Protein AF-0000000084817207 (afdb_homodimer)

InterPro domains:
  IPR021476 GAS1/GAS2/TsrA [PF11327] (19-193)
  IPR021476 GAS1/GAS2/TsrA [PTHR34618] (7-232)

pLDDT: mean 91.53, std 16.12, range [30.83, 99.0]

Solvent-accessible surface area (backbone atoms only — not comparable to full-atom values): 23978 Å² total; per-residue (Å²): 137,82,80,75,77,76,77,77,74,74,74,76,70,72,70,69,75,71,70,24,32,14,26,32,72,31,30,37,18,76,76,36,40,38,40,38,18,46,58,53,50,92,82,49,54,68,85,42,60,47,62,76,62,34,35,28,33,18,21,27,39,45,76,97,31,33,78,50,66,12,22,21,79,65,70,39,68,46,45,70,53,50,29,48,41,26,45,36,34,43,65,43,35,22,51,14,12,38,51,58,52,34,55,41,41,32,32,32,37,16,23,16,32,38,29,13,4,49,46,51,36,25,40,17,42,52,59,73,41,80,57,74,42,81,41,54,51,88,38,48,35,67,48,56,88,9,30,22,66,90,46,38,50,31,77,35,58,32,30,40,39,38,50,67,81,59,65,39,66,7,72,50,42,57,38,62,26,17,24,30,40,36,37,28,28,71,25,81,88,31,25,29,20,32,38,30,64,29,23,55,64,49,93,78,74,38,45,63,54,40,18,46,30,33,18,52,38,51,40,52,50,45,52,53,40,49,52,51,52,50,51,51,52,50,51,51,50,52,54,52,52,55,59,71,74,106,134,84,80,76,76,78,79,78,76,76,74,77,70,73,70,68,75,72,69,26,31,13,25,31,72,32,30,37,18,78,76,36,42,38,40,37,18,48,56,54,48,92,81,50,53,70,84,42,60,48,60,76,64,32,34,28,32,18,20,28,40,44,75,98,29,33,78,51,67,11,23,20,80,65,70,39,67,45,44,69,52,50,29,48,41,25,43,37,34,42,66,42,37,21,50,14,12,38,51,58,52,35,54,42,42,30,32,33,37,16,21,17,32,38,27,12,4,50,47,51,37,26,40,19,41,51,58,75,41,81,58,73,42,80,39,55,48,88,38,49,36,67,47,58,88,8,31,22,67,91,45,38,50,33,78,38,59,31,32,40,40,38,50,69,80,59,65,40,66,6,71,51,42,57,38,65,26,18,24,31,39,37,37,28,27,70,24,81,86,30,25,27,19,31,38,29,62,29,24,57,63,49,91,79,74,37,46,63,54,41,18,45,30,32,18,51,39,52,39,50,51,46,52,53,40,51,52,51,52,52,50,51,52,50,51,52,50,52,53,52,52,56,58,70,74,106

Radius of gyration: 28.27 Å; Cα contacts (8 Å, |Δi|>4): 1287; chains: 2; bounding box: 95×112×72 Å

Foldseek 3Di:
DPPPPPPPPPPPPPPPCLLWFKFFQKKAAPVGWMWGFFQDDPVADLQAQHLPPNFQRWFFLDDPQNQFFGAGNNGGGTDQQVRVLVGCVVVLFAAHAYAAFGKMKIKMRGAAFQQADFKWKWKAAASPSNDTHTFDKPDGGHDDQSGDHPQHSHIDMTMTTHHNPGWHAYAHLQAGGKMKMWMFHDGPVGRIYGIGIYHHDDPPDGSVVRVVSNVVSVVVVVVVVVVVVVVVVVVVVVVVVVVVVD/DPPPPPPPPPPPPPPPVLLWAKFFQKKAAPVGWMWGFFQDDPVADLQAQHLPPNFQRWFFLDDPQNQFFGAGNNGGGTDQQVRVLVGCVVVLFAAHAYAAFGKMKIKMRGAAFLQADFKWKWKAAASPSNDTHTFDKPDGGHDDQSGDHPQHSHIDMTMTTHHNPGWHAYAHLQAGGKMKMWMFHDGPSGRIYGIGIYHHDDPPDGSVVRVVSNVVSVVVVVVVVVVVVVVVVVVVVVVVVVVVVD

Secondary structure (DSSP, 8-state):
---------------------EEEEEEEETTEEEE--TT--TTS-SS--SHHHHTTT-EE--GGGTTTT-EETTTEE--HHHHHHHHHHHH-SPPPEE-TT-EEEEEEEE-SGGG-SPPEEEEESSSS-S--EEE--SB----BTTB-GGGTTEEEEEEEEPPTT----EEETTEEEEEEEEEE---TT--EEEEEEEEE--TT--HHHHHHHHHHHHHHHHHHHHHHHHHHHHHHHHHHHHHHH-/---------------------EEEEEEEETTEEEE--TT--TTS-SS--SHHHHTTT-EE--GGGTTTT-EETTTEE--HHHHHHHHHHHH-SPPPEE-TT-EEEEEEEE-SGGG-SPPEEEEESSSS-S--EEE--SB----BTTB-GGGTTEEEEEEEEPPTT----EEETTEEEEEEEEEE---TT--EEEEEEEEE--TT--HHHHHHHHHHHHHHHHHHHHHHHHHHHHHHHHHHHHHHH-

Nearest PDB structures (foldseek):
  7ntl-assembly1_A  TM=4.303E-01  e=6.159E-04  Malbranchea cinnamomea
  2wli-assembly1_B  TM=4.414E-01  e=4.582E-02  Paramagnetospirillum magnetotacticum
  2wll-assembly1_A-2  TM=4.576E-01  e=4.865E-02  Burkholderia pseudomallei
  2wli-assembly1_B  TM=4.625E-01  e=3.309E-02  Paramagnetospirillum magnetotacticum
  2wll-assembly1_A-2  TM=4.567E-01  e=2.935E-02  Burkholderia pseudomallei

Structure (mmCIF, N/CA/C/O backbone):
data_AF-0000000084817207-model_v1
#
loop_
_entity.id
_entity.type
_entity.pdbx_description
1 polymer 'Uncharacterized protein'
#
loop_
_atom_site.group_PDB
_atom_site.id
_atom_site.type_symbol
_atom_site.label_atom_id
_atom_site.label_alt_id
_atom_site.label_comp_id
_atom_site.label_asym_id
_atom_site.label_entity_id
_atom_site.label_seq_id
_atom_site.pdbx_PDB_ins_code
_atom_site.Cartn_x
_atom_site.Cartn_y
_atom_site.Cartn_z
_atom_site.occupancy
_atom_site.B_iso_or_equiv
_atom_site.auth_seq_id
_atom_site.auth_comp_id
_atom_site.auth_asym_id
_atom_site.auth_atom_id
_atom_site.pdbx_PDB_model_num
ATOM 1 N N . MET A 1 1 ? -53.5 -45.656 -34.344 1 31.75 1 MET A N 1
ATOM 2 C CA . MET A 1 1 ? -52.281 -46 -33.594 1 31.75 1 MET A CA 1
ATOM 3 C C . MET A 1 1 ? -51.25 -44.906 -33.688 1 31.75 1 MET A C 1
ATOM 5 O O . MET A 1 1 ? -50.625 -44.75 -34.75 1 31.75 1 MET A O 1
ATOM 9 N N . SER A 1 2 ? -51.594 -43.688 -33.156 1 38.81 2 SER A N 1
ATOM 10 C CA . SER A 1 2 ? -50.875 -42.406 -33.25 1 38.81 2 SER A CA 1
ATOM 11 C C . SER A 1 2 ? -49.531 -42.5 -32.531 1 38.81 2 SER A C 1
ATOM 13 O O . SER A 1 2 ? -49.469 -42.969 -31.406 1 38.81 2 SER A O 1
ATOM 15 N N . LEU A 1 3 ? -48.438 -42.719 -33.344 1 31.81 3 LEU A N 1
ATOM 16 C CA . LEU A 1 3 ? -47.031 -42.75 -32.875 1 31.81 3 LEU A CA 1
ATOM 17 C C . LEU A 1 3 ? -46.656 -41.438 -32.188 1 31.81 3 LEU A C 1
ATOM 19 O O . LEU A 1 3 ? -46.625 -40.375 -32.844 1 31.81 3 LEU A O 1
ATOM 23 N N . ARG A 1 4 ? -47.125 -41.188 -30.984 1 44.53 4 ARG A N 1
ATOM 24 C CA . ARG A 1 4 ? -46.594 -40.125 -30.141 1 44.53 4 ARG A CA 1
ATOM 25 C C . ARG A 1 4 ? -45.094 -40.188 -30.031 1 44.53 4 ARG A C 1
ATOM 27 O O . ARG A 1 4 ? -44.531 -41.188 -29.547 1 44.53 4 ARG A O 1
ATOM 34 N N . THR A 1 5 ? -44.406 -39.562 -30.984 1 37.03 5 THR A N 1
ATOM 35 C CA . THR A 1 5 ? -42.969 -39.375 -30.891 1 37.03 5 THR A CA 1
ATOM 36 C C . THR A 1 5 ? -42.562 -38.781 -29.562 1 37.03 5 THR A C 1
ATOM 38 O O . THR A 1 5 ? -43.031 -37.688 -29.203 1 37.03 5 THR A O 1
ATOM 41 N N . VAL A 1 6 ? -42.125 -39.531 -28.609 1 42.16 6 VAL A N 1
ATOM 42 C CA . VAL A 1 6 ? -41.531 -39.094 -27.344 1 42.16 6 VAL A CA 1
ATOM 43 C C . VAL A 1 6 ? -40.25 -38.312 -27.625 1 42.16 6 VAL A C 1
ATOM 45 O O . VAL A 1 6 ? -39.312 -38.844 -28.219 1 42.16 6 VAL A O 1
ATOM 48 N N . ALA A 1 7 ? -40.312 -36.969 -27.812 1 43.12 7 ALA A N 1
ATOM 49 C CA . ALA A 1 7 ? -39.125 -36.094 -27.844 1 43.12 7 ALA A CA 1
ATOM 50 C C . ALA A 1 7 ? -38.25 -36.312 -26.609 1 43.12 7 ALA A C 1
ATOM 52 O O . ALA A 1 7 ? -38.719 -36.094 -25.484 1 43.12 7 ALA A O 1
ATOM 53 N N . ALA A 1 8 ? -37.312 -37.312 -26.703 1 41.06 8 ALA A N 1
ATOM 54 C CA . ALA A 1 8 ? -36.312 -37.469 -25.672 1 41.06 8 ALA A CA 1
ATOM 55 C C . ALA A 1 8 ? -35.594 -36.156 -25.391 1 41.06 8 ALA A C 1
ATOM 57 O O . ALA A 1 8 ? -34.969 -35.562 -26.281 1 41.06 8 ALA A O 1
ATOM 58 N N . ALA A 1 9 ? -36.062 -35.312 -24.406 1 42.09 9 ALA A N 1
ATOM 59 C CA . ALA A 1 9 ? -35.344 -34.156 -23.906 1 42.09 9 ALA A CA 1
ATOM 60 C C . ALA A 1 9 ? -33.938 -34.562 -23.406 1 42.09 9 ALA A C 1
ATOM 62 O O . ALA A 1 9 ? -33.812 -35.281 -22.422 1 42.09 9 ALA A O 1
ATOM 63 N N . THR A 1 10 ? -32.969 -34.656 -24.312 1 38.09 10 THR A N 1
ATOM 64 C CA . THR A 1 10 ? -31.594 -34.75 -23.844 1 38.09 10 THR A CA 1
ATOM 65 C C . THR A 1 10 ? -31.266 -33.625 -22.891 1 38.09 10 THR A C 1
ATOM 67 O O . THR A 1 10 ? -31.297 -32.438 -23.266 1 38.09 10 THR A O 1
ATOM 70 N N . ILE A 1 11 ? -31.547 -33.812 -21.609 1 38.56 11 ILE A N 1
ATOM 71 C CA . ILE A 1 11 ? -31.016 -32.906 -20.609 1 38.56 11 ILE A CA 1
ATOM 72 C C . ILE A 1 11 ? -29.5 -32.781 -20.766 1 38.56 11 ILE A C 1
ATOM 74 O O . ILE A 1 11 ? -28.781 -33.781 -20.578 1 38.56 11 ILE A O 1
ATOM 78 N N . ILE A 1 12 ? -28.984 -31.953 -21.656 1 37.03 12 ILE A N 1
ATOM 79 C CA . ILE A 1 12 ? -27.578 -31.594 -21.625 1 37.03 12 ILE A CA 1
ATOM 80 C C . ILE A 1 12 ? -27.188 -31.141 -20.219 1 37.03 12 ILE A C 1
ATOM 82 O O . ILE A 1 12 ? -27.688 -30.109 -19.734 1 37.03 12 ILE A O 1
ATOM 86 N N . ALA A 1 13 ? -26.922 -32.062 -19.328 1 31.23 13 ALA A N 1
ATOM 87 C CA . ALA A 1 13 ? -26.281 -31.656 -18.078 1 31.23 13 ALA A CA 1
ATOM 88 C C . ALA A 1 13 ? -25.094 -30.734 -18.328 1 31.23 13 ALA A C 1
ATOM 90 O O . ALA A 1 13 ? -24.125 -31.141 -18.984 1 31.23 13 ALA A O 1
ATOM 91 N N . ALA A 1 14 ? -25.234 -29.469 -18.391 1 32.22 14 ALA A N 1
ATOM 92 C CA . ALA A 1 14 ? -24.078 -28.578 -18.297 1 32.22 14 ALA A CA 1
ATOM 93 C C . ALA A 1 14 ? -23.109 -29.047 -17.219 1 32.22 14 ALA A C 1
ATOM 95 O O . ALA A 1 14 ? -23.469 -29.109 -16.031 1 32.22 14 ALA A O 1
ATOM 96 N N . ALA A 1 15 ? -22.391 -30.172 -17.578 1 32.22 15 ALA A N 1
ATOM 97 C CA . ALA A 1 15 ? -21.297 -30.453 -16.641 1 32.22 15 ALA A CA 1
ATOM 98 C C . ALA A 1 15 ? -20.734 -29.156 -16.047 1 32.22 15 ALA A C 1
ATOM 100 O O . ALA A 1 15 ? -20.328 -28.25 -16.781 1 32.22 15 ALA A O 1
ATOM 101 N N . ASN A 1 16 ? -21.406 -28.781 -14.961 1 34.84 16 ASN A N 1
ATOM 102 C CA . ASN A 1 16 ? -20.688 -27.75 -14.203 1 34.84 16 ASN A CA 1
ATOM 103 C C . ASN A 1 16 ? -19.203 -28.062 -14.109 1 34.84 16 ASN A C 1
ATOM 105 O O . ASN A 1 16 ? -18.812 -29.047 -13.461 1 34.84 16 ASN A O 1
ATOM 109 N N . LEU A 1 17 ? -18.516 -28.156 -15.281 1 37.66 17 LEU A N 1
ATOM 110 C CA . LEU A 1 17 ? -17.078 -28.25 -15.18 1 37.66 17 LEU A CA 1
ATOM 111 C C . LEU A 1 17 ? -16.578 -27.547 -13.914 1 37.66 17 LEU A C 1
ATOM 113 O O . LEU A 1 17 ? -16.609 -26.328 -13.812 1 37.66 17 LEU A O 1
ATOM 117 N N . VAL A 1 18 ? -17.016 -28.297 -12.781 1 41.38 18 VAL A N 1
ATOM 118 C CA . VAL A 1 18 ? -16.453 -27.906 -11.492 1 41.38 18 VAL A CA 1
ATOM 119 C C . VAL A 1 18 ? -14.938 -27.797 -11.602 1 41.38 18 VAL A C 1
ATOM 121 O O . VAL A 1 18 ? -14.25 -28.797 -11.797 1 41.38 18 VAL A O 1
ATOM 124 N N . ALA A 1 19 ? -14.312 -27.062 -12.539 1 48.16 19 ALA A N 1
ATOM 125 C CA . ALA A 1 19 ? -12.891 -26.75 -12.586 1 48.16 19 ALA A CA 1
ATOM 126 C C . ALA A 1 19 ? -12.359 -26.406 -11.195 1 48.16 19 ALA A C 1
ATOM 128 O O . ALA A 1 19 ? -12.961 -25.609 -10.477 1 48.16 19 ALA A O 1
ATOM 129 N N . GLY A 1 20 ? -11.922 -27.641 -10.367 1 54.16 20 GLY A N 1
ATOM 130 C CA . GLY A 1 20 ? -11.344 -27.734 -9.039 1 54.16 20 GLY A CA 1
ATOM 131 C C . GLY A 1 20 ? -10.047 -26.969 -8.891 1 54.16 20 GLY A C 1
ATOM 132 O O . GLY A 1 20 ? -9.102 -27.172 -9.656 1 54.16 20 GLY A O 1
ATOM 133 N N . HIS A 1 21 ? -9.992 -25.812 -8.117 1 81.88 21 HIS A N 1
ATOM 134 C CA . HIS A 1 21 ? -9.039 -24.703 -8.047 1 81.88 21 HIS A CA 1
ATOM 135 C C . HIS A 1 21 ? -8.289 -24.719 -6.719 1 81.88 21 HIS A C 1
ATOM 137 O O . HIS A 1 21 ? -8.75 -25.312 -5.742 1 81.88 21 HIS A O 1
ATOM 143 N N . GLY A 1 22 ? -6.891 -24.672 -6.852 1 90.56 22 GLY A N 1
ATOM 144 C CA . GLY A 1 22 ? -6.066 -24.344 -5.703 1 90.56 22 GLY A CA 1
ATOM 145 C C . GLY A 1 22 ? -5.457 -22.953 -5.789 1 90.56 22 GLY A C 1
ATOM 146 O O . GLY A 1 22 ? -5.188 -22.453 -6.883 1 90.56 22 GLY A O 1
ATOM 147 N N . ALA A 1 23 ? -5.402 -22.406 -4.602 1 96.62 23 ALA A N 1
ATOM 148 C CA . ALA A 1 23 ? -4.793 -21.094 -4.477 1 96.62 23 ALA A CA 1
ATOM 149 C C . ALA A 1 23 ? -3.621 -21.109 -3.5 1 96.62 23 ALA A C 1
ATOM 151 O O . ALA A 1 23 ? -3.699 -21.75 -2.443 1 96.62 23 ALA A O 1
ATOM 152 N N . ILE A 1 24 ? -2.521 -20.516 -3.857 1 98.56 24 ILE A N 1
ATOM 153 C CA . ILE A 1 24 ? -1.407 -20.359 -2.926 1 98.56 24 ILE A CA 1
ATOM 154 C C . ILE A 1 24 ? -1.664 -19.188 -1.995 1 98.56 24 ILE A C 1
ATOM 156 O O . ILE A 1 24 ? -1.373 -18.031 -2.344 1 98.56 24 ILE A O 1
ATOM 160 N N . ILE A 1 25 ? -2.068 -19.438 -0.764 1 98.56 25 ILE A N 1
ATOM 161 C CA . ILE A 1 25 ? -2.662 -18.422 0.088 1 98.56 25 ILE A CA 1
ATOM 162 C C . ILE A 1 25 ? -1.626 -17.922 1.094 1 98.56 25 ILE A C 1
ATOM 164 O O . ILE A 1 25 ? -1.885 -16.984 1.848 1 98.56 25 ILE A O 1
ATOM 168 N N . GLY A 1 26 ? -0.44 -18.531 1.099 1 98.69 26 GLY A N 1
ATOM 169 C CA . GLY A 1 26 ? 0.626 -18.109 1.993 1 98.69 26 GLY A CA 1
ATOM 170 C C . GLY A 1 26 ? 2.004 -18.531 1.514 1 98.69 26 GLY A C 1
ATOM 171 O O . GLY A 1 26 ? 2.162 -19.578 0.895 1 98.69 26 GLY A O 1
ATOM 172 N N . ALA A 1 27 ? 2.967 -17.781 1.78 1 98.94 27 ALA A N 1
ATOM 173 C CA . ALA A 1 27 ? 4.375 -18.062 1.518 1 98.94 27 ALA A CA 1
ATOM 174 C C . ALA A 1 27 ? 5.27 -17.375 2.551 1 98.94 27 ALA A C 1
ATOM 176 O O . ALA A 1 27 ? 5.027 -16.234 2.938 1 98.94 27 ALA A O 1
ATOM 177 N N . VAL A 1 28 ? 6.246 -18.062 3.023 1 98.88 28 VAL A N 1
ATOM 178 C CA . VAL A 1 28 ? 7.215 -17.531 3.971 1 98.88 28 VAL A CA 1
ATOM 179 C C . VAL A 1 28 ? 8.633 -17.891 3.527 1 98.88 28 VAL A C 1
ATOM 181 O O . VAL A 1 28 ? 8.891 -19.031 3.156 1 98.88 28 VAL A O 1
ATOM 184 N N . GLY A 1 29 ? 9.492 -16.922 3.512 1 98.44 29 GLY A N 1
ATOM 185 C CA . GLY A 1 29 ? 10.891 -17.172 3.225 1 98.44 29 GLY A CA 1
ATOM 186 C C . GLY A 1 29 ? 11.688 -17.594 4.453 1 98.44 29 GLY A C 1
ATOM 187 O O . GLY A 1 29 ? 11.367 -17.172 5.57 1 98.44 29 GLY A O 1
ATOM 188 N N . PRO A 1 30 ? 12.664 -18.375 4.195 1 98.12 30 PRO A N 1
ATOM 189 C CA . PRO A 1 30 ? 13.477 -18.828 5.332 1 98.12 30 PRO A CA 1
ATOM 190 C C . PRO A 1 30 ? 14.188 -17.672 6.039 1 98.12 30 PRO A C 1
ATOM 192 O O . PRO A 1 30 ? 14.531 -17.781 7.219 1 98.12 30 PRO A O 1
ATOM 195 N N . ALA A 1 31 ? 14.438 -16.594 5.438 1 97.69 31 ALA A N 1
ATOM 196 C CA . ALA A 1 31 ? 15.102 -15.43 6.027 1 97.69 31 ALA A CA 1
ATOM 197 C C . ALA A 1 31 ? 14.086 -14.359 6.422 1 97.69 31 ALA A C 1
ATOM 199 O O . ALA A 1 31 ? 14.438 -13.195 6.605 1 97.69 31 ALA A O 1
ATOM 200 N N . GLY A 1 32 ? 12.781 -14.773 6.496 1 97.94 32 GLY A N 1
ATOM 201 C CA . GLY A 1 32 ? 11.719 -13.867 6.902 1 97.94 32 GLY A CA 1
ATOM 202 C C . GLY A 1 32 ? 10.828 -13.438 5.754 1 97.94 32 GLY A C 1
ATOM 203 O O . GLY A 1 32 ? 11 -13.898 4.625 1 97.94 32 GLY A O 1
ATOM 204 N N . GLY A 1 33 ? 9.844 -12.57 6.098 1 98.62 33 GLY A N 1
ATOM 205 C CA . GLY A 1 33 ? 8.914 -12.062 5.098 1 98.62 33 GLY A CA 1
ATOM 206 C C . GLY A 1 33 ? 7.781 -13.023 4.793 1 98.62 33 GLY A C 1
ATOM 207 O O . GLY A 1 33 ? 7.863 -14.211 5.109 1 98.62 33 GLY A O 1
ATOM 208 N N . SER A 1 34 ? 6.773 -12.516 4.203 1 98.75 34 SER A N 1
ATOM 209 C CA . SER A 1 34 ? 5.59 -13.297 3.881 1 98.75 34 SER A CA 1
ATOM 210 C C . SER A 1 34 ? 4.898 -12.773 2.627 1 98.75 34 SER A C 1
ATOM 212 O O . SER A 1 34 ? 5.152 -11.648 2.199 1 98.75 34 SER A O 1
ATOM 214 N N . GLY A 1 35 ? 4.086 -13.609 2.07 1 98.62 35 GLY A N 1
ATOM 215 C CA . GLY A 1 35 ? 3.312 -13.266 0.888 1 98.62 35 GLY A CA 1
ATOM 216 C C . GLY A 1 35 ? 2.303 -14.328 0.504 1 98.62 35 GLY A C 1
ATOM 217 O O . GLY A 1 35 ? 1.928 -15.164 1.33 1 98.62 35 GLY A O 1
ATOM 218 N N . MET A 1 36 ? 1.793 -14.211 -0.628 1 98.81 36 MET A N 1
ATOM 219 C CA . MET A 1 36 ? 0.865 -15.125 -1.293 1 98.81 36 MET A CA 1
ATOM 220 C C . MET A 1 36 ? 0.93 -14.961 -2.807 1 98.81 36 MET A C 1
ATOM 222 O O . MET A 1 36 ? 1.729 -14.172 -3.316 1 98.81 36 MET A O 1
ATOM 226 N N . ALA A 1 37 ? 0.182 -15.719 -3.457 1 98.88 37 ALA A N 1
ATOM 227 C CA . ALA A 1 37 ? 0.243 -15.648 -4.914 1 98.88 37 ALA A CA 1
ATOM 228 C C . ALA A 1 37 ? -0.476 -14.406 -5.434 1 98.88 37 ALA A C 1
ATOM 230 O O . ALA A 1 37 ? -1.438 -13.938 -4.82 1 98.88 37 ALA A O 1
ATOM 231 N N . LEU A 1 38 ? 0.006 -13.906 -6.562 1 98.56 38 LEU A N 1
ATOM 232 C CA . LEU A 1 38 ? -0.705 -12.859 -7.289 1 98.56 38 LEU A CA 1
ATOM 233 C C . LEU A 1 38 ? -2.18 -13.211 -7.445 1 98.56 38 LEU A C 1
ATOM 235 O O . LEU A 1 38 ? -2.516 -14.344 -7.805 1 98.56 38 LEU A O 1
ATOM 239 N N . GLY A 1 39 ? -3.064 -12.25 -7.145 1 97.19 39 GLY A N 1
ATOM 240 C CA . GLY A 1 39 ? -4.484 -12.422 -7.402 1 97.19 39 GLY A CA 1
ATOM 241 C C . GLY A 1 39 ? -5.238 -13.016 -6.227 1 97.19 39 GLY A C 1
ATOM 242 O O . GLY A 1 39 ? -6.469 -13.023 -6.211 1 97.19 39 GLY A O 1
ATOM 243 N N . VAL A 1 40 ? -4.535 -13.562 -5.223 1 97.81 40 VAL A N 1
ATOM 244 C CA . VAL A 1 40 ? -5.195 -14.125 -4.047 1 97.81 40 VAL A CA 1
ATOM 245 C C . VAL A 1 40 ? -5.891 -13.016 -3.264 1 97.81 40 VAL A C 1
ATOM 247 O O . VAL A 1 40 ? -5.352 -11.922 -3.115 1 97.81 40 VAL A O 1
ATOM 250 N N . ASP A 1 41 ? -7.074 -13.297 -2.789 1 95.69 41 ASP A N 1
ATOM 251 C CA . ASP A 1 41 ? -7.891 -12.414 -1.959 1 95.69 41 ASP A CA 1
ATOM 252 C C . ASP A 1 41 ? -8.219 -13.07 -0.621 1 95.69 41 ASP A C 1
ATOM 254 O O . ASP A 1 41 ? -9.039 -13.992 -0.56 1 95.69 41 ASP A O 1
ATOM 258 N N . PRO A 1 42 ? -7.648 -12.594 0.459 1 95.06 42 PRO A N 1
ATOM 259 C CA . PRO A 1 42 ? -7.875 -13.219 1.764 1 95.06 42 PRO A CA 1
ATOM 260 C C . PRO A 1 42 ? -9.344 -13.172 2.195 1 95.06 42 PRO A C 1
ATOM 262 O O . PRO A 1 42 ? -9.734 -13.859 3.141 1 95.06 42 PRO A O 1
ATOM 265 N N . SER A 1 43 ? -10.141 -12.391 1.511 1 92.88 43 SER A N 1
ATOM 266 C CA . SER A 1 43 ? -11.555 -12.32 1.861 1 92.88 43 SER A CA 1
ATOM 267 C C . SER A 1 43 ? -12.352 -13.438 1.197 1 92.88 43 SER A C 1
ATOM 269 O O . SER A 1 43 ? -13.523 -13.641 1.505 1 92.88 43 SER A O 1
ATOM 271 N N . THR A 1 44 ? -11.742 -14.164 0.278 1 95.38 44 THR A N 1
ATOM 272 C CA . THR A 1 44 ? -12.398 -15.32 -0.327 1 95.38 44 THR A CA 1
ATOM 273 C C . THR A 1 44 ? -12.617 -16.422 0.704 1 95.38 44 THR A C 1
ATOM 275 O O . THR A 1 44 ? -11.664 -16.891 1.325 1 95.38 44 THR A O 1
ATOM 278 N N . PRO A 1 45 ? -13.859 -16.859 0.89 1 96.25 45 PRO A N 1
ATOM 279 C CA . PRO A 1 45 ? -14.078 -17.938 1.856 1 96.25 45 PRO A CA 1
ATOM 280 C C . PRO A 1 45 ? -13.406 -19.25 1.438 1 96.25 45 PRO A C 1
ATOM 282 O O . PRO A 1 45 ? -13.305 -19.531 0.244 1 96.25 45 PRO A O 1
ATOM 285 N N . ARG A 1 46 ? -13.008 -20.047 2.404 1 97 46 ARG A N 1
ATOM 286 C CA . ARG A 1 46 ? 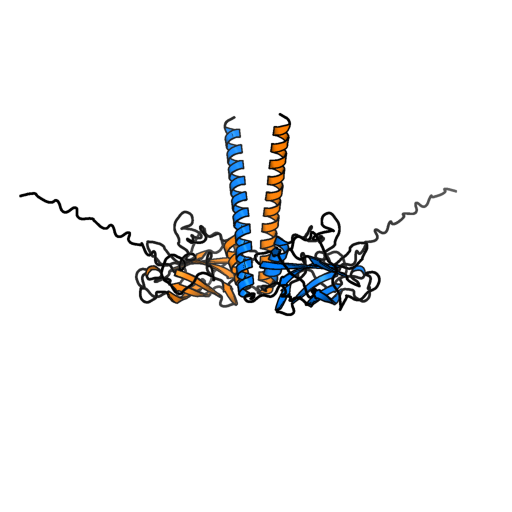-12.234 -21.266 2.156 1 97 46 ARG A CA 1
ATOM 287 C C . ARG A 1 46 ? -12.984 -22.5 2.643 1 97 46 ARG A C 1
ATOM 289 O O . ARG A 1 46 ? -12.367 -23.531 2.936 1 97 46 ARG A O 1
ATOM 296 N N . ASP A 1 47 ? -14.25 -22.438 2.742 1 96.31 47 ASP A N 1
ATOM 297 C CA . ASP A 1 47 ? -15.047 -23.5 3.352 1 96.31 47 ASP A CA 1
ATOM 298 C C . ASP A 1 47 ? -16.062 -24.062 2.361 1 96.31 47 ASP A C 1
ATOM 300 O O . ASP A 1 47 ? -17.109 -24.578 2.766 1 96.31 47 ASP A O 1
ATOM 304 N N . GLY A 1 48 ? -15.781 -23.875 1.113 1 96.31 48 GLY A N 1
ATOM 305 C CA . GLY A 1 48 ? -16.656 -24.406 0.073 1 96.31 48 GLY A CA 1
ATOM 306 C C . GLY A 1 48 ? -15.898 -24.844 -1.166 1 96.31 48 GLY A C 1
ATOM 307 O O . GLY A 1 48 ? -14.68 -24.672 -1.257 1 96.31 48 GLY A O 1
ATOM 308 N N . THR A 1 49 ? -16.609 -25.484 -2.092 1 95.56 49 THR A N 1
ATOM 309 C CA . THR A 1 49 ? -15.93 -26.109 -3.227 1 95.56 49 THR A CA 1
ATOM 310 C C . THR A 1 49 ? -16.453 -25.547 -4.543 1 95.56 49 THR A C 1
ATOM 312 O O . THR A 1 49 ? -15.891 -25.828 -5.609 1 95.56 49 THR A O 1
ATOM 315 N N . ARG A 1 50 ? -17.484 -24.719 -4.457 1 93.88 50 ARG A N 1
ATOM 316 C CA . ARG A 1 50 ? -18.078 -24.172 -5.684 1 93.88 50 ARG A CA 1
ATOM 317 C C . ARG A 1 50 ? -17.219 -23.047 -6.254 1 93.88 50 ARG A C 1
ATOM 319 O O . ARG A 1 50 ? -16.438 -22.438 -5.531 1 93.88 50 ARG A O 1
ATOM 326 N N . ALA A 1 51 ? -17.391 -22.797 -7.5 1 91.5 51 ALA A N 1
ATOM 327 C CA . ALA A 1 51 ? -16.594 -21.781 -8.211 1 91.5 51 ALA A CA 1
ATOM 328 C C . ALA A 1 51 ? -16.75 -20.406 -7.574 1 91.5 51 ALA A C 1
ATOM 330 O O . ALA A 1 51 ? -15.789 -19.656 -7.441 1 91.5 51 ALA A O 1
ATOM 331 N N . ARG A 1 52 ? -17.938 -20.109 -7.262 1 93.06 52 ARG A N 1
ATOM 332 C CA . ARG A 1 52 ? -18.234 -18.844 -6.574 1 93.06 52 ARG A CA 1
ATOM 333 C C . ARG A 1 52 ? -18.859 -19.109 -5.211 1 93.06 52 ARG A C 1
ATOM 335 O O . ARG A 1 52 ? -19.797 -19.906 -5.094 1 93.06 52 ARG A O 1
ATOM 342 N N . PRO A 1 53 ? -18.297 -18.594 -4.32 1 95.19 53 PRO A N 1
ATOM 343 C CA . PRO A 1 53 ? -17.219 -17.609 -4.277 1 95.19 53 PRO A CA 1
ATOM 344 C C . PRO A 1 53 ? -15.859 -18.234 -3.971 1 95.19 53 PRO A C 1
ATOM 346 O O . PRO A 1 53 ? -14.867 -17.516 -3.832 1 95.19 53 PRO A O 1
ATOM 349 N N . PHE A 1 54 ? -15.734 -19.484 -3.895 1 96.25 54 PHE A N 1
ATOM 350 C CA . PHE A 1 54 ? -14.672 -20.141 -3.131 1 96.25 54 PHE A CA 1
ATOM 351 C C . PHE A 1 54 ? -13.398 -20.25 -3.959 1 96.25 54 PHE A C 1
ATOM 353 O O . PHE A 1 54 ? -12.336 -20.578 -3.432 1 96.25 54 PHE A O 1
ATOM 360 N N . GLN A 1 55 ? -13.492 -19.922 -5.293 1 93.75 55 GLN A N 1
ATOM 361 C CA . GLN A 1 55 ? -12.305 -20.125 -6.121 1 93.75 55 GLN A CA 1
ATOM 362 C C . GLN A 1 55 ? -12.023 -18.906 -6.988 1 93.75 55 GLN A C 1
ATOM 364 O O . GLN A 1 55 ? -11.266 -18.984 -7.957 1 93.75 55 GLN A O 1
ATOM 369 N N . THR A 1 56 ? -12.609 -17.734 -6.66 1 95.56 56 THR A N 1
ATOM 370 C CA . THR A 1 56 ? -12.547 -16.547 -7.508 1 95.56 56 THR A CA 1
ATOM 371 C C . THR A 1 56 ? -11.125 -15.984 -7.535 1 95.56 56 THR A C 1
ATOM 373 O O . THR A 1 56 ? -10.797 -15.172 -8.398 1 95.56 56 THR A O 1
ATOM 376 N N . ASP A 1 57 ? -10.242 -16.453 -6.559 1 96.69 57 ASP A N 1
ATOM 377 C CA . ASP A 1 57 ? -8.891 -15.914 -6.473 1 96.69 57 ASP A CA 1
ATOM 378 C C . ASP A 1 57 ? -7.848 -16.969 -6.816 1 96.69 57 ASP A C 1
ATOM 380 O O . ASP A 1 57 ? -6.652 -16.766 -6.59 1 96.69 57 ASP A O 1
ATOM 384 N N . SER A 1 58 ? -8.32 -18.141 -7.332 1 95.56 58 SER A N 1
ATOM 385 C CA . SER A 1 58 ? -7.402 -19.172 -7.812 1 95.56 58 SER A CA 1
ATOM 386 C C . SER A 1 58 ? -6.855 -18.828 -9.195 1 95.56 58 SER A C 1
ATOM 388 O O . SER A 1 58 ? -7.625 -18.547 -10.117 1 95.56 58 SER A O 1
ATOM 390 N N . THR A 1 59 ? -5.559 -18.859 -9.266 1 97.31 59 THR A N 1
ATOM 391 C CA . THR A 1 59 ? -4.961 -18.547 -10.555 1 97.31 59 THR A CA 1
ATOM 392 C C . THR A 1 59 ? -5.062 -19.734 -11.508 1 97.31 59 THR A C 1
ATOM 394 O O . THR A 1 59 ? -4.836 -20.875 -11.109 1 97.31 59 THR A O 1
ATOM 397 N N . ARG A 1 60 ? -5.492 -19.422 -12.633 1 96 60 ARG A N 1
ATOM 398 C CA . ARG A 1 60 ? -5.461 -20.312 -13.781 1 96 60 ARG A CA 1
ATOM 399 C C . ARG A 1 60 ? -4.477 -19.812 -14.836 1 96 60 ARG A C 1
ATOM 401 O O . ARG A 1 60 ? -4.496 -18.641 -15.203 1 96 60 ARG A O 1
ATOM 408 N N . PHE A 1 61 ? -3.582 -20.734 -15.234 1 96.44 61 PHE A N 1
ATOM 409 C CA . PHE A 1 61 ? -2.625 -20.359 -16.281 1 96.44 61 PHE A CA 1
ATOM 410 C C . PHE A 1 61 ? -3.158 -20.719 -17.656 1 96.44 61 PHE A C 1
ATOM 412 O O . PHE A 1 61 ? -2.66 -21.656 -18.297 1 96.44 61 PHE A O 1
ATOM 419 N N . LYS A 1 62 ? -4.137 -19.906 -18.109 1 92.69 62 LYS A N 1
ATOM 420 C CA . LYS A 1 62 ? -4.824 -20.016 -19.391 1 92.69 62 LYS A CA 1
ATOM 421 C C . LYS A 1 62 ? -5.074 -18.641 -20 1 92.69 62 LYS A C 1
ATOM 423 O O . LYS A 1 62 ? -4.93 -17.609 -19.328 1 92.69 62 LYS A O 1
ATOM 428 N N . GLY A 1 63 ? -5.406 -18.672 -21.281 1 90.06 63 GLY A N 1
ATOM 429 C CA . GLY A 1 63 ? -5.699 -17.406 -21.938 1 90.06 63 GLY A CA 1
ATOM 430 C C . GLY A 1 63 ? -4.457 -16.641 -22.344 1 90.06 63 GLY A C 1
ATOM 431 O O . GLY A 1 63 ? -3.393 -17.234 -22.547 1 90.06 63 GLY A O 1
ATOM 432 N N . PRO A 1 64 ? -4.605 -15.312 -22.484 1 91.44 64 PRO A N 1
ATOM 433 C CA . PRO A 1 64 ? -3.514 -14.508 -23.031 1 91.44 64 PRO A CA 1
ATOM 434 C C . PRO A 1 64 ? -2.285 -14.477 -22.125 1 91.44 64 PRO A C 1
ATOM 436 O O . PRO A 1 64 ? -1.165 -14.281 -22.609 1 91.44 64 PRO A O 1
ATOM 439 N N . ASN A 1 65 ? -2.455 -14.742 -20.828 1 93.69 65 ASN A N 1
ATOM 440 C CA . ASN A 1 65 ? -1.336 -14.656 -19.891 1 93.69 65 ASN A CA 1
ATOM 441 C C . ASN A 1 65 ? -0.949 -16.031 -19.359 1 93.69 65 ASN A C 1
ATOM 443 O O . ASN A 1 65 ? -0.396 -16.141 -18.266 1 93.69 65 ASN A O 1
ATOM 447 N N . ALA A 1 66 ? -1.252 -17.031 -20.109 1 95.12 66 ALA A N 1
ATOM 448 C CA . ALA A 1 66 ? -0.963 -18.406 -19.703 1 95.12 66 ALA A CA 1
ATOM 449 C C . ALA A 1 66 ? 0.527 -18.594 -19.438 1 95.12 66 ALA A C 1
ATOM 451 O O . ALA A 1 66 ? 0.914 -19.281 -18.484 1 95.12 66 ALA A O 1
ATOM 452 N N . ASP A 1 67 ? 1.343 -17.953 -20.25 1 96.19 67 ASP A N 1
ATOM 453 C CA . ASP A 1 67 ? 2.781 -18.188 -20.188 1 96.19 67 ASP A CA 1
ATOM 454 C C . ASP A 1 67 ? 3.445 -17.219 -19.203 1 96.19 67 ASP A C 1
ATOM 456 O O . ASP A 1 67 ? 4.637 -17.328 -18.922 1 96.19 67 ASP A O 1
ATOM 460 N N . THR A 1 68 ? 2.684 -16.25 -18.719 1 97.38 68 THR A N 1
ATOM 461 C CA . THR A 1 68 ? 3.24 -15.242 -17.828 1 97.38 68 THR A CA 1
ATOM 462 C C . THR A 1 68 ? 2.562 -15.305 -16.453 1 97.38 68 THR A C 1
ATOM 464 O O . THR A 1 68 ? 2.838 -16.203 -15.664 1 97.38 68 THR A O 1
ATOM 467 N N . PHE A 1 69 ? 1.556 -14.523 -16.234 1 98.06 69 PHE A N 1
ATOM 468 C CA . PHE A 1 69 ? 1.131 -14.344 -14.859 1 98.06 69 PHE A CA 1
ATOM 469 C C . PHE A 1 69 ? -0.238 -14.969 -14.625 1 98.06 69 PHE A C 1
ATOM 471 O O . PHE A 1 69 ? -0.724 -15.016 -13.492 1 98.06 69 PHE A O 1
ATOM 478 N N . GLY A 1 70 ? -0.905 -15.5 -15.641 1 97.44 70 GLY A N 1
ATOM 479 C CA . GLY A 1 70 ? -2.195 -16.156 -15.5 1 97.44 70 GLY A CA 1
ATOM 480 C C . GLY A 1 70 ? -3.32 -15.195 -15.172 1 97.44 70 GLY A C 1
ATOM 481 O O . GLY A 1 70 ? -3.207 -13.992 -15.422 1 97.44 70 GLY A O 1
ATOM 482 N N . GLN A 1 71 ? -4.418 -15.758 -14.711 1 96.88 71 GLN A N 1
ATOM 483 C CA . GLN A 1 71 ? -5.621 -14.977 -14.445 1 96.88 71 GLN A CA 1
ATOM 484 C C . GLN A 1 71 ? -6.461 -15.625 -13.344 1 96.88 71 GLN A C 1
ATOM 486 O O . GLN A 1 71 ? -6.305 -16.812 -13.055 1 96.88 71 GLN A O 1
ATOM 491 N N . THR A 1 72 ? -7.223 -14.875 -12.68 1 95.88 72 THR A N 1
ATOM 492 C CA . THR A 1 72 ? -8.25 -15.359 -11.766 1 95.88 72 THR A CA 1
ATOM 493 C C . THR A 1 72 ? -9.641 -14.977 -12.258 1 95.88 72 THR A C 1
ATOM 495 O O . THR A 1 72 ? -9.797 -14.008 -13.008 1 95.88 72 THR A O 1
ATOM 498 N N . THR A 1 73 ? -10.633 -15.719 -11.891 1 94.06 73 THR A N 1
ATOM 499 C CA . THR A 1 73 ? -11.977 -15.406 -12.344 1 94.06 73 THR A CA 1
ATOM 500 C C . THR A 1 73 ? -12.5 -14.148 -11.664 1 94.06 73 THR A C 1
ATOM 502 O O . THR A 1 73 ? -13.305 -13.406 -12.242 1 94.06 73 THR A O 1
ATOM 505 N N . GLY A 1 74 ? -12.086 -13.898 -10.508 1 93.12 74 GLY A N 1
ATOM 506 C CA . GLY A 1 74 ? -12.539 -12.719 -9.789 1 93.12 74 GLY A CA 1
ATOM 507 C C . GLY A 1 74 ? -11.805 -11.453 -10.188 1 93.12 74 GLY A C 1
ATOM 508 O O . GLY A 1 74 ? -12.406 -10.383 -10.281 1 93.12 74 GLY A O 1
ATOM 509 N N . GLY A 1 75 ? -10.523 -11.562 -10.492 1 92.31 75 GLY A N 1
ATOM 510 C CA . GLY A 1 75 ? -9.688 -10.383 -10.68 1 92.31 75 GLY A CA 1
ATOM 511 C C . GLY A 1 75 ? -9.305 -10.148 -12.125 1 92.31 75 GLY A C 1
ATOM 512 O O . GLY A 1 75 ? -8.781 -9.086 -12.469 1 92.31 75 GLY A O 1
ATOM 513 N N . GLY A 1 76 ? -9.609 -11.148 -13.008 1 93.69 76 GLY A N 1
ATOM 514 C CA . GLY A 1 76 ? -9.125 -11.039 -14.375 1 93.69 76 GLY A CA 1
ATOM 515 C C . GLY A 1 76 ? -7.648 -11.383 -14.508 1 93.69 76 GLY A C 1
ATOM 516 O O . GLY A 1 76 ? -7.125 -12.203 -13.758 1 93.69 76 GLY A O 1
ATOM 517 N N . GLU A 1 77 ? -7 -10.797 -15.477 1 94.94 77 GLU A N 1
ATOM 518 C CA . GLU A 1 77 ? -5.578 -11.055 -15.711 1 94.94 77 GLU A CA 1
ATOM 519 C C . GLU A 1 77 ? -4.73 -10.539 -14.547 1 94.94 77 GLU A C 1
ATOM 521 O O . GLU A 1 77 ? -4.926 -9.406 -14.086 1 94.94 77 GLU A O 1
ATOM 526 N N . ASN A 1 78 ? -3.84 -11.375 -14.055 1 96.94 78 ASN A N 1
ATOM 527 C CA . ASN A 1 78 ? -2.932 -10.93 -13.008 1 96.94 78 ASN A CA 1
ATOM 528 C C . ASN A 1 78 ? -1.926 -9.906 -13.531 1 96.94 78 ASN A C 1
ATOM 530 O O . ASN A 1 78 ? -1.461 -10.008 -14.664 1 96.94 78 ASN A O 1
ATOM 534 N N . ASP A 1 79 ? -1.698 -8.953 -12.758 1 96.25 79 ASP A N 1
ATOM 535 C CA . ASP A 1 79 ? -0.688 -7.934 -13.023 1 96.25 79 ASP A CA 1
ATOM 536 C C . ASP A 1 79 ? 0.413 -7.969 -11.961 1 96.25 79 ASP A C 1
ATOM 538 O O . ASP A 1 79 ? 0.132 -7.883 -10.766 1 96.25 79 ASP A O 1
ATOM 542 N N . LEU A 1 80 ? 1.62 -8.039 -12.383 1 98.12 80 LEU A N 1
ATOM 543 C CA . LEU A 1 80 ? 2.717 -8.242 -11.445 1 98.12 80 LEU A CA 1
ATOM 544 C C . LEU A 1 80 ? 2.861 -7.051 -10.508 1 98.12 80 LEU A C 1
ATOM 546 O O . LEU A 1 80 ? 2.908 -7.219 -9.289 1 98.12 80 LEU A O 1
ATOM 550 N N . GLU A 1 81 ? 2.971 -5.832 -11.078 1 97.81 81 GLU A N 1
ATOM 551 C CA . GLU A 1 81 ? 3.205 -4.637 -10.273 1 97.81 81 GLU A CA 1
ATOM 552 C C . GLU A 1 81 ? 2.049 -4.383 -9.312 1 97.81 81 GLU A C 1
ATOM 554 O O . GLU A 1 81 ? 2.252 -4.301 -8.094 1 97.81 81 GLU A O 1
ATOM 559 N N . ALA A 1 82 ? 0.841 -4.383 -9.844 1 97.44 82 ALA A N 1
ATOM 560 C CA . ALA A 1 82 ? -0.339 -4.121 -9.023 1 97.44 82 ALA A CA 1
ATOM 561 C C . ALA A 1 82 ? -0.544 -5.227 -7.992 1 97.44 82 ALA A C 1
ATOM 563 O O . ALA A 1 82 ? -0.875 -4.953 -6.84 1 97.44 82 ALA A O 1
ATOM 564 N N . GLY A 1 83 ? -0.362 -6.406 -8.445 1 98.44 83 GLY A N 1
ATOM 565 C CA . GLY A 1 83 ? -0.554 -7.539 -7.559 1 98.44 83 GLY A CA 1
ATOM 566 C C . GLY A 1 83 ? 0.452 -7.582 -6.422 1 98.44 83 GLY A C 1
ATOM 567 O O . GLY A 1 83 ? 0.104 -7.926 -5.289 1 98.44 83 GLY A O 1
ATOM 568 N N . THR A 1 84 ? 1.707 -7.289 -6.719 1 98.88 84 THR A N 1
ATOM 569 C CA . THR A 1 84 ? 2.732 -7.305 -5.68 1 98.88 84 THR A CA 1
ATOM 570 C C . THR A 1 84 ? 2.51 -6.172 -4.68 1 98.88 84 THR A C 1
ATOM 572 O O . THR A 1 84 ? 2.676 -6.363 -3.475 1 98.88 84 THR A O 1
ATOM 575 N N . LYS A 1 85 ? 2.113 -4.988 -5.199 1 98.69 85 LYS A N 1
ATOM 576 C CA . LYS A 1 85 ? 1.736 -3.91 -4.285 1 98.69 85 LYS A CA 1
ATOM 577 C C . LYS A 1 85 ? 0.607 -4.348 -3.357 1 98.69 85 LYS A C 1
ATOM 579 O O . LYS A 1 85 ? 0.648 -4.082 -2.154 1 98.69 85 LYS A O 1
ATOM 584 N N . SER A 1 86 ? -0.363 -5.012 -3.941 1 98.44 86 SER A N 1
ATOM 585 C CA . SER A 1 86 ? -1.501 -5.48 -3.158 1 98.44 86 SER A CA 1
ATOM 586 C C . SER A 1 86 ? -1.065 -6.48 -2.092 1 98.44 86 SER A C 1
ATOM 588 O O . SER A 1 86 ? -1.48 -6.383 -0.936 1 98.44 86 SER A O 1
ATOM 590 N N . ILE A 1 87 ? -0.238 -7.426 -2.469 1 98.75 87 ILE A N 1
ATOM 591 C CA . ILE A 1 87 ? 0.256 -8.438 -1.541 1 98.75 87 ILE A CA 1
ATOM 592 C C . ILE A 1 87 ? 0.966 -7.758 -0.371 1 98.75 87 ILE A C 1
ATOM 594 O O . ILE A 1 87 ? 0.682 -8.055 0.792 1 98.75 87 ILE A O 1
ATOM 598 N N . MET A 1 88 ? 1.885 -6.832 -0.682 1 98.81 88 MET A N 1
ATOM 599 C CA . MET A 1 88 ? 2.662 -6.184 0.37 1 98.81 88 MET A CA 1
ATOM 600 C C . MET A 1 88 ? 1.772 -5.305 1.242 1 98.81 88 MET A C 1
ATOM 602 O O . MET A 1 88 ? 1.991 -5.199 2.451 1 98.81 88 MET A O 1
ATOM 606 N N . ALA A 1 89 ? 0.803 -4.641 0.612 1 98.25 89 ALA A N 1
ATOM 607 C CA . ALA A 1 89 ? -0.142 -3.855 1.4 1 98.25 89 ALA A CA 1
ATOM 608 C C . ALA A 1 89 ? -0.931 -4.742 2.357 1 98.25 89 ALA A C 1
ATOM 610 O O . ALA A 1 89 ? -1.12 -4.395 3.525 1 98.25 89 ALA A O 1
ATOM 611 N N . MET A 1 90 ? -1.384 -5.883 1.942 1 97.88 90 MET A N 1
ATOM 612 C CA . MET A 1 90 ? -2.209 -6.77 2.758 1 97.88 90 MET A CA 1
ATOM 613 C C . MET A 1 90 ? -1.398 -7.371 3.9 1 97.88 90 MET A C 1
ATOM 615 O O . MET A 1 90 ? -1.902 -7.516 5.016 1 97.88 90 MET A O 1
ATOM 619 N N . THR A 1 91 ? -0.174 -7.738 3.598 1 97.44 91 THR A N 1
ATOM 620 C CA . THR A 1 91 ? 0.617 -8.422 4.613 1 97.44 91 THR A CA 1
ATOM 621 C C . THR A 1 91 ? 1.255 -7.418 5.57 1 97.44 91 THR A C 1
ATOM 623 O O . THR A 1 91 ? 1.519 -7.738 6.73 1 97.44 91 THR A O 1
ATOM 626 N N . GLY A 1 92 ? 1.515 -6.207 5.098 1 96.19 92 GLY A N 1
ATOM 627 C CA . GLY A 1 92 ? 2.285 -5.246 5.875 1 96.19 92 GLY A CA 1
ATOM 628 C C . GLY A 1 92 ? 3.713 -5.695 6.129 1 96.19 92 GLY A C 1
ATOM 629 O O . GLY A 1 92 ? 4.34 -5.262 7.094 1 96.19 92 GLY A O 1
ATOM 630 N N . ASP A 1 93 ? 4.227 -6.613 5.359 1 97.5 93 ASP A N 1
ATOM 631 C CA . ASP A 1 93 ? 5.512 -7.281 5.551 1 97.5 93 ASP A CA 1
ATOM 632 C C . ASP A 1 93 ? 6.402 -7.121 4.324 1 97.5 93 ASP A C 1
ATOM 634 O O . ASP A 1 93 ? 5.98 -6.559 3.311 1 97.5 93 ASP A O 1
ATOM 638 N N . MET A 1 94 ? 7.633 -7.445 4.473 1 98.62 94 MET A N 1
ATOM 639 C CA . MET A 1 94 ? 8.477 -7.602 3.293 1 98.62 94 MET A CA 1
ATOM 640 C C . MET A 1 94 ? 8.125 -8.875 2.535 1 98.62 94 MET A C 1
ATOM 642 O O . MET A 1 94 ? 7.453 -9.758 3.072 1 98.62 94 MET A O 1
ATOM 646 N N . LEU A 1 95 ? 8.492 -8.938 1.224 1 98.94 95 LEU A N 1
ATOM 647 C CA . LEU A 1 95 ? 8.305 -10.1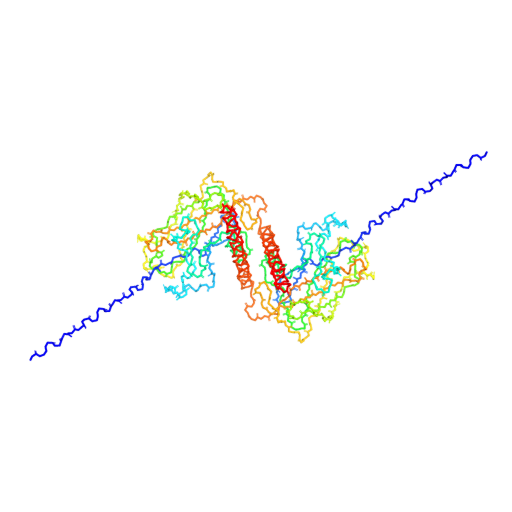64 0.46 1 98.94 95 LEU A CA 1
ATOM 648 C C . LEU A 1 95 ? 9.055 -11.328 1.109 1 98.94 95 LEU A C 1
ATOM 650 O O . LEU A 1 95 ? 10.016 -11.117 1.846 1 98.94 95 LEU A O 1
ATOM 654 N N . PRO A 1 96 ? 8.594 -12.57 0.883 1 98.94 96 PRO A N 1
ATOM 655 C CA . PRO A 1 96 ? 9.391 -13.688 1.395 1 98.94 96 PRO A CA 1
ATOM 656 C C . PRO A 1 96 ? 10.867 -13.586 1.018 1 98.94 96 PRO A C 1
ATOM 658 O O . PRO A 1 96 ? 11.203 -13.469 -0.165 1 98.94 96 PRO A O 1
ATOM 661 N N . GLN A 1 97 ? 11.695 -13.578 2.023 1 98.94 97 GLN A N 1
ATOM 662 C CA . GLN A 1 97 ? 13.141 -13.469 1.822 1 98.94 97 GLN A CA 1
ATOM 663 C C . GLN A 1 97 ? 13.773 -14.836 1.597 1 98.94 97 GLN A C 1
ATOM 665 O O . GLN A 1 97 ? 13.68 -15.719 2.453 1 98.94 97 GLN A O 1
ATOM 670 N N . VAL A 1 98 ? 14.445 -15.016 0.425 1 98.94 98 VAL A N 1
ATOM 671 C CA . VAL A 1 98 ? 15.078 -16.297 0.099 1 98.94 98 VAL A CA 1
ATOM 672 C C . VAL A 1 98 ? 16.578 -16.109 -0.057 1 98.94 98 VAL A C 1
ATOM 674 O O . VAL A 1 98 ? 17.062 -14.977 -0.166 1 98.94 98 VAL A O 1
ATOM 677 N N . THR A 1 99 ? 17.297 -17.141 0.068 1 98.62 99 THR A N 1
ATOM 678 C CA . THR A 1 99 ? 18.734 -17.219 -0.224 1 98.62 99 THR A CA 1
ATOM 679 C C . THR A 1 99 ? 19.031 -18.344 -1.197 1 98.62 99 THR A C 1
ATOM 681 O O . THR A 1 99 ? 18.234 -19.281 -1.332 1 98.62 99 THR A O 1
ATOM 684 N N . PRO A 1 100 ? 20.156 -18.203 -1.944 1 98.19 100 PRO A N 1
ATOM 685 C CA . PRO A 1 100 ? 20.516 -19.344 -2.801 1 98.19 100 PRO A CA 1
ATOM 686 C C . PRO A 1 100 ? 20.531 -20.672 -2.045 1 98.19 100 PRO A C 1
ATOM 688 O O . PRO A 1 100 ? 21.156 -20.766 -0.985 1 98.19 100 PRO A O 1
ATOM 691 N N . GLY A 1 101 ? 19.812 -21.609 -2.609 1 98.5 101 GLY A N 1
ATOM 692 C CA . GLY A 1 101 ? 19.828 -22.938 -2.016 1 98.5 101 GLY A CA 1
ATOM 693 C C . GLY A 1 101 ? 18.75 -23.125 -0.949 1 98.5 101 GLY A C 1
ATOM 694 O O . GLY A 1 101 ? 18.547 -24.234 -0.455 1 98.5 101 GLY A O 1
ATOM 695 N N . SER A 1 102 ? 18.078 -22.109 -0.556 1 98.69 102 SER A N 1
ATOM 696 C CA . SER A 1 102 ? 17.078 -22.188 0.5 1 98.69 102 SER A CA 1
ATOM 697 C C . SER A 1 102 ? 15.766 -22.766 -0.028 1 98.69 102 SER A C 1
ATOM 699 O O . SER A 1 102 ? 15.68 -23.156 -1.192 1 98.69 102 SER A O 1
ATOM 701 N N . THR A 1 103 ? 14.797 -22.859 0.872 1 98.81 103 THR A N 1
ATOM 702 C CA . THR A 1 103 ? 13.492 -23.406 0.515 1 98.81 103 THR A CA 1
ATOM 703 C C . THR A 1 103 ? 12.383 -22.406 0.836 1 98.81 103 THR A C 1
ATOM 705 O O . THR A 1 103 ? 12.32 -21.875 1.947 1 98.81 103 THR A O 1
ATOM 708 N N . LEU A 1 104 ? 11.625 -22.109 -0.16 1 98.94 104 LEU A N 1
ATOM 709 C CA . LEU A 1 104 ? 10.406 -21.328 0.049 1 98.94 104 LEU A CA 1
ATOM 710 C C . LEU A 1 104 ? 9.273 -22.219 0.547 1 98.94 104 LEU A C 1
ATOM 712 O O . LEU A 1 104 ? 8.977 -23.25 -0.058 1 98.94 104 LEU A O 1
ATOM 716 N N . GLU A 1 105 ? 8.594 -21.812 1.631 1 98.94 105 GLU A N 1
ATOM 717 C CA . GLU A 1 105 ? 7.457 -22.562 2.174 1 98.94 105 GLU A CA 1
ATOM 718 C C . GLU A 1 105 ? 6.133 -21.891 1.818 1 98.94 105 GLU A C 1
ATOM 720 O O . GLU A 1 105 ? 5.934 -20.719 2.111 1 98.94 105 GLU A O 1
ATOM 725 N N . MET A 1 106 ? 5.277 -22.672 1.239 1 98.88 106 MET A N 1
ATOM 726 C CA . MET A 1 106 ? 3.992 -22.125 0.807 1 98.88 106 MET A CA 1
ATOM 727 C C . MET A 1 106 ? 2.838 -22.969 1.334 1 98.88 106 MET A C 1
ATOM 729 O O . MET A 1 106 ? 3.053 -24.078 1.841 1 98.88 106 MET A O 1
ATOM 733 N N . THR A 1 107 ? 1.692 -22.422 1.384 1 98.88 107 THR A N 1
ATOM 734 C CA . THR A 1 107 ? 0.44 -23.094 1.685 1 98.88 107 THR A CA 1
ATOM 735 C C . THR A 1 107 ? -0.514 -23.031 0.496 1 98.88 107 THR A C 1
ATOM 737 O O . THR A 1 107 ? -0.803 -21.953 -0.012 1 98.88 107 THR A O 1
ATOM 740 N N . VAL A 1 108 ? -0.95 -24.156 0.028 1 98.62 108 VAL A N 1
ATOM 741 C CA . VAL A 1 108 ? -1.959 -24.234 -1.022 1 98.62 108 VAL A CA 1
ATOM 742 C C . VAL A 1 108 ? -3.305 -24.625 -0.416 1 98.62 108 VAL A C 1
ATOM 744 O O . VAL A 1 108 ? -3.414 -25.656 0.258 1 98.62 108 VAL A O 1
ATOM 747 N N . HIS A 1 109 ? -4.301 -23.812 -0.59 1 98.44 109 HIS A N 1
ATOM 748 C CA . HIS A 1 109 ? -5.664 -24.219 -0.284 1 98.44 109 HIS A CA 1
ATOM 749 C C . HIS A 1 109 ? -6.297 -24.938 -1.47 1 98.44 109 HIS A C 1
ATOM 751 O O . HIS A 1 109 ? -6.547 -24.328 -2.512 1 98.44 109 HIS A O 1
ATOM 757 N N . GLN A 1 110 ? -6.422 -26.172 -1.345 1 97.5 110 GLN A N 1
ATOM 758 C CA . GLN A 1 110 ? -7.172 -26.906 -2.355 1 97.5 110 GLN A CA 1
ATOM 759 C C . GLN A 1 110 ? -8.672 -26.672 -2.209 1 97.5 110 GLN A C 1
ATOM 761 O O . GLN A 1 110 ? -9.25 -26.969 -1.161 1 97.5 110 GLN A O 1
ATOM 766 N N . VAL A 1 111 ? -9.281 -26.141 -3.189 1 96.94 111 VAL A N 1
ATOM 767 C CA . VAL A 1 111 ? -10.703 -25.828 -3.111 1 96.94 111 VAL A CA 1
ATOM 768 C C . VAL A 1 111 ? -11.523 -27.094 -3.371 1 96.94 111 VAL A C 1
ATOM 770 O O . VAL A 1 111 ? -12.336 -27.5 -2.533 1 96.94 111 VAL A O 1
ATOM 773 N N . ASN A 1 112 ? -11.297 -27.688 -4.477 1 94.25 112 ASN A N 1
ATOM 774 C CA . ASN A 1 112 ? -12 -28.922 -4.84 1 94.25 112 ASN A CA 1
ATOM 775 C C . ASN A 1 112 ? -11.039 -29.969 -5.414 1 94.25 112 ASN A C 1
ATOM 777 O O . ASN A 1 112 ? -9.82 -29.812 -5.312 1 94.25 112 ASN A O 1
ATOM 781 N N . ALA A 1 113 ? -11.562 -31 -6.035 1 93.56 113 ALA A N 1
ATOM 782 C CA . ALA A 1 113 ? -10.781 -32.188 -6.41 1 93.56 113 ALA A CA 1
ATOM 783 C C . ALA A 1 113 ? -9.719 -31.828 -7.449 1 93.56 113 ALA A C 1
ATOM 785 O O . ALA A 1 113 ? -8.633 -32.406 -7.465 1 93.56 113 ALA A O 1
ATOM 786 N N . ASP A 1 114 ? -9.922 -30.828 -8.242 1 92.06 114 ASP A N 1
ATOM 787 C CA . ASP A 1 114 ? -9.047 -30.5 -9.359 1 92.06 114 ASP A CA 1
ATOM 788 C C . ASP A 1 114 ? -7.855 -29.656 -8.891 1 92.06 114 ASP A C 1
ATOM 790 O O . ASP A 1 114 ? -6.949 -29.359 -9.672 1 92.06 114 ASP A O 1
ATOM 794 N N . GLY A 1 115 ? -7.871 -29.312 -7.617 1 94.56 115 GLY A N 1
ATOM 795 C CA . GLY A 1 115 ? -6.73 -28.609 -7.051 1 94.56 115 GLY A CA 1
ATOM 796 C C . GLY A 1 115 ? -5.652 -29.531 -6.539 1 94.56 115 GLY A C 1
ATOM 797 O O . GLY A 1 115 ? -4.648 -29.094 -5.977 1 94.56 115 GLY A O 1
ATOM 798 N N . GLY A 1 116 ? -5.852 -30.766 -6.73 1 96.12 116 GLY A N 1
ATOM 799 C CA . GLY A 1 116 ? -4.902 -31.75 -6.254 1 96.12 116 GLY A CA 1
ATOM 800 C C . GLY A 1 116 ? -3.576 -31.719 -6.992 1 96.12 116 GLY A C 1
ATOM 801 O O . GLY A 1 116 ? -3.467 -31.078 -8.047 1 96.12 116 GLY A O 1
ATOM 802 N N . GLY A 1 117 ? -2.586 -32.406 -6.434 1 97 117 GLY A N 1
ATOM 803 C CA . GLY A 1 117 ? -1.24 -32.406 -6.984 1 97 117 GLY A CA 1
ATOM 804 C C . GLY A 1 117 ? -0.962 -33.625 -7.879 1 97 117 GLY A C 1
ATOM 805 O O . GLY A 1 117 ? -1.892 -34.25 -8.383 1 97 117 GLY A O 1
ATOM 806 N N . PRO A 1 118 ? 0.312 -33.75 -8.109 1 98 118 PRO A N 1
ATOM 807 C CA . PRO A 1 118 ? 1.422 -32.969 -7.586 1 98 118 PRO A CA 1
ATOM 808 C C . PRO A 1 118 ? 1.541 -31.594 -8.266 1 98 118 PRO A C 1
ATOM 810 O O . PRO A 1 118 ? 0.932 -31.359 -9.312 1 98 118 PRO A O 1
ATOM 813 N N . TYR A 1 119 ? 2.207 -30.672 -7.625 1 98.56 119 TYR A N 1
ATOM 814 C CA . TYR A 1 119 ? 2.551 -29.375 -8.203 1 98.56 119 TYR A CA 1
ATOM 815 C C . TYR A 1 119 ? 3.992 -29.359 -8.695 1 98.56 119 TYR A C 1
ATOM 817 O O . TYR A 1 119 ? 4.883 -29.922 -8.055 1 98.56 119 TYR A O 1
ATOM 825 N N . ASP A 1 120 ? 4.191 -28.781 -9.867 1 98.5 120 ASP A N 1
ATOM 826 C CA . ASP A 1 120 ? 5.516 -28.344 -10.312 1 98.5 120 ASP A CA 1
ATOM 827 C C . ASP A 1 120 ? 5.746 -26.859 -10.008 1 98.5 120 ASP A C 1
ATOM 829 O O . ASP A 1 120 ? 4.793 -26.078 -9.938 1 98.5 120 ASP A O 1
ATOM 833 N N . CYS A 1 121 ? 7.039 -26.547 -9.797 1 98.81 121 CYS A N 1
ATOM 834 C CA . CYS A 1 121 ? 7.375 -25.141 -9.57 1 98.81 121 CYS A CA 1
ATOM 835 C C . CYS A 1 121 ? 8.508 -24.688 -10.484 1 98.81 121 CYS A C 1
ATOM 837 O O . CYS A 1 121 ? 9.312 -25.516 -10.93 1 98.81 121 CYS A O 1
ATOM 839 N N . MET A 1 122 ? 8.5 -23.469 -10.797 1 98.88 122 MET A N 1
ATOM 840 C CA . MET A 1 122 ? 9.508 -22.797 -11.625 1 98.88 122 MET A CA 1
ATOM 841 C C . MET A 1 122 ? 9.867 -21.438 -11.039 1 98.88 122 MET A C 1
ATOM 843 O O . MET A 1 122 ? 9.133 -20.891 -10.227 1 98.88 122 MET A O 1
ATOM 847 N N . ILE A 1 123 ? 11.023 -20.953 -11.484 1 98.94 123 ILE A N 1
ATOM 848 C CA . ILE A 1 123 ? 11.445 -19.641 -10.984 1 98.94 123 ILE A CA 1
ATOM 849 C C . ILE A 1 123 ? 11.828 -18.75 -12.156 1 98.94 123 ILE A C 1
ATOM 851 O O . ILE A 1 123 ? 12.383 -19.203 -13.148 1 98.94 123 ILE A O 1
ATOM 855 N N . ASN A 1 124 ? 11.422 -17.516 -12.117 1 98.94 124 ASN A N 1
ATOM 856 C CA . ASN A 1 124 ? 11.82 -16.422 -13.008 1 98.94 124 ASN A CA 1
ATOM 857 C C . ASN A 1 124 ? 12.75 -15.438 -12.305 1 98.94 124 ASN A C 1
ATOM 859 O O . ASN A 1 124 ? 12.414 -14.906 -11.242 1 98.94 124 ASN A O 1
ATOM 863 N N . SER A 1 125 ? 13.891 -15.055 -12.867 1 98.88 125 SER A N 1
ATOM 864 C CA . SER A 1 125 ? 14.969 -14.383 -12.156 1 98.88 125 SER A CA 1
ATOM 865 C C . SER A 1 125 ? 14.836 -12.867 -12.242 1 98.88 125 SER A C 1
ATOM 867 O O . SER A 1 125 ? 15.445 -12.133 -11.461 1 98.88 125 SER A O 1
ATOM 869 N N . ASP A 1 126 ? 14.086 -12.352 -13.219 1 98.75 126 ASP A N 1
ATOM 870 C CA . ASP A 1 126 ? 14.18 -10.922 -13.484 1 98.75 126 ASP A CA 1
ATOM 871 C C . ASP A 1 126 ? 12.82 -10.25 -13.336 1 98.75 126 ASP A C 1
ATOM 873 O O . ASP A 1 126 ? 12.641 -9.094 -13.727 1 98.75 126 ASP A O 1
ATOM 877 N N . ALA A 1 127 ? 11.836 -10.961 -12.914 1 98.62 127 ALA A N 1
ATOM 878 C CA . ALA A 1 127 ? 10.484 -10.484 -12.617 1 98.62 127 ALA A CA 1
ATOM 879 C C . ALA A 1 127 ? 9.781 -10 -13.891 1 98.62 127 ALA A C 1
ATOM 881 O O . ALA A 1 127 ? 9.008 -9.039 -13.852 1 98.62 127 ALA A O 1
ATOM 882 N N . THR A 1 128 ? 10.078 -10.609 -15 1 98 128 THR A N 1
ATOM 883 C CA . THR A 1 128 ? 9.352 -10.281 -16.234 1 98 128 THR A CA 1
ATOM 884 C C . THR A 1 128 ? 8.297 -11.336 -16.531 1 98 128 THR A C 1
ATOM 886 O O . THR A 1 128 ? 7.348 -11.078 -17.281 1 98 128 THR A O 1
ATOM 889 N N . GLY A 1 129 ? 8.547 -12.531 -16.016 1 98.25 129 GLY A N 1
ATOM 890 C CA . GLY A 1 129 ? 7.656 -13.648 -16.312 1 98.25 129 GLY A CA 1
ATOM 891 C C . GLY A 1 129 ? 7.836 -14.203 -17.703 1 98.25 129 GLY A C 1
ATOM 892 O O . GLY A 1 129 ? 6.996 -14.969 -18.188 1 98.25 129 GLY A O 1
ATOM 893 N N . ALA A 1 130 ? 8.93 -13.859 -18.344 1 96.88 130 ALA A N 1
ATOM 894 C CA . ALA A 1 130 ? 9.133 -14.242 -19.734 1 96.88 130 ALA A CA 1
ATOM 895 C C . ALA A 1 130 ? 9.758 -15.633 -19.844 1 96.88 130 ALA A C 1
ATOM 897 O O . ALA A 1 130 ? 9.602 -16.312 -20.859 1 96.88 130 ALA A O 1
ATOM 898 N N . SER A 1 131 ? 10.539 -16 -18.891 1 97.88 131 SER A N 1
ATOM 899 C CA . SER A 1 131 ? 11.203 -17.312 -18.891 1 97.88 131 SER A CA 1
ATOM 900 C C . SER A 1 131 ? 11.109 -17.969 -17.516 1 97.88 131 SER A C 1
ATOM 902 O O . SER A 1 131 ? 11.234 -17.297 -16.484 1 97.88 131 SER A O 1
ATOM 904 N N . TRP A 1 132 ? 10.938 -19.234 -17.531 1 98.5 132 TRP A N 1
ATOM 905 C CA . TRP A 1 132 ? 10.758 -20 -16.312 1 98.5 132 TRP A CA 1
ATOM 906 C C . TRP A 1 132 ? 11.711 -21.203 -16.281 1 98.5 132 TRP A C 1
ATOM 908 O O . TRP A 1 132 ? 11.867 -21.891 -17.281 1 98.5 132 TRP A O 1
ATOM 918 N N . THR A 1 133 ? 12.375 -21.422 -15.195 1 98.56 133 THR A N 1
ATOM 919 C CA . THR A 1 133 ? 13.258 -22.562 -14.977 1 98.56 133 THR A CA 1
ATOM 920 C C . THR A 1 133 ? 12.688 -23.484 -13.898 1 98.56 133 THR A C 1
ATOM 922 O O . THR A 1 133 ? 12.406 -23.047 -12.789 1 98.56 133 THR A O 1
ATOM 925 N N . ASN A 1 134 ? 12.602 -24.75 -14.234 1 98.69 134 ASN A N 1
ATOM 926 C CA . ASN A 1 134 ? 12.094 -25.703 -13.258 1 98.69 134 ASN A CA 1
ATOM 927 C C . ASN A 1 134 ? 12.961 -25.75 -12.008 1 98.69 134 ASN A C 1
ATOM 929 O O . ASN A 1 134 ? 14.188 -25.672 -12.094 1 98.69 134 ASN A O 1
ATOM 933 N N . VAL A 1 135 ? 12.289 -25.891 -10.844 1 98.88 135 VAL A N 1
ATOM 934 C CA . VAL A 1 135 ? 13.016 -26.078 -9.594 1 98.88 135 VAL A CA 1
ATOM 935 C C . VAL A 1 135 ? 12.5 -27.328 -8.875 1 98.88 135 VAL A C 1
ATOM 937 O O . VAL A 1 135 ? 11.406 -27.812 -9.172 1 98.88 135 VAL A O 1
ATOM 940 N N . ASP A 1 136 ? 13.305 -27.797 -7.945 1 98.69 136 ASP A N 1
ATOM 941 C CA . ASP A 1 136 ? 12.906 -28.953 -7.16 1 98.69 136 ASP A CA 1
ATOM 942 C C . ASP A 1 136 ? 11.758 -28.609 -6.211 1 98.69 136 ASP A C 1
ATOM 944 O O . ASP A 1 136 ? 11.734 -27.531 -5.625 1 98.69 136 ASP A O 1
ATOM 948 N N . VAL A 1 137 ? 10.852 -29.547 -6.027 1 98.88 137 VAL A N 1
ATOM 949 C CA . VAL A 1 137 ? 9.695 -29.422 -5.148 1 98.88 137 VAL A CA 1
ATOM 950 C C . VAL A 1 137 ? 9.727 -30.516 -4.086 1 98.88 137 VAL A C 1
ATOM 952 O O . VAL A 1 137 ? 9.031 -31.516 -4.203 1 98.88 137 VAL A O 1
ATOM 955 N N . PRO A 1 138 ? 10.414 -30.281 -3.049 1 98.75 138 PRO A N 1
ATOM 956 C CA . PRO A 1 138 ? 10.602 -31.344 -2.049 1 98.75 138 PRO A CA 1
ATOM 957 C C . PRO A 1 138 ? 9.305 -31.719 -1.35 1 98.75 138 PRO A C 1
ATOM 959 O O . PRO A 1 138 ? 9.188 -32.844 -0.821 1 98.75 138 PRO A O 1
ATOM 962 N N . VAL A 1 139 ? 8.391 -30.844 -1.193 1 98.75 139 VAL A N 1
ATOM 963 C CA . VAL A 1 139 ? 7.055 -31.125 -0.667 1 98.75 139 VAL A CA 1
ATOM 964 C C . VAL A 1 139 ? 6 -30.641 -1.661 1 98.75 139 VAL A C 1
ATOM 966 O O . VAL A 1 139 ? 5.938 -29.453 -1.984 1 98.75 139 VAL A O 1
ATOM 969 N N . THR A 1 140 ? 5.234 -31.531 -2.152 1 98.56 140 THR A N 1
ATOM 970 C CA . THR A 1 140 ? 4.18 -31.188 -3.098 1 98.56 140 THR A CA 1
ATOM 971 C C . THR A 1 140 ? 2.805 -31.453 -2.5 1 98.56 140 THR A C 1
ATOM 973 O O . THR A 1 140 ? 2.689 -32.156 -1.493 1 98.56 140 THR A O 1
ATOM 976 N N . VAL A 1 141 ? 1.805 -30.844 -3.039 1 98.25 141 VAL A N 1
ATOM 977 C CA . VAL A 1 141 ? 0.415 -31.078 -2.666 1 98.25 141 VAL A CA 1
ATOM 978 C C . VAL A 1 141 ? 0.014 -32.5 -3.045 1 98.25 141 VAL A C 1
ATOM 980 O O . VAL A 1 141 ? 0.341 -32.969 -4.133 1 98.25 141 VAL A O 1
ATOM 983 N N . PRO A 1 142 ? -0.715 -33.219 -2.137 1 98.25 142 PRO A N 1
ATOM 984 C CA . PRO A 1 142 ? -1.124 -34.562 -2.471 1 98.25 142 PRO A CA 1
ATOM 985 C C . PRO A 1 142 ? -2.1 -34.625 -3.645 1 98.25 142 PRO A C 1
ATOM 987 O O . PRO A 1 142 ? -2.84 -33.688 -3.879 1 98.25 142 PRO A O 1
ATOM 990 N N . GLY A 1 143 ? -2.102 -35.781 -4.328 1 97.81 143 GLY A N 1
ATOM 991 C CA . GLY A 1 143 ? -2.996 -36.062 -5.445 1 97.81 143 GLY A CA 1
ATOM 992 C C . GLY A 1 143 ? -2.34 -36.844 -6.559 1 97.81 143 GLY A C 1
ATOM 993 O O . GLY A 1 143 ? -1.148 -37.156 -6.484 1 97.81 143 GLY A O 1
ATOM 994 N N . GLN A 1 144 ? -3.186 -37.312 -7.469 1 97 144 GLN A N 1
ATOM 995 C CA . GLN A 1 144 ? -2.76 -37.969 -8.688 1 97 144 GLN A CA 1
ATOM 996 C C . GLN A 1 144 ? -3.377 -37.344 -9.922 1 97 144 GLN A C 1
ATOM 998 O O . GLN A 1 144 ? -4.586 -37.094 -9.969 1 97 144 GLN A O 1
ATOM 1003 N N . ASN A 1 145 ? -2.49 -37 -10.875 1 95.44 145 ASN A N 1
ATOM 1004 C CA . ASN A 1 145 ? -2.955 -36.344 -12.102 1 95.44 145 ASN A CA 1
ATOM 1005 C C . ASN A 1 145 ? -3.785 -35.125 -11.812 1 95.44 145 ASN A C 1
ATOM 1007 O O . ASN A 1 145 ? -4.859 -34.938 -12.383 1 95.44 145 ASN A O 1
ATOM 1011 N N . SER A 1 146 ? -3.307 -34.344 -10.781 1 95.94 146 SER A N 1
ATOM 1012 C CA . SER A 1 146 ? -3.914 -33.062 -10.414 1 95.94 146 SER A CA 1
ATOM 1013 C C . SER A 1 146 ? -5.309 -33.281 -9.828 1 95.94 146 SER A C 1
ATOM 1015 O O . SER A 1 146 ? -6.18 -32.406 -9.977 1 95.94 146 SER A O 1
ATOM 1017 N N . ARG A 1 147 ? -5.516 -34.438 -9.289 1 95.44 147 ARG A N 1
ATOM 1018 C CA . ARG A 1 147 ? -6.809 -34.719 -8.688 1 95.44 147 ARG A CA 1
ATOM 1019 C C . ARG A 1 147 ? -6.641 -35.281 -7.27 1 95.44 147 ARG A C 1
ATOM 1021 O O . ARG A 1 147 ? -5.742 -36.062 -7.008 1 95.44 147 ARG A O 1
ATOM 1028 N N . ASN A 1 148 ? -7.426 -34.781 -6.359 1 96.44 148 ASN A N 1
ATOM 1029 C CA . ASN A 1 148 ? -7.484 -35.25 -4.973 1 96.44 148 ASN A CA 1
ATOM 1030 C C . ASN A 1 148 ? -8.82 -34.875 -4.324 1 96.44 148 ASN A C 1
ATOM 1032 O O . ASN A 1 148 ? -8.953 -33.812 -3.727 1 96.44 148 ASN A O 1
ATOM 1036 N N . ARG A 1 149 ? -9.781 -35.719 -4.414 1 95.38 149 ARG A N 1
ATOM 1037 C CA . ARG A 1 149 ? -11.125 -35.469 -3.893 1 95.38 149 ARG A CA 1
ATOM 1038 C C . ARG A 1 149 ? -11.102 -35.312 -2.375 1 95.38 149 ARG A C 1
ATOM 1040 O O . ARG A 1 149 ? -11.797 -34.469 -1.816 1 95.38 149 ARG A O 1
ATOM 1047 N N . ALA A 1 150 ? -10.32 -36.125 -1.73 1 96.25 150 ALA A N 1
ATOM 1048 C CA . ALA A 1 150 ? -10.273 -36.188 -0.271 1 96.25 150 ALA A CA 1
ATOM 1049 C C . ALA A 1 150 ? -9.664 -34.906 0.293 1 96.25 150 ALA A C 1
ATOM 1051 O O . ALA A 1 150 ? -9.805 -34.594 1.481 1 96.25 150 ALA A O 1
ATOM 1052 N N . GLY A 1 151 ? -8.922 -34.156 -0.505 1 96.81 151 GLY A N 1
ATOM 1053 C CA . GLY A 1 151 ? -8.242 -32.938 -0.048 1 96.81 151 GLY A CA 1
ATOM 1054 C C . GLY A 1 151 ? -9.055 -31.688 -0.245 1 96.81 151 GLY A C 1
ATOM 1055 O O . GLY A 1 151 ? -8.562 -30.578 -0.019 1 96.81 151 GLY A O 1
ATOM 1056 N N . ALA A 1 152 ? -10.336 -31.797 -0.646 1 95.81 152 ALA A N 1
ATOM 1057 C CA . ALA A 1 152 ? -11.172 -30.609 -0.845 1 95.81 152 ALA A CA 1
ATOM 1058 C C . ALA A 1 152 ? -11.25 -29.781 0.431 1 95.81 152 ALA A C 1
ATOM 1060 O O . ALA A 1 152 ? -11.352 -30.328 1.531 1 95.81 152 ALA A O 1
ATOM 1061 N N . MET A 1 153 ? -11.227 -28.469 0.231 1 97.06 153 MET A N 1
ATOM 1062 C CA . MET A 1 153 ? -11.328 -27.484 1.312 1 97.06 153 MET A CA 1
ATOM 1063 C C . MET A 1 153 ? -10.25 -27.719 2.359 1 97.06 153 MET A C 1
ATOM 1065 O O . MET A 1 153 ? -10.531 -27.734 3.559 1 97.06 153 MET A O 1
ATOM 1069 N N . THR A 1 154 ? -9.008 -28.062 1.894 1 97.81 154 THR A N 1
ATOM 1070 C CA . THR A 1 154 ? -7.902 -28.344 2.803 1 97.81 154 THR A CA 1
ATOM 1071 C C . THR A 1 154 ? -6.668 -27.531 2.43 1 97.81 154 THR A C 1
ATOM 1073 O O . THR A 1 154 ? -6.387 -27.328 1.246 1 97.81 154 THR A O 1
ATOM 1076 N N . ASP A 1 155 ? -5.973 -27.078 3.424 1 98.44 155 ASP A N 1
ATOM 1077 C CA . ASP A 1 155 ? -4.68 -26.422 3.232 1 98.44 155 ASP A CA 1
ATOM 1078 C C . ASP A 1 155 ? -3.541 -27.438 3.262 1 98.44 155 ASP A C 1
ATOM 1080 O O . ASP A 1 155 ? -3.459 -28.266 4.176 1 98.44 155 ASP A O 1
ATOM 1084 N N . PHE A 1 156 ? -2.709 -27.438 2.283 1 98.69 156 PHE A N 1
ATOM 1085 C CA . PHE A 1 156 ? -1.557 -28.328 2.201 1 98.69 156 PHE A CA 1
ATOM 1086 C C . PHE A 1 156 ? -0.261 -27.516 2.119 1 98.69 156 PHE A C 1
ATOM 1088 O O . PHE A 1 156 ? -0.224 -26.453 1.513 1 98.69 156 PHE A O 1
ATOM 1095 N N . PRO A 1 157 ? 0.829 -28.078 2.658 1 98.75 157 PRO A N 1
ATOM 1096 C CA . PRO A 1 157 ? 2.129 -27.438 2.459 1 98.75 157 PRO A CA 1
ATOM 1097 C C . PRO A 1 157 ? 2.68 -27.641 1.05 1 98.75 157 PRO A C 1
ATOM 1099 O O . PRO A 1 157 ? 2.408 -28.672 0.422 1 98.75 157 PRO A O 1
ATOM 1102 N N . LEU A 1 158 ? 3.348 -26.75 0.51 1 98.88 158 LEU A N 1
ATOM 1103 C CA . LEU A 1 158 ? 4.109 -26.75 -0.733 1 98.88 158 LEU A CA 1
ATOM 1104 C C . LEU A 1 158 ? 5.469 -26.094 -0.542 1 98.88 158 LEU A C 1
ATOM 1106 O O . LEU A 1 158 ? 5.559 -25 0.021 1 98.88 158 LEU A O 1
ATOM 1110 N N . LYS A 1 159 ? 6.539 -26.766 -0.92 1 98.94 159 LYS A N 1
ATOM 1111 C CA . LYS A 1 159 ? 7.883 -26.203 -0.793 1 98.94 159 LYS A CA 1
ATOM 1112 C C . LYS A 1 159 ? 8.594 -26.172 -2.143 1 98.94 159 LYS A C 1
ATOM 1114 O O . LYS A 1 159 ? 8.531 -27.141 -2.91 1 98.94 159 LYS A O 1
ATOM 1119 N N . ALA A 1 160 ? 9.18 -25.125 -2.477 1 98.94 160 ALA A N 1
ATOM 1120 C CA . ALA A 1 160 ? 10.008 -24.969 -3.672 1 98.94 160 ALA A CA 1
ATOM 1121 C C . ALA A 1 160 ? 11.461 -24.688 -3.301 1 98.94 160 ALA A C 1
ATOM 1123 O O . ALA A 1 160 ? 11.742 -23.828 -2.467 1 98.94 160 ALA A O 1
ATOM 1124 N N . GLN A 1 161 ? 12.336 -25.391 -3.926 1 98.88 161 GLN A N 1
ATOM 1125 C CA . GLN A 1 161 ? 13.758 -25.203 -3.676 1 98.88 161 GLN A CA 1
ATOM 1126 C C . GLN A 1 161 ? 14.336 -24.109 -4.555 1 98.88 161 GLN A C 1
ATOM 1128 O O . GLN A 1 161 ? 14.281 -24.188 -5.785 1 98.88 161 GLN A O 1
ATOM 1133 N N . ILE A 1 162 ? 14.906 -23.125 -3.879 1 98.94 162 ILE A N 1
ATOM 1134 C CA . ILE A 1 162 ? 15.625 -22.078 -4.605 1 98.94 162 ILE A CA 1
ATOM 1135 C C . ILE A 1 162 ? 16.984 -22.609 -5.059 1 98.94 162 ILE A C 1
ATOM 1137 O O . ILE A 1 162 ? 17.75 -23.141 -4.25 1 98.94 162 ILE A O 1
ATOM 1141 N N . PRO A 1 163 ? 17.281 -22.469 -6.344 1 98.75 163 PRO A N 1
ATOM 1142 C CA . PRO A 1 163 ? 18.562 -23 -6.809 1 98.75 163 PRO A CA 1
ATOM 1143 C C . PRO A 1 163 ? 19.75 -22.391 -6.078 1 98.75 163 PRO A C 1
ATOM 1145 O O . PRO A 1 163 ? 19.719 -21.219 -5.691 1 98.75 163 PRO A O 1
ATOM 1148 N N . ALA A 1 164 ? 20.844 -23.156 -5.934 1 98.5 164 ALA A N 1
ATOM 1149 C CA . ALA A 1 164 ? 22.016 -22.75 -5.172 1 98.5 164 ALA A CA 1
ATOM 1150 C C . ALA A 1 164 ? 22.719 -21.562 -5.82 1 98.5 164 ALA A C 1
ATOM 1152 O O . ALA A 1 164 ? 23.453 -20.828 -5.16 1 98.5 164 ALA A O 1
ATOM 1153 N N . ASP A 1 165 ? 22.531 -21.375 -7.102 1 98.25 165 ASP A N 1
ATOM 1154 C CA . ASP A 1 165 ? 23.188 -20.281 -7.816 1 98.25 165 ASP A CA 1
ATOM 1155 C C . ASP A 1 165 ? 22.188 -19.203 -8.211 1 98.25 165 ASP A C 1
ATOM 1157 O O . ASP A 1 165 ? 22.469 -18.375 -9.086 1 98.25 165 ASP A O 1
ATOM 1161 N N . GLN A 1 166 ? 21.047 -19.219 -7.668 1 98.62 166 GLN A N 1
ATOM 1162 C CA . GLN A 1 166 ? 19.969 -18.312 -8.062 1 98.62 166 GLN A CA 1
ATOM 1163 C C . GLN A 1 166 ? 20.344 -16.859 -7.816 1 98.62 166 GLN A C 1
ATOM 1165 O O . GLN A 1 166 ? 20.844 -16.516 -6.742 1 98.62 166 GLN A O 1
ATOM 1170 N N . THR A 1 167 ? 20.156 -15.984 -8.82 1 98.44 167 THR A N 1
ATOM 1171 C CA . THR A 1 167 ? 20.172 -14.531 -8.703 1 98.44 167 THR A CA 1
ATOM 1172 C C . THR A 1 167 ? 18.812 -13.938 -9.07 1 98.44 167 THR A C 1
ATOM 1174 O O . THR A 1 167 ? 18.125 -14.453 -9.938 1 98.44 167 THR A O 1
ATOM 1177 N N . CYS A 1 168 ? 18.438 -12.969 -8.391 1 98.75 168 CYS A N 1
ATOM 1178 C CA . CYS A 1 168 ? 17.203 -12.234 -8.672 1 98.75 168 CYS A CA 1
ATOM 1179 C C . CYS A 1 168 ? 17.516 -10.797 -9.086 1 98.75 168 CYS A C 1
ATOM 1181 O O . CYS A 1 168 ? 18.25 -10.094 -8.398 1 98.75 168 CYS A O 1
ATOM 1183 N N . THR A 1 169 ? 16.906 -10.297 -10.172 1 98.81 169 THR A N 1
ATOM 1184 C CA . THR A 1 169 ? 17.312 -8.992 -10.672 1 98.81 169 THR A CA 1
ATOM 1185 C C . THR A 1 169 ? 16.094 -8.094 -10.891 1 98.81 169 THR A C 1
ATOM 1187 O O . THR A 1 169 ? 16.234 -6.945 -11.32 1 98.81 169 THR A O 1
ATOM 1190 N N . GLY A 1 170 ? 14.953 -8.57 -10.617 1 98.81 170 GLY A N 1
ATOM 1191 C CA . GLY A 1 170 ? 13.758 -7.785 -10.852 1 98.81 170 GLY A CA 1
ATOM 1192 C C . GLY A 1 170 ? 13.555 -6.68 -9.828 1 98.81 170 GLY A C 1
ATOM 1193 O O . GLY A 1 170 ? 14.039 -6.781 -8.703 1 98.81 170 GLY A O 1
ATOM 1194 N N . THR A 1 171 ? 12.914 -5.602 -10.219 1 98.81 171 THR A N 1
ATOM 1195 C CA . THR A 1 171 ? 12.383 -4.57 -9.328 1 98.81 171 THR A CA 1
ATOM 1196 C C . THR A 1 171 ? 10.867 -4.48 -9.445 1 98.81 171 THR A C 1
ATOM 1198 O O . THR A 1 171 ? 10.336 -4.211 -10.531 1 98.81 171 THR A O 1
ATOM 1201 N N . VAL A 1 172 ? 10.188 -4.801 -8.414 1 98.81 172 VAL A N 1
ATOM 1202 C CA . VAL A 1 172 ? 8.727 -4.848 -8.391 1 98.81 172 VAL A CA 1
ATOM 1203 C C . VAL A 1 172 ? 8.203 -4.184 -7.125 1 98.81 172 VAL A C 1
ATOM 1205 O O . VAL A 1 172 ? 8.695 -4.449 -6.027 1 98.81 172 VAL A O 1
ATOM 1208 N N . ALA A 1 173 ? 7.195 -3.295 -7.227 1 98.69 173 ALA A N 1
ATOM 1209 C CA . ALA A 1 173 ? 6.57 -2.613 -6.094 1 98.69 173 ALA A CA 1
ATOM 1210 C C . ALA A 1 173 ? 7.617 -1.917 -5.23 1 98.69 173 ALA A C 1
ATOM 1212 O O . ALA A 1 173 ? 7.516 -1.922 -4 1 98.69 173 ALA A O 1
ATOM 1213 N N . GLY A 1 174 ? 8.664 -1.473 -5.871 1 98.38 174 GLY A N 1
ATOM 1214 C CA . GLY A 1 174 ? 9.727 -0.729 -5.215 1 98.38 174 GLY A CA 1
ATOM 1215 C C . GLY A 1 174 ? 10.773 -1.623 -4.574 1 98.38 174 GLY A C 1
ATOM 1216 O O . GLY A 1 174 ? 11.734 -1.134 -3.98 1 98.38 174 GLY A O 1
ATOM 1217 N N . GLN A 1 175 ? 10.578 -2.922 -4.656 1 98.81 175 GLN A N 1
ATOM 1218 C CA . GLN A 1 175 ? 11.539 -3.855 -4.082 1 98.81 175 GLN A CA 1
ATOM 1219 C C . GLN A 1 175 ? 12.555 -4.309 -5.129 1 98.81 175 GLN A C 1
ATOM 1221 O O . GLN A 1 175 ? 12.18 -4.691 -6.238 1 98.81 175 GLN A O 1
ATOM 1226 N N . SER A 1 176 ? 13.781 -4.34 -4.824 1 98.69 176 SER A N 1
ATOM 1227 C CA . SER A 1 176 ? 14.828 -4.816 -5.723 1 98.69 176 SER A CA 1
ATOM 1228 C C . SER A 1 176 ? 15.141 -6.289 -5.477 1 98.69 176 SER A C 1
ATOM 1230 O O . SER A 1 176 ? 14.742 -6.848 -4.453 1 98.69 176 SER A O 1
ATOM 1232 N N . ASN A 1 177 ? 15.828 -6.938 -6.445 1 98.88 177 ASN A N 1
ATOM 1233 C CA . ASN A 1 177 ? 16.25 -8.328 -6.34 1 98.88 177 ASN A CA 1
ATOM 1234 C C . ASN A 1 177 ? 15.07 -9.273 -6.137 1 98.88 177 ASN A C 1
ATOM 1236 O O . ASN A 1 177 ? 15.094 -10.109 -5.234 1 98.88 177 ASN A O 1
ATOM 1240 N N . VAL A 1 178 ? 14.109 -9.078 -6.961 1 98.94 178 VAL A N 1
ATOM 1241 C CA . VAL A 1 178 ? 12.891 -9.867 -6.871 1 98.94 178 VAL A CA 1
ATOM 1242 C C . VAL A 1 178 ? 12.914 -10.984 -7.914 1 98.94 178 VAL A C 1
ATOM 1244 O O . VAL A 1 178 ? 13.305 -10.766 -9.062 1 98.94 178 VAL A O 1
ATOM 1247 N N . CYS A 1 179 ? 12.609 -12.156 -7.582 1 98.94 179 CYS A N 1
ATOM 1248 C CA . CYS A 1 179 ? 12.289 -13.305 -8.43 1 98.94 179 CYS A CA 1
ATOM 1249 C C . CYS A 1 179 ? 10.82 -13.672 -8.312 1 98.94 179 CYS A C 1
ATOM 1251 O O . CYS A 1 179 ? 10.109 -13.164 -7.438 1 98.94 179 CYS A O 1
ATOM 1253 N N . LEU A 1 180 ? 10.375 -14.492 -9.188 1 98.94 180 LEU A N 1
ATOM 1254 C CA . LEU A 1 180 ? 9.023 -15.031 -9.148 1 98.94 180 LEU A CA 1
ATOM 1255 C C . LEU A 1 180 ? 9.055 -16.562 -9.07 1 98.94 180 LEU A C 1
ATOM 1257 O O . LEU A 1 180 ? 9.773 -17.203 -9.828 1 98.94 180 LEU A O 1
ATOM 1261 N N . VAL A 1 181 ? 8.328 -17.078 -8.117 1 98.94 181 VAL A N 1
ATOM 1262 C CA . VAL A 1 181 ? 8.148 -18.531 -8.039 1 98.94 181 VAL A CA 1
ATOM 1263 C C . VAL A 1 181 ? 6.75 -18.906 -8.516 1 98.94 181 VAL A C 1
ATOM 1265 O O . VAL A 1 181 ? 5.754 -18.484 -7.914 1 98.94 181 VAL A O 1
ATOM 1268 N N . ARG A 1 182 ? 6.703 -19.609 -9.547 1 98.88 182 ARG A N 1
ATOM 1269 C CA . ARG A 1 182 ? 5.465 -20.125 -10.133 1 98.88 182 ARG A CA 1
ATOM 1270 C C . ARG A 1 182 ? 5.262 -21.594 -9.789 1 98.88 182 ARG A C 1
ATOM 1272 O O . ARG A 1 182 ? 6.141 -22.422 -10.039 1 98.88 182 ARG A O 1
ATOM 1279 N N . CYS A 1 183 ? 4.18 -21.953 -9.195 1 98.75 183 CYS A N 1
ATOM 1280 C CA . CYS A 1 183 ? 3.836 -23.359 -8.945 1 98.75 183 CYS A CA 1
ATOM 1281 C C . CYS A 1 183 ? 2.455 -23.688 -9.492 1 98.75 183 CYS A C 1
ATOM 1283 O O . CYS A 1 183 ? 1.534 -22.875 -9.398 1 98.75 183 CYS A O 1
ATOM 1285 N N . GLN A 1 184 ? 2.359 -24.828 -10.055 1 98.19 184 GLN A N 1
ATOM 1286 C CA . GLN A 1 184 ? 1.1 -25.203 -10.695 1 98.19 184 GLN A CA 1
ATOM 1287 C C . GLN A 1 184 ? 0.946 -26.719 -10.781 1 98.19 184 GLN A C 1
ATOM 1289 O O . GLN A 1 184 ? 1.939 -27.438 -10.789 1 98.19 184 GLN A O 1
ATOM 1294 N N . ASN A 1 185 ? -0.314 -27.141 -10.766 1 97.44 185 ASN A N 1
ATOM 1295 C CA . ASN A 1 185 ? -0.543 -28.531 -11.109 1 97.44 185 ASN A CA 1
ATOM 1296 C C . ASN A 1 185 ? -0.674 -28.734 -12.617 1 97.44 185 ASN A C 1
ATOM 1298 O O . ASN A 1 185 ? -0.23 -27.891 -13.398 1 97.44 185 ASN A O 1
ATOM 1302 N N . ALA A 1 186 ? -1.188 -29.859 -13.055 1 95.56 186 ALA A N 1
ATOM 1303 C CA . ALA A 1 186 ? -1.208 -30.188 -14.477 1 95.56 186 ALA A CA 1
ATOM 1304 C C . ALA A 1 186 ? -2.639 -30.359 -14.977 1 95.56 186 ALA A C 1
ATOM 1306 O O . ALA A 1 186 ? -2.869 -31.047 -15.984 1 95.56 186 ALA A O 1
ATOM 1307 N N . ALA A 1 187 ? -3.529 -29.797 -14.25 1 93.62 187 ALA A N 1
ATOM 1308 C CA . ALA A 1 187 ? -4.934 -29.984 -14.609 1 93.62 187 ALA A CA 1
ATOM 1309 C C . ALA A 1 187 ? -5.219 -29.438 -16 1 93.62 187 ALA A C 1
ATOM 1311 O O . ALA A 1 187 ? -4.734 -28.359 -16.359 1 93.62 187 ALA A O 1
ATOM 1312 N N . ARG A 1 188 ? -6.039 -30.062 -16.766 1 87.06 188 ARG A N 1
ATOM 1313 C CA . ARG A 1 188 ? -6.387 -29.656 -18.125 1 87.06 188 ARG A CA 1
ATOM 1314 C C . ARG A 1 188 ? -7.172 -28.344 -18.125 1 87.06 188 ARG A C 1
ATOM 1316 O O . ARG A 1 188 ? -6.984 -27.516 -19.016 1 87.06 188 ARG A O 1
ATOM 1323 N N . ALA A 1 189 ? -8.047 -28.297 -17.188 1 85.5 189 ALA A N 1
ATOM 1324 C CA . ALA A 1 189 ? -8.859 -27.094 -17.094 1 85.5 189 ALA A CA 1
ATOM 1325 C C . ALA A 1 189 ? -8.023 -25.906 -16.609 1 85.5 189 ALA A C 1
ATOM 1327 O O . ALA A 1 189 ? -8.461 -24.766 -16.672 1 85.5 189 ALA A O 1
ATOM 1328 N N . GLY A 1 190 ? -6.855 -26.297 -16.047 1 87.38 190 GLY A N 1
ATOM 1329 C CA . GLY A 1 190 ? -5.93 -25.266 -15.625 1 87.38 190 GLY A CA 1
ATOM 1330 C C . GLY A 1 190 ? -4.844 -24.984 -16.641 1 87.38 190 GLY A C 1
ATOM 1331 O O . GLY A 1 190 ? -5.133 -24.703 -17.797 1 87.38 190 GLY A O 1
ATOM 1332 N N . PRO A 1 191 ? -3.6 -25.359 -16.078 1 94.75 191 PRO A N 1
ATOM 1333 C CA . PRO A 1 191 ? -3.068 -25.625 -14.734 1 94.75 191 PRO A CA 1
ATOM 1334 C C . PRO A 1 191 ? -3.539 -24.609 -13.695 1 94.75 191 PRO A C 1
ATOM 1336 O O . PRO A 1 191 ? -3.848 -23.469 -14.047 1 94.75 191 PRO A O 1
ATOM 1339 N N . PHE A 1 192 ? -3.709 -25.047 -12.508 1 96.25 192 PHE A N 1
ATOM 1340 C CA . PHE A 1 192 ? -4.059 -24.172 -11.391 1 96.25 192 PHE A CA 1
ATOM 1341 C C . PHE A 1 192 ? -2.871 -24 -10.453 1 96.25 192 PHE A C 1
ATOM 1343 O O . PHE A 1 192 ? -2.08 -24.922 -10.266 1 96.25 192 PHE A O 1
ATOM 1350 N N . GLY A 1 193 ? -2.727 -22.875 -9.844 1 97.38 193 GLY A N 1
ATOM 1351 C CA . GLY A 1 193 ? -1.637 -22.578 -8.93 1 97.38 193 GLY A CA 1
ATOM 1352 C C . GLY A 1 193 ? -1.498 -21.094 -8.633 1 97.38 193 GLY A C 1
ATOM 1353 O O . GLY A 1 193 ? -2.457 -20.438 -8.203 1 97.38 193 GLY A O 1
ATOM 1354 N N . GLY A 1 194 ? -0.27 -20.609 -8.797 1 98.31 194 GLY A N 1
ATOM 1355 C CA . GLY A 1 194 ? -0.041 -19.203 -8.531 1 98.31 194 GLY A CA 1
ATOM 1356 C C . GLY A 1 194 ? 1.422 -18.812 -8.617 1 98.31 194 GLY A C 1
ATOM 1357 O O . GLY A 1 194 ? 2.293 -19.672 -8.773 1 98.31 194 GLY A O 1
ATOM 1358 N N . ILE A 1 195 ? 1.637 -17.562 -8.633 1 98.88 195 ILE A N 1
ATOM 1359 C CA . ILE A 1 195 ? 2.975 -16.969 -8.672 1 98.88 195 ILE A CA 1
ATOM 1360 C C . ILE A 1 195 ? 3.213 -16.156 -7.406 1 98.88 195 ILE A C 1
ATOM 1362 O O . ILE A 1 195 ? 2.41 -15.273 -7.07 1 98.88 195 ILE A O 1
ATOM 1366 N N . VAL A 1 196 ? 4.262 -16.422 -6.75 1 98.94 196 VAL A N 1
ATOM 1367 C CA . VAL A 1 196 ? 4.641 -15.719 -5.531 1 98.94 196 VAL A CA 1
ATOM 1368 C C . VAL A 1 196 ? 5.898 -14.891 -5.785 1 98.94 196 VAL A C 1
ATOM 1370 O O . VAL A 1 196 ? 6.969 -15.438 -6.059 1 98.94 196 VAL A O 1
ATOM 1373 N N . PRO A 1 197 ? 5.812 -13.555 -5.734 1 99 197 PRO A N 1
ATOM 1374 C CA . PRO A 1 197 ? 7.047 -12.766 -5.734 1 99 197 PRO A CA 1
ATOM 1375 C C . PRO A 1 197 ? 7.891 -12.984 -4.48 1 99 197 PRO A C 1
ATOM 1377 O O . PRO A 1 197 ? 7.359 -13.008 -3.369 1 99 197 PRO A O 1
ATOM 1380 N N . VAL A 1 198 ? 9.156 -13.227 -4.648 1 99 198 VAL A N 1
ATOM 1381 C CA . VAL A 1 198 ? 10.109 -13.383 -3.555 1 99 198 VAL A CA 1
ATOM 1382 C C . VAL A 1 198 ? 11.297 -12.438 -3.764 1 99 198 VAL A C 1
ATOM 1384 O O . VAL A 1 198 ? 11.484 -11.906 -4.859 1 99 198 VAL A O 1
ATOM 1387 N N . GLN A 1 199 ? 12.023 -12.203 -2.695 1 98.94 199 GLN A N 1
ATOM 1388 C CA . GLN A 1 199 ? 13.148 -11.273 -2.744 1 98.94 199 GLN A CA 1
ATOM 1389 C C . GLN A 1 199 ? 14.414 -11.914 -2.174 1 98.94 199 GLN A C 1
ATOM 1391 O O . GLN A 1 199 ? 14.359 -12.594 -1.147 1 98.94 199 GLN A O 1
ATOM 1396 N N . MET A 1 200 ? 15.516 -11.727 -2.932 1 98.88 200 MET A N 1
ATOM 1397 C CA . MET A 1 200 ? 16.797 -12.195 -2.387 1 98.88 200 MET A CA 1
ATOM 1398 C C . MET A 1 200 ? 17.156 -11.43 -1.114 1 98.88 200 MET A C 1
ATOM 1400 O O . MET A 1 200 ? 17.188 -10.203 -1.11 1 98.88 200 MET A O 1
ATOM 1404 N N . ALA A 1 201 ? 17.406 -12.203 -0.073 1 98.56 201 ALA A N 1
ATOM 1405 C CA . ALA A 1 201 ? 17.75 -11.594 1.205 1 98.56 201 ALA A CA 1
ATOM 1406 C C . ALA A 1 201 ? 19.062 -10.812 1.1 1 98.56 201 ALA A C 1
ATOM 1408 O O . ALA A 1 201 ? 20.031 -11.289 0.502 1 98.56 201 ALA A O 1
ATOM 1409 N N . GLN A 1 202 ? 19.078 -9.625 1.539 1 97.12 202 GLN A N 1
ATOM 1410 C CA . GLN A 1 202 ? 20.25 -8.758 1.64 1 97.12 202 GLN A CA 1
ATOM 1411 C C . GLN A 1 202 ? 20.234 -7.965 2.945 1 97.12 202 GLN A C 1
ATOM 1413 O O . GLN A 1 202 ? 19.172 -7.77 3.549 1 97.12 202 GLN A O 1
ATOM 1418 N N . ALA A 1 203 ? 21.453 -7.629 3.256 1 93.88 203 ALA A N 1
ATOM 1419 C CA . ALA A 1 203 ? 21.547 -6.723 4.398 1 93.88 203 ALA A CA 1
ATOM 1420 C C . ALA A 1 203 ? 20.688 -5.473 4.176 1 93.88 203 ALA A C 1
ATOM 1422 O O . ALA A 1 203 ? 20.719 -4.887 3.092 1 93.88 203 ALA A O 1
ATOM 1423 N N . GLY A 1 204 ? 19.922 -5.145 5.117 1 93.56 204 GLY A N 1
ATOM 1424 C CA . GLY A 1 204 ? 19.125 -3.932 5.016 1 93.56 204 GLY A CA 1
ATOM 1425 C C . GLY A 1 204 ? 17.672 -4.199 4.672 1 93.56 204 GLY A C 1
ATOM 1426 O O . GLY A 1 204 ? 16.828 -3.316 4.805 1 93.56 204 GLY A O 1
ATOM 1427 N N . ASN A 1 205 ? 17.453 -5.438 4.113 1 96.44 205 ASN A N 1
ATOM 1428 C CA . ASN A 1 205 ? 16.047 -5.781 3.902 1 96.44 205 ASN A CA 1
ATOM 1429 C C . ASN A 1 205 ? 15.305 -5.926 5.227 1 96.44 205 ASN A C 1
ATOM 1431 O O . ASN A 1 205 ? 15.578 -6.848 5.996 1 96.44 205 ASN A O 1
ATOM 1435 N N . THR A 1 206 ? 14.547 -4.996 5.598 1 96.25 206 THR A N 1
ATOM 1436 C CA . THR A 1 206 ? 13.68 -5.047 6.77 1 96.25 206 THR A CA 1
ATOM 1437 C C . THR A 1 206 ? 12.234 -4.75 6.379 1 96.25 206 THR A C 1
ATOM 1439 O O . THR A 1 206 ? 11.977 -4.168 5.324 1 96.25 206 THR A O 1
ATOM 1442 N N . ALA A 1 207 ? 11.32 -5.18 7.223 1 96 207 ALA A N 1
ATOM 1443 C CA . ALA A 1 207 ? 9.914 -4.879 6.965 1 96 207 ALA A CA 1
ATOM 1444 C C . ALA A 1 207 ? 9.688 -3.373 6.84 1 96 207 ALA A C 1
ATOM 1446 O O . ALA A 1 207 ? 8.938 -2.924 5.973 1 96 207 ALA A O 1
ATOM 1447 N N . ALA A 1 208 ? 10.336 -2.572 7.684 1 94.81 208 ALA A N 1
ATOM 1448 C CA . ALA A 1 208 ? 10.188 -1.119 7.645 1 94.81 208 ALA A CA 1
ATOM 1449 C C . ALA A 1 208 ? 10.703 -0.55 6.328 1 94.81 208 ALA A C 1
ATOM 1451 O O . ALA A 1 208 ? 10.047 0.292 5.711 1 94.81 208 ALA A O 1
ATOM 1452 N N . ALA A 1 209 ? 11.891 -0.999 5.895 1 96.5 209 ALA A N 1
ATOM 1453 C CA . ALA A 1 209 ? 12.445 -0.541 4.625 1 96.5 209 ALA A CA 1
ATOM 1454 C C . ALA A 1 209 ? 11.555 -0.946 3.453 1 96.5 209 ALA A C 1
ATOM 1456 O O . ALA A 1 209 ? 11.336 -0.158 2.529 1 96.5 209 ALA A O 1
ATOM 1457 N N . ALA A 1 210 ? 11.062 -2.15 3.492 1 98.38 210 ALA A N 1
ATOM 1458 C CA . ALA A 1 210 ? 10.18 -2.645 2.436 1 98.38 210 ALA A CA 1
ATOM 1459 C C . ALA A 1 210 ? 8.914 -1.807 2.346 1 98.38 210 ALA A C 1
ATOM 1461 O O . ALA A 1 210 ? 8.453 -1.483 1.247 1 98.38 210 ALA A O 1
ATOM 1462 N N . ARG A 1 211 ? 8.375 -1.448 3.484 1 97.5 211 ARG A N 1
ATOM 1463 C CA . ARG A 1 211 ? 7.16 -0.645 3.516 1 97.5 211 ARG A CA 1
ATOM 1464 C C . ARG A 1 211 ? 7.414 0.753 2.961 1 97.5 211 ARG A C 1
ATOM 1466 O O . ARG A 1 211 ? 6.566 1.312 2.262 1 97.5 211 ARG A O 1
ATOM 1473 N N . ARG A 1 212 ? 8.516 1.317 3.258 1 96.25 212 ARG A N 1
ATOM 1474 C CA . ARG A 1 212 ? 8.859 2.627 2.711 1 96.25 212 ARG A CA 1
ATOM 1475 C C . ARG A 1 212 ? 9.016 2.564 1.196 1 96.25 212 ARG A C 1
ATOM 1477 O O . ARG A 1 212 ? 8.562 3.461 0.482 1 96.25 212 ARG A O 1
ATOM 1484 N N . ASN A 1 213 ? 9.711 1.523 0.735 1 97.88 213 ASN A N 1
ATOM 1485 C CA . ASN A 1 213 ? 9.852 1.328 -0.704 1 97.88 213 ASN A CA 1
ATOM 1486 C C . ASN A 1 213 ? 8.492 1.16 -1.382 1 97.88 213 ASN A C 1
ATOM 1488 O O . ASN A 1 213 ? 8.266 1.701 -2.465 1 97.88 213 ASN A O 1
ATOM 1492 N N . LEU A 1 214 ? 7.613 0.415 -0.747 1 98.56 214 LEU A N 1
ATOM 1493 C CA . LEU A 1 214 ? 6.262 0.239 -1.263 1 98.56 214 LEU A CA 1
ATOM 1494 C C . LEU A 1 214 ? 5.539 1.579 -1.357 1 98.56 214 LEU A C 1
ATOM 1496 O O . LEU A 1 214 ? 4.906 1.876 -2.373 1 98.56 214 LEU A O 1
ATOM 1500 N N . ALA A 1 215 ? 5.602 2.371 -0.302 1 97.81 215 ALA A N 1
ATOM 1501 C CA . ALA A 1 215 ? 4.949 3.678 -0.279 1 97.81 215 ALA A CA 1
ATOM 1502 C C . ALA A 1 215 ? 5.438 4.555 -1.427 1 97.81 215 ALA A C 1
ATOM 1504 O O . ALA A 1 215 ? 4.645 5.246 -2.07 1 97.81 215 ALA A O 1
ATOM 1505 N N . ARG A 1 216 ? 6.715 4.516 -1.659 1 95.88 216 ARG A N 1
ATOM 1506 C CA . ARG A 1 216 ? 7.281 5.289 -2.76 1 95.88 216 ARG A CA 1
ATOM 1507 C C . ARG A 1 216 ? 6.734 4.809 -4.102 1 95.88 216 ARG A C 1
ATOM 1509 O O . ARG A 1 216 ? 6.422 5.621 -4.977 1 95.88 216 ARG A O 1
ATOM 1516 N N . ALA A 1 217 ? 6.684 3.531 -4.25 1 97.56 217 ALA A N 1
ATOM 1517 C CA . ALA A 1 217 ? 6.156 2.961 -5.488 1 97.56 217 ALA A CA 1
ATOM 1518 C C . ALA A 1 217 ? 4.699 3.361 -5.703 1 97.56 217 ALA A C 1
ATOM 1520 O O . ALA A 1 217 ? 4.297 3.684 -6.82 1 97.56 217 ALA A O 1
ATOM 1521 N N . ILE A 1 218 ? 3.896 3.32 -4.66 1 97.19 218 ILE A N 1
ATOM 1522 C CA . ILE A 1 218 ? 2.496 3.725 -4.719 1 97.19 218 ILE A CA 1
ATOM 1523 C C . ILE A 1 218 ? 2.4 5.195 -5.113 1 97.19 218 ILE A C 1
ATOM 1525 O O . ILE A 1 218 ? 1.627 5.559 -6.004 1 97.19 218 ILE A O 1
ATOM 1529 N N . SER A 1 219 ? 3.186 6.012 -4.492 1 94.81 219 SER A N 1
ATOM 1530 C CA . SER A 1 219 ? 3.166 7.449 -4.75 1 94.81 219 SER A CA 1
ATOM 1531 C C . SER A 1 219 ? 3.535 7.758 -6.195 1 94.81 219 SER A C 1
ATOM 1533 O O . SER A 1 219 ? 2.971 8.664 -6.809 1 94.81 219 SER A O 1
ATOM 1535 N N . GLU A 1 220 ? 4.504 7.047 -6.688 1 94.19 220 GLU A N 1
ATOM 1536 C CA . GLU A 1 220 ? 4.93 7.258 -8.07 1 94.19 220 GLU A CA 1
ATOM 1537 C C . GLU A 1 220 ? 3.797 6.957 -9.047 1 94.19 220 GLU A C 1
ATOM 1539 O O . GLU A 1 220 ? 3.564 7.715 -9.984 1 94.19 220 GLU A O 1
ATOM 1544 N N . THR A 1 221 ? 3.139 5.891 -8.812 1 94.88 221 THR A N 1
ATOM 1545 C CA . THR A 1 221 ? 2.014 5.543 -9.672 1 94.88 221 THR A CA 1
ATOM 1546 C C . THR A 1 221 ? 0.914 6.598 -9.578 1 94.88 221 THR A C 1
ATOM 1548 O O . THR A 1 221 ? 0.36 7.016 -10.602 1 94.88 221 THR A O 1
ATOM 1551 N N . GLU A 1 222 ? 0.58 6.977 -8.375 1 94.88 222 GLU A N 1
ATOM 1552 C CA . GLU A 1 222 ? -0.447 7.992 -8.164 1 94.88 222 GLU A CA 1
ATOM 1553 C C . GLU A 1 222 ? -0.099 9.289 -8.891 1 94.88 222 GLU A C 1
ATOM 1555 O O . GLU A 1 222 ? -0.971 9.93 -9.477 1 94.88 222 GLU A O 1
ATOM 1560 N N . ARG A 1 223 ? 1.12 9.672 -8.82 1 93 223 ARG A N 1
ATOM 1561 C CA . ARG A 1 223 ? 1.576 10.891 -9.477 1 93 223 ARG A CA 1
ATOM 1562 C C . ARG A 1 223 ? 1.408 10.797 -10.992 1 93 223 ARG A C 1
ATOM 1564 O O . ARG A 1 223 ? 0.919 11.734 -11.625 1 93 223 ARG A O 1
ATOM 1571 N N . GLN A 1 224 ? 1.807 9.695 -11.547 1 94.06 224 GLN A N 1
ATOM 1572 C CA . GLN A 1 224 ? 1.68 9.492 -12.992 1 94.06 224 GLN A CA 1
ATOM 1573 C C . GLN A 1 224 ? 0.214 9.469 -13.414 1 94.06 224 GLN A C 1
ATOM 1575 O O . GLN A 1 224 ? -0.149 10.07 -14.43 1 94.06 224 GLN A O 1
ATOM 1580 N N . PHE A 1 225 ? -0.545 8.781 -12.633 1 94.69 225 PHE A N 1
ATOM 1581 C CA . PHE A 1 225 ? -1.974 8.703 -12.922 1 94.69 225 PHE A CA 1
ATOM 1582 C C . PHE A 1 225 ? -2.604 10.094 -12.906 1 94.69 225 PHE A C 1
ATOM 1584 O O . PHE A 1 225 ? -3.359 10.445 -13.812 1 94.69 225 PHE A O 1
ATOM 1591 N N . LYS A 1 226 ? -2.316 10.852 -11.93 1 93 226 LYS A N 1
ATOM 1592 C CA . LYS A 1 226 ? -2.869 12.195 -11.812 1 93 226 LYS A CA 1
ATOM 1593 C C . LYS A 1 226 ? -2.439 13.07 -12.984 1 93 226 LYS A C 1
ATOM 1595 O O . LYS A 1 226 ? -3.23 13.875 -13.492 1 93 226 LYS A O 1
ATOM 1600 N N . ARG A 1 227 ? -1.237 12.977 -13.383 1 92.56 227 ARG A N 1
ATOM 1601 C CA . ARG A 1 227 ? -0.751 13.734 -14.531 1 92.56 227 ARG A CA 1
ATOM 1602 C C . ARG A 1 227 ? -1.534 13.383 -15.789 1 92.56 227 ARG A C 1
ATOM 1604 O O . ARG A 1 227 ? -1.88 14.266 -16.578 1 92.56 227 ARG A O 1
ATOM 1611 N N . MET A 1 228 ? -1.769 12.141 -15.922 1 93.69 228 MET A N 1
ATOM 1612 C CA . MET A 1 228 ? -2.512 11.695 -17.094 1 93.69 228 MET A CA 1
ATOM 1613 C C . MET A 1 228 ? -3.949 12.203 -17.062 1 93.69 228 MET A C 1
ATOM 1615 O O . MET A 1 228 ? -4.488 12.625 -18.078 1 93.69 228 MET A O 1
ATOM 1619 N N . VAL A 1 229 ? -4.512 12.148 -15.875 1 93.56 229 VAL A N 1
ATOM 1620 C CA . VAL A 1 229 ? -5.883 12.617 -15.727 1 93.56 229 VAL A CA 1
ATOM 1621 C C . VAL A 1 229 ? -5.953 14.109 -16.047 1 93.56 229 VAL A C 1
ATOM 1623 O O . VAL A 1 229 ? -6.863 14.562 -16.75 1 93.56 229 VAL A O 1
ATOM 1626 N N . LYS A 1 230 ? -5.02 14.82 -15.555 1 92 230 LYS A N 1
ATOM 1627 C CA . LYS A 1 230 ? -4.988 16.266 -15.797 1 92 230 LYS A CA 1
ATOM 1628 C C . LYS A 1 230 ? -4.832 16.562 -17.281 1 92 230 LYS A C 1
ATOM 1630 O O . LYS A 1 230 ? -5.504 17.453 -17.812 1 92 230 LYS A O 1
ATOM 1635 N N . ARG A 1 231 ? -3.969 15.891 -17.906 1 91.12 231 ARG A N 1
ATOM 1636 C CA . ARG A 1 231 ? -3.754 16.078 -19.344 1 91.12 231 ARG A CA 1
ATOM 1637 C C . ARG A 1 231 ? -5.012 15.75 -20.141 1 91.12 231 ARG A C 1
ATOM 1639 O O . ARG A 1 231 ? -5.367 16.469 -21.078 1 91.12 231 ARG A O 1
ATOM 1646 N N . ALA A 1 232 ? -5.625 14.695 -19.75 1 89.75 232 ALA A N 1
ATOM 1647 C CA . ALA A 1 232 ? -6.848 14.289 -20.422 1 89.75 232 ALA A CA 1
ATOM 1648 C C . ALA A 1 232 ? -7.949 15.328 -20.25 1 89.75 232 ALA A C 1
ATOM 1650 O O . ALA A 1 232 ? -8.695 15.617 -21.188 1 89.75 232 ALA A O 1
ATOM 1651 N N . ALA A 1 233 ? -8.047 15.883 -19.094 1 88.94 233 ALA A N 1
ATOM 1652 C CA . ALA A 1 233 ? -9.047 16.906 -18.828 1 88.94 233 ALA A CA 1
ATOM 1653 C C . ALA A 1 233 ? -8.766 18.172 -19.625 1 88.94 233 ALA A C 1
ATOM 1655 O O . ALA A 1 233 ? -9.688 18.812 -20.141 1 88.94 233 ALA A O 1
ATOM 1656 N N . GLU A 1 234 ? -7.559 18.484 -19.734 1 89.19 234 GLU A N 1
ATOM 1657 C CA . GLU A 1 234 ? -7.164 19.672 -20.5 1 89.19 234 GLU A CA 1
ATOM 1658 C C . GLU A 1 234 ? -7.457 19.469 -21.984 1 89.19 234 GLU A C 1
ATOM 1660 O O . GLU A 1 234 ? -7.902 20.406 -22.656 1 89.19 234 GLU A O 1
ATOM 1665 N N . ASP A 1 235 ? -7.195 18.344 -22.453 1 86.88 235 ASP A N 1
ATOM 1666 C CA . ASP A 1 235 ? -7.465 18.031 -23.859 1 86.88 235 ASP A CA 1
ATOM 1667 C C . ASP A 1 235 ? -8.961 18.094 -24.156 1 86.88 235 ASP A C 1
ATOM 1669 O O . ASP A 1 235 ? -9.367 18.547 -25.219 1 86.88 235 ASP A O 1
ATOM 1673 N N . THR A 1 236 ? -9.734 17.641 -23.266 1 87.81 236 THR A N 1
ATOM 1674 C CA . THR A 1 236 ? -11.18 17.656 -23.453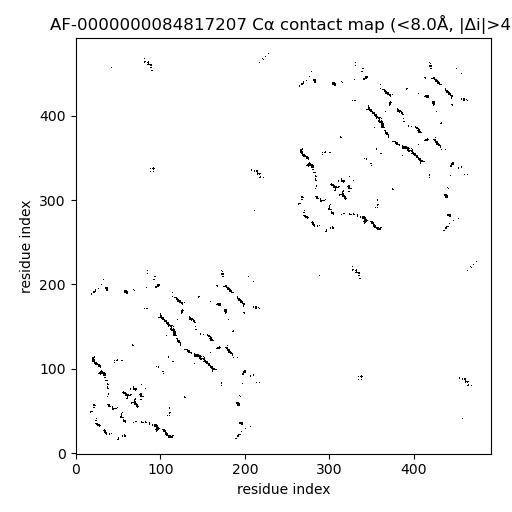 1 87.81 236 THR A CA 1
ATOM 1675 C C . THR A 1 236 ? -11.703 19.094 -23.438 1 87.81 236 THR A C 1
ATOM 1677 O O . THR A 1 236 ? -12.578 19.453 -24.234 1 87.81 236 THR A O 1
ATOM 1680 N N . GLU A 1 237 ? -11.141 19.844 -22.562 1 89.75 237 GLU A N 1
ATOM 1681 C CA . GLU A 1 237 ? -11.547 21.234 -22.5 1 89.75 237 GLU A CA 1
ATOM 1682 C C . GLU A 1 237 ? -11.172 21.984 -23.781 1 89.75 237 GLU A C 1
ATOM 1684 O O . GLU A 1 237 ? -11.945 22.797 -24.281 1 89.75 237 GLU A O 1
ATOM 1689 N N . MET A 1 238 ? -10.039 21.688 -24.219 1 88.31 238 MET A N 1
ATOM 1690 C CA . MET A 1 238 ? -9.594 22.312 -25.469 1 88.31 238 MET A CA 1
ATOM 1691 C C . MET A 1 238 ? -10.469 21.875 -26.641 1 88.31 238 MET A C 1
ATOM 1693 O O . MET A 1 238 ? -10.812 22.688 -27.5 1 88.31 238 MET A O 1
ATOM 1697 N N . ALA A 1 239 ? -10.875 20.719 -26.781 1 86.88 239 ALA A N 1
ATOM 1698 C CA . ALA A 1 239 ? -11.734 20.203 -27.844 1 86.88 239 ALA A CA 1
ATOM 1699 C C . ALA A 1 239 ? -13.117 20.844 -27.781 1 86.88 239 ALA A C 1
ATOM 1701 O O . ALA A 1 239 ? -13.695 21.188 -28.812 1 86.88 239 ALA A O 1
ATOM 1702 N N . ASP A 1 240 ? -13.555 21.031 -26.578 1 89.06 240 ASP A N 1
ATOM 1703 C CA . ASP A 1 240 ? -14.867 21.641 -26.375 1 89.06 240 ASP A CA 1
ATOM 1704 C C . ASP A 1 240 ? -14.844 23.125 -26.781 1 89.06 240 ASP A C 1
ATOM 1706 O O . ASP A 1 240 ? -15.805 23.625 -27.375 1 89.06 240 ASP A O 1
ATOM 1710 N N . GLU A 1 241 ? -13.805 23.781 -26.484 1 90.44 241 GLU A N 1
ATOM 1711 C CA . GLU A 1 241 ? -13.672 25.188 -26.859 1 90.44 241 GLU A CA 1
ATOM 1712 C C . GLU A 1 241 ? -13.602 25.344 -28.375 1 90.44 241 GLU A C 1
ATOM 1714 O O . GLU A 1 241 ? -14.172 26.281 -28.938 1 90.44 241 GLU A O 1
ATOM 1719 N N . GLU A 1 242 ? -12.898 24.594 -29.016 1 88.5 242 GLU A N 1
ATOM 1720 C CA . GLU A 1 242 ? -12.781 24.625 -30.469 1 88.5 242 GLU A CA 1
ATOM 1721 C C . GLU A 1 242 ? -14.125 24.328 -31.141 1 88.5 242 GLU A C 1
ATOM 1723 O O . GLU A 1 242 ? -14.453 24.922 -32.156 1 88.5 242 GLU A O 1
ATOM 1728 N N . GLU A 1 243 ? -14.867 23.484 -30.625 1 88.44 243 GLU A N 1
ATOM 1729 C CA . GLU A 1 243 ? -16.188 23.172 -31.156 1 88.44 243 GLU A CA 1
ATOM 1730 C C . GLU A 1 243 ? -17.156 24.344 -30.984 1 88.44 243 GLU A C 1
ATOM 1732 O O . GLU A 1 243 ? -17.984 24.594 -31.859 1 88.44 243 GLU A O 1
ATOM 1737 N N . ASP A 1 244 ? -17.031 25.062 -29.984 1 88.38 244 ASP A N 1
ATOM 1738 C CA . ASP A 1 244 ? -17.875 26.219 -29.734 1 88.38 244 ASP A CA 1
ATOM 1739 C C . ASP A 1 244 ? -17.516 27.391 -30.641 1 88.38 244 ASP A C 1
ATOM 1741 O O . ASP A 1 244 ? -18.328 28.266 -30.906 1 88.38 244 ASP A O 1
ATOM 1745 N N . GLU A 1 245 ? -16.391 27.438 -31.094 1 85.25 245 GLU A N 1
ATOM 1746 C CA . GLU A 1 245 ? -15.914 28.5 -31.969 1 85.25 245 GLU A CA 1
ATOM 1747 C C . GLU A 1 245 ? -16.25 28.219 -33.438 1 85.25 245 GLU A C 1
ATOM 1749 O O . GLU A 1 245 ? -16.203 29.109 -34.281 1 85.25 245 GLU A O 1
ATOM 1754 N N . GLU A 1 246 ? -16.641 27.031 -33.781 1 74.06 246 GLU A N 1
ATOM 1755 C CA . GLU A 1 246 ? -17.078 26.703 -35.125 1 74.06 246 GLU A CA 1
ATOM 1756 C C . GLU A 1 246 ? -18.594 26.781 -35.25 1 74.06 246 GLU A C 1
ATOM 1758 O O . GLU A 1 246 ? -19.125 27.203 -36.281 1 74.06 246 GLU A O 1
ATOM 1763 N N . MET B 1 1 ? 43.375 66.312 -3.957 1 31.2 1 MET B N 1
ATOM 1764 C CA . MET B 1 1 ? 42.531 65.75 -2.918 1 31.2 1 MET B CA 1
ATOM 1765 C C . MET B 1 1 ? 41.5 64.812 -3.516 1 31.2 1 MET B C 1
ATOM 1767 O O . MET B 1 1 ? 40.531 65.25 -4.129 1 31.2 1 MET B O 1
ATOM 1771 N N . SER B 1 2 ? 42 63.688 -4.164 1 39.31 2 SER B N 1
ATOM 1772 C CA . SER B 1 2 ? 41.25 62.688 -4.914 1 39.31 2 SER B CA 1
ATOM 1773 C C . SER B 1 2 ? 40.281 61.906 -4.008 1 39.31 2 SER B C 1
ATOM 1775 O O . SER B 1 2 ? 40.688 61.406 -2.965 1 39.31 2 SER B O 1
ATOM 1777 N N . LEU B 1 3 ? 38.969 62.312 -3.984 1 34.31 3 LEU B N 1
ATOM 1778 C CA . LEU B 1 3 ? 37.844 61.688 -3.275 1 34.31 3 LEU B CA 1
ATOM 1779 C C . LEU B 1 3 ? 37.688 60.25 -3.719 1 34.31 3 LEU B C 1
ATOM 1781 O O . LEU B 1 3 ? 37.344 59.969 -4.875 1 34.31 3 LEU B O 1
ATOM 1785 N N . ARG B 1 4 ? 38.5 59.312 -3.277 1 43.47 4 ARG B N 1
ATOM 1786 C CA . ARG B 1 4 ? 38.281 57.875 -3.418 1 43.47 4 ARG B CA 1
ATOM 1787 C C . ARG B 1 4 ? 36.906 57.469 -2.869 1 43.47 4 ARG B C 1
ATOM 1789 O O . ARG B 1 4 ? 36.625 57.688 -1.689 1 43.47 4 ARG B O 1
ATOM 1796 N N . THR B 1 5 ? 35.875 57.5 -3.734 1 36.78 5 THR B N 1
ATOM 1797 C CA . THR B 1 5 ? 34.562 57 -3.408 1 36.78 5 THR B CA 1
ATOM 1798 C C . THR B 1 5 ? 34.625 55.562 -2.914 1 36.78 5 THR B C 1
ATOM 1800 O O . THR B 1 5 ? 35.125 54.688 -3.621 1 36.78 5 THR B O 1
ATOM 1803 N N . VAL B 1 6 ? 34.625 55.312 -1.664 1 42.44 6 VAL B N 1
ATOM 1804 C CA . VAL B 1 6 ? 34.5 54 -1.037 1 42.44 6 VAL B CA 1
ATOM 1805 C C . VAL B 1 6 ? 33.156 53.406 -1.411 1 42.44 6 VAL B C 1
ATOM 1807 O O . VAL B 1 6 ? 32.094 53.938 -1.086 1 42.44 6 VAL B O 1
ATOM 1810 N N . ALA B 1 7 ? 33 52.656 -2.516 1 43.12 7 ALA B N 1
ATOM 1811 C CA . ALA B 1 7 ? 31.844 51.812 -2.848 1 43.12 7 ALA B CA 1
ATOM 1812 C C . ALA B 1 7 ? 31.5 50.875 -1.703 1 43.12 7 ALA B C 1
ATOM 1814 O O . ALA B 1 7 ? 32.312 50 -1.343 1 43.12 7 ALA B O 1
ATOM 1815 N N . ALA B 1 8 ? 30.672 51.375 -0.725 1 40.59 8 ALA B N 1
ATOM 1816 C CA . ALA B 1 8 ? 30.109 50.5 0.311 1 40.59 8 ALA B CA 1
ATOM 1817 C C . ALA B 1 8 ? 29.438 49.281 -0.303 1 40.59 8 ALA B C 1
ATOM 1819 O O . ALA B 1 8 ? 28.469 49.406 -1.064 1 40.59 8 ALA B O 1
ATOM 1820 N N . ALA B 1 9 ? 30.125 48.125 -0.515 1 42.19 9 ALA B N 1
ATOM 1821 C CA . ALA B 1 9 ? 29.531 46.844 -0.877 1 42.19 9 ALA B CA 1
ATOM 1822 C C . ALA B 1 9 ? 28.453 46.438 0.131 1 42.19 9 ALA B C 1
ATOM 1824 O O . ALA B 1 9 ? 28.766 46.156 1.293 1 42.19 9 ALA B O 1
ATOM 1825 N N . THR B 1 10 ? 27.234 46.938 -0.031 1 37.69 10 THR B N 1
ATOM 1826 C CA . THR B 1 10 ? 26.141 46.375 0.73 1 37.69 10 THR B CA 1
ATOM 1827 C C . THR B 1 10 ? 26.062 44.844 0.519 1 37.69 10 THR B C 1
ATOM 1829 O O . THR B 1 10 ? 25.828 44.375 -0.601 1 37.69 10 THR B O 1
ATOM 1832 N N . ILE B 1 11 ? 26.812 44.125 1.301 1 38.62 11 ILE B N 1
ATOM 1833 C CA . ILE B 1 11 ? 26.594 42.688 1.338 1 38.62 11 ILE B CA 1
ATOM 1834 C C . ILE B 1 11 ? 25.125 42.375 1.652 1 38.62 11 ILE B C 1
ATOM 1836 O O . ILE B 1 11 ? 24.641 42.719 2.738 1 38.62 11 ILE B O 1
ATOM 1840 N N . ILE B 1 12 ? 24.25 42.375 0.674 1 37.12 12 ILE B N 1
ATOM 1841 C CA . ILE B 1 12 ? 22.906 41.812 0.865 1 37.12 12 ILE B CA 1
ATOM 1842 C C . ILE B 1 12 ? 23.016 40.406 1.423 1 37.12 12 ILE B C 1
ATOM 1844 O O . ILE B 1 12 ? 23.516 39.5 0.746 1 37.12 12 ILE B O 1
ATOM 1848 N N . ALA B 1 13 ? 23.219 40.25 2.688 1 30.83 13 ALA B N 1
ATOM 1849 C CA . ALA B 1 13 ? 23.047 38.906 3.287 1 30.83 13 ALA B CA 1
ATOM 1850 C C . ALA B 1 13 ? 21.719 38.281 2.842 1 30.83 13 ALA B C 1
ATOM 1852 O O . ALA B 1 13 ? 20.641 38.844 3.096 1 30.83 13 ALA B O 1
ATOM 1853 N N . ALA B 1 14 ? 21.656 37.531 1.817 1 32.72 14 ALA B N 1
ATOM 1854 C CA . ALA B 1 14 ? 20.516 36.656 1.57 1 32.72 14 ALA B CA 1
ATOM 1855 C C . ALA B 1 14 ? 20.062 35.969 2.854 1 32.72 14 ALA B C 1
ATOM 1857 O O . ALA B 1 14 ? 20.828 35.219 3.459 1 32.72 14 ALA B O 1
ATOM 1858 N N . ALA B 1 15 ? 19.406 36.812 3.73 1 32.12 15 ALA B N 1
ATOM 1859 C CA . ALA B 1 15 ? 18.75 36.094 4.82 1 32.12 15 ALA B CA 1
ATOM 1860 C C . ALA B 1 15 ? 18.297 34.719 4.367 1 32.12 15 ALA B C 1
ATOM 1862 O O . ALA B 1 15 ? 17.531 34.594 3.4 1 32.12 15 ALA B O 1
ATOM 1863 N N . ASN B 1 16 ? 19.25 33.781 4.484 1 34.91 16 ASN B N 1
ATOM 1864 C CA . ASN B 1 16 ? 18.734 32.438 4.375 1 34.91 16 ASN B CA 1
ATOM 1865 C C . ASN B 1 16 ? 17.422 32.281 5.148 1 34.91 16 ASN B C 1
ATOM 1867 O O . ASN B 1 16 ? 17.406 32.344 6.375 1 34.91 16 ASN B O 1
ATOM 1871 N N . LEU B 1 17 ? 16.391 33.062 4.773 1 37.62 17 LEU B N 1
ATOM 1872 C CA . LEU B 1 17 ? 15.094 32.75 5.363 1 37.62 17 LEU B CA 1
ATOM 1873 C C . LEU B 1 17 ? 15.008 31.266 5.742 1 37.62 17 LEU B C 1
ATOM 1875 O O . LEU B 1 17 ? 14.914 30.406 4.867 1 37.62 17 LEU B O 1
ATOM 1879 N N . VAL B 1 18 ? 15.914 31.016 6.809 1 41.06 18 VAL B N 1
ATOM 1880 C CA . VAL B 1 18 ? 15.805 29.703 7.461 1 41.06 18 VAL B CA 1
ATOM 1881 C C . VAL B 1 18 ? 14.344 29.422 7.809 1 41.06 18 VAL B C 1
ATOM 1883 O O . VAL B 1 18 ? 13.766 30.094 8.664 1 41.06 18 VAL B O 1
ATOM 1886 N N . ALA B 1 19 ? 13.359 29.484 6.887 1 47.84 19 ALA B N 1
ATOM 1887 C CA . ALA B 1 19 ? 11.992 29.016 7.098 1 47.84 19 ALA B CA 1
ATOM 1888 C C . ALA B 1 19 ? 11.992 27.672 7.844 1 47.84 19 ALA B C 1
ATOM 1890 O O . ALA B 1 19 ? 12.703 26.75 7.469 1 47.84 19 ALA B O 1
ATOM 1891 N N . GLY B 1 20 ? 12.047 27.844 9.398 1 54.5 20 GLY B N 1
ATOM 1892 C CA . GLY B 1 20 ? 12.039 26.859 10.477 1 54.5 20 GLY B CA 1
ATOM 1893 C C . GLY B 1 20 ? 10.805 25.984 10.477 1 54.5 20 GLY B C 1
ATOM 1894 O O . GLY B 1 20 ? 9.68 26.484 10.43 1 54.5 20 GLY B O 1
ATOM 1895 N N . HIS B 1 21 ? 10.906 24.609 10.18 1 81.38 21 HIS B N 1
ATOM 1896 C CA . HIS B 1 21 ? 9.859 23.672 9.789 1 81.38 21 HIS B CA 1
ATOM 1897 C C . HIS B 1 21 ? 9.664 22.594 10.844 1 81.38 21 HIS B C 1
ATOM 1899 O O . HIS B 1 21 ? 10.562 22.328 11.648 1 81.38 21 HIS B O 1
ATOM 1905 N N . GLY B 1 22 ? 8.344 22.453 11.312 1 90.31 22 GLY B N 1
ATOM 1906 C CA . GLY B 1 22 ? 7.957 21.25 12.039 1 90.31 22 GLY B CA 1
ATOM 1907 C C . GLY B 1 22 ? 7.141 20.297 11.203 1 90.31 22 GLY B C 1
ATOM 1908 O O . GLY B 1 22 ? 6.398 20.703 10.312 1 90.31 22 GLY B O 1
ATOM 1909 N N . ALA B 1 23 ? 7.441 19.047 11.508 1 96.56 23 ALA B N 1
ATOM 1910 C CA . ALA B 1 23 ? 6.707 17.969 10.844 1 96.56 23 ALA B CA 1
ATOM 1911 C C . ALA B 1 23 ? 6.008 17.078 11.859 1 96.56 23 ALA B C 1
ATOM 1913 O O . ALA B 1 23 ? 6.582 16.734 12.898 1 96.56 23 ALA B O 1
ATOM 1914 N N . ILE B 1 24 ? 4.773 16.75 11.633 1 98.56 24 ILE B N 1
ATOM 1915 C CA . ILE B 1 24 ? 4.086 15.781 12.477 1 98.56 24 ILE B CA 1
ATOM 1916 C C . ILE B 1 24 ? 4.465 14.367 12.055 1 98.56 24 ILE B C 1
ATOM 1918 O O . ILE B 1 24 ? 3.873 13.812 11.125 1 98.56 24 ILE B O 1
ATOM 1922 N N . ILE B 1 25 ? 5.336 13.719 12.805 1 98.56 25 ILE B N 1
ATOM 1923 C CA . ILE B 1 25 ? 6.02 12.523 12.328 1 98.56 25 ILE B CA 1
ATOM 1924 C C . ILE B 1 25 ? 5.367 11.281 12.93 1 98.56 25 ILE B C 1
ATOM 1926 O O . ILE B 1 25 ? 5.73 10.156 12.586 1 98.56 25 ILE B O 1
ATOM 1930 N N . GLY B 1 26 ? 4.398 11.461 13.812 1 98.69 26 GLY B N 1
ATOM 1931 C CA . GLY B 1 26 ? 3.689 10.344 14.414 1 98.69 26 GLY B CA 1
ATOM 1932 C C . GLY B 1 26 ? 2.326 10.727 14.961 1 98.69 26 GLY B C 1
ATOM 1933 O O . GLY B 1 26 ? 2.133 11.852 15.43 1 98.69 26 GLY B O 1
ATOM 1934 N N . ALA B 1 27 ? 1.426 9.875 14.922 1 98.94 27 ALA B N 1
ATOM 1935 C CA . ALA B 1 27 ? 0.092 10.008 15.5 1 98.94 27 ALA B CA 1
ATOM 1936 C C . ALA B 1 27 ? -0.452 8.648 15.938 1 98.94 27 ALA B C 1
ATOM 1938 O O . ALA B 1 27 ? -0.277 7.648 15.234 1 98.94 27 ALA B O 1
ATOM 1939 N N . VAL B 1 28 ? -1.047 8.594 17.078 1 98.88 28 VAL B N 1
ATOM 1940 C CA . VAL B 1 28 ? -1.669 7.383 17.594 1 98.88 28 VAL B CA 1
ATOM 1941 C C . VAL B 1 28 ? -3.062 7.703 18.125 1 98.88 28 VAL B C 1
ATOM 1943 O O . VAL B 1 28 ? -3.248 8.688 18.844 1 98.88 28 VAL B O 1
ATOM 1946 N N . GLY B 1 29 ? -4.023 6.906 17.734 1 98.44 29 GLY B N 1
ATOM 1947 C CA . GLY B 1 29 ? -5.363 7.043 18.281 1 98.44 29 GLY B CA 1
ATOM 1948 C C . GLY B 1 29 ? -5.559 6.289 19.578 1 98.44 29 GLY B C 1
ATOM 1949 O O . GLY B 1 29 ? -4.918 5.258 19.812 1 98.44 29 GLY B O 1
ATOM 1950 N N . PRO B 1 30 ? -6.414 6.828 20.359 1 98.12 30 PRO B N 1
ATOM 1951 C CA . PRO B 1 30 ? -6.652 6.168 21.656 1 98.12 30 PRO B CA 1
ATOM 1952 C C . PRO B 1 30 ? -7.23 4.762 21.484 1 98.12 30 PRO B C 1
ATOM 1954 O O . PRO B 1 30 ? -7.086 3.926 22.391 1 98.12 30 PRO B O 1
ATOM 1957 N N . ALA B 1 31 ? -7.867 4.438 20.453 1 97.62 31 ALA B N 1
ATOM 1958 C CA . ALA B 1 31 ? -8.453 3.123 20.203 1 97.62 31 ALA B CA 1
ATOM 1959 C C . ALA B 1 31 ? -7.562 2.301 19.266 1 97.62 31 ALA B C 1
ATOM 1961 O O . ALA B 1 31 ? -8.023 1.33 18.656 1 97.62 31 ALA B O 1
ATOM 1962 N N . GLY B 1 32 ? -6.285 2.742 19.125 1 97.94 32 GLY B N 1
ATOM 1963 C CA . GLY B 1 32 ? -5.324 2.029 18.297 1 97.94 32 GLY B CA 1
ATOM 1964 C C . GLY B 1 32 ? -5.02 2.738 16.984 1 97.94 32 GLY B C 1
ATOM 1965 O O . GLY B 1 32 ? -5.52 3.838 16.734 1 97.94 32 GLY B O 1
ATOM 1966 N N . GLY B 1 33 ? -4.141 2.088 16.172 1 98.62 33 GLY B N 1
ATOM 1967 C CA . GLY B 1 33 ? -3.76 2.643 14.891 1 98.62 33 GLY B CA 1
ATOM 1968 C C . GLY B 1 33 ? -2.674 3.697 14.992 1 98.62 33 GLY B C 1
ATOM 1969 O O . GLY B 1 33 ? -2.43 4.242 16.062 1 98.62 33 GLY B O 1
ATOM 1970 N N . SER B 1 34 ? -2.066 3.969 13.898 1 98.75 34 SER B N 1
ATOM 1971 C CA . SER B 1 34 ? -0.967 4.93 13.844 1 98.75 34 SER B CA 1
ATOM 1972 C C . SER B 1 34 ? -0.893 5.609 12.484 1 98.75 34 SER B C 1
ATOM 1974 O O . SER B 1 34 ? -1.479 5.129 11.516 1 98.75 34 SER B O 1
ATOM 1976 N N . GLY B 1 35 ? -0.221 6.703 12.477 1 98.62 35 GLY B N 1
ATOM 1977 C CA . GLY B 1 35 ? -0.013 7.469 11.25 1 98.62 35 GLY B CA 1
ATOM 1978 C C . GLY B 1 35 ? 0.939 8.633 11.438 1 98.62 35 GLY B C 1
ATOM 1979 O O . GLY B 1 35 ? 1.73 8.656 12.383 1 98.62 35 GLY B O 1
ATOM 1980 N N . MET B 1 36 ? 0.964 9.477 10.508 1 98.81 36 MET B N 1
ATOM 1981 C CA . MET B 1 36 ? 1.713 10.727 10.453 1 98.81 36 MET B CA 1
ATOM 1982 C C . MET B 1 36 ? 1.058 11.711 9.484 1 98.81 36 MET B C 1
ATOM 1984 O O . MET B 1 36 ? 0.005 11.414 8.914 1 98.81 36 MET B O 1
ATOM 1988 N N . ALA B 1 37 ? 1.632 12.812 9.391 1 98.88 37 ALA B N 1
ATOM 1989 C CA . ALA B 1 37 ? 1.021 13.82 8.516 1 98.88 37 ALA B CA 1
ATOM 1990 C C . ALA B 1 37 ? 1.271 13.492 7.047 1 98.88 37 ALA B C 1
ATOM 1992 O O . ALA B 1 37 ? 2.295 12.898 6.699 1 98.88 37 ALA B O 1
ATOM 1993 N N . LEU B 1 38 ? 0.323 13.898 6.211 1 98.56 38 LEU B N 1
ATOM 1994 C CA . LEU B 1 38 ? 0.517 13.859 4.766 1 98.56 38 LEU B CA 1
ATOM 1995 C C . LEU B 1 38 ? 1.863 14.461 4.383 1 98.56 38 LEU B C 1
ATOM 1997 O O . LEU B 1 38 ? 2.229 15.531 4.871 1 98.56 38 LEU B O 1
ATOM 2001 N N . GLY B 1 39 ? 2.625 13.75 3.521 1 97.12 39 GLY B N 1
ATOM 2002 C CA . GLY B 1 39 ? 3.852 14.297 2.969 1 97.12 39 GLY B CA 1
ATOM 2003 C C . GLY B 1 39 ? 5.078 13.969 3.795 1 97.12 39 GLY B C 1
ATOM 2004 O O . GLY B 1 39 ? 6.211 14.172 3.346 1 97.12 39 GLY B O 1
ATOM 2005 N N . VAL B 1 40 ? 4.91 13.484 5.035 1 97.75 40 VAL B N 1
ATOM 2006 C CA . VAL B 1 40 ? 6.047 13.109 5.871 1 97.75 40 VAL B CA 1
ATOM 2007 C C . VAL B 1 40 ? 6.785 11.93 5.246 1 97.75 40 VAL B C 1
ATOM 2009 O O . VAL B 1 40 ? 6.16 11 4.734 1 97.75 40 VAL B O 1
ATOM 2012 N N . ASP B 1 41 ? 8.086 11.977 5.273 1 95.5 41 ASP B N 1
ATOM 2013 C CA . ASP B 1 41 ? 9 10.938 4.805 1 95.5 41 ASP B CA 1
ATOM 2014 C C . ASP B 1 41 ? 9.906 10.453 5.93 1 95.5 41 ASP B C 1
ATOM 2016 O O . ASP B 1 41 ? 10.828 11.164 6.336 1 95.5 41 ASP B O 1
ATOM 2020 N N . PRO B 1 42 ? 9.719 9.25 6.41 1 94.88 42 PRO B N 1
ATOM 2021 C CA . PRO B 1 42 ? 10.516 8.75 7.535 1 94.88 42 PRO B CA 1
ATOM 2022 C C . PRO B 1 42 ? 12.008 8.664 7.211 1 94.88 42 PRO B C 1
ATOM 2024 O O . PRO B 1 42 ? 12.836 8.5 8.109 1 94.88 42 PRO B O 1
ATOM 2027 N N . SER B 1 43 ? 12.344 8.781 5.965 1 92.56 43 SER B N 1
ATOM 2028 C CA . SER B 1 43 ? 13.75 8.719 5.59 1 92.56 43 SER B CA 1
ATOM 2029 C C . SER B 1 43 ? 14.422 10.086 5.73 1 92.56 43 SER B C 1
ATOM 2031 O O . SER B 1 43 ? 15.641 10.195 5.621 1 92.56 43 SER B O 1
ATOM 2033 N N . THR B 1 44 ? 13.633 11.125 5.953 1 95.31 44 THR B N 1
ATOM 2034 C CA . THR B 1 44 ? 14.211 12.438 6.199 1 95.31 44 THR B CA 1
ATOM 2035 C C . THR B 1 44 ? 14.977 12.461 7.516 1 95.31 44 THR B C 1
ATOM 2037 O O . THR B 1 44 ? 14.422 12.148 8.57 1 95.31 44 THR B O 1
ATOM 2040 N N . PRO B 1 45 ? 16.266 12.828 7.477 1 96.12 45 PRO B N 1
ATOM 2041 C CA . PRO B 1 45 ? 17 12.883 8.734 1 96.12 45 PRO B CA 1
ATOM 2042 C C . PRO B 1 45 ? 16.469 13.938 9.695 1 96.12 45 PRO B C 1
ATOM 2044 O O . PRO B 1 45 ? 15.977 14.984 9.258 1 96.12 45 PRO B O 1
ATOM 2047 N N . ARG B 1 46 ? 16.594 13.688 10.992 1 96.94 46 ARG B N 1
ATOM 2048 C CA . ARG B 1 46 ? 16 14.539 12.023 1 96.94 46 ARG B CA 1
ATOM 2049 C C . ARG B 1 46 ? 17.078 15.141 12.922 1 96.94 46 ARG B C 1
ATOM 2051 O O . ARG B 1 46 ? 16.797 15.508 14.062 1 96.94 46 ARG B O 1
ATOM 2058 N N . ASP B 1 47 ? 18.266 15.234 12.453 1 96.19 47 ASP B N 1
ATOM 2059 C CA . ASP B 1 47 ? 19.406 15.633 13.273 1 96.19 47 ASP B CA 1
ATOM 2060 C C . ASP B 1 47 ? 20.062 16.906 12.734 1 96.19 47 ASP B C 1
ATOM 2062 O O . ASP B 1 47 ? 21.25 17.141 12.953 1 96.19 47 ASP B O 1
ATOM 2066 N N . GLY B 1 48 ? 19.297 17.641 11.992 1 96.19 48 GLY B N 1
ATOM 2067 C CA . GLY B 1 48 ? 19.797 18.906 11.445 1 96.19 48 GLY B CA 1
ATOM 2068 C C . GLY B 1 48 ? 18.719 19.969 11.352 1 96.19 48 GLY B C 1
ATOM 2069 O O . GLY B 1 48 ? 17.547 19.703 11.625 1 96.19 48 GLY B O 1
ATOM 2070 N N . THR B 1 49 ? 19.125 21.203 11.031 1 95.5 49 THR B N 1
ATOM 2071 C CA . THR B 1 49 ? 18.188 22.312 11.086 1 95.5 49 THR B CA 1
ATOM 2072 C C . THR B 1 49 ? 18.078 22.984 9.719 1 95.5 49 THR B C 1
ATOM 2074 O O . THR B 1 49 ? 17.219 23.859 9.523 1 95.5 49 THR B O 1
ATOM 2077 N N . ARG B 1 50 ? 18.906 22.562 8.766 1 93.75 50 ARG B N 1
ATOM 2078 C CA . ARG B 1 50 ? 18.891 23.203 7.457 1 93.75 50 ARG B CA 1
ATOM 2079 C C . ARG B 1 50 ? 17.703 22.719 6.629 1 93.75 50 ARG B C 1
ATOM 2081 O O . ARG B 1 50 ? 17.156 21.656 6.891 1 93.75 50 ARG B O 1
ATOM 2088 N N . ALA B 1 51 ? 17.344 23.484 5.656 1 91.38 51 ALA B N 1
ATOM 2089 C CA . ALA B 1 51 ? 16.188 23.203 4.812 1 91.38 51 ALA B CA 1
ATOM 2090 C C . ALA B 1 51 ? 16.344 21.859 4.113 1 91.38 51 ALA B C 1
ATOM 2092 O O . ALA B 1 51 ? 15.375 21.094 4.008 1 91.38 51 ALA B O 1
ATOM 2093 N N . ARG B 1 52 ? 17.484 21.641 3.633 1 93 52 ARG B N 1
ATOM 2094 C CA . ARG B 1 52 ? 17.797 20.359 3.008 1 93 52 ARG B CA 1
ATOM 2095 C C . ARG B 1 52 ? 18.922 19.656 3.744 1 93 52 ARG B C 1
ATOM 2097 O O . ARG B 1 52 ? 19.953 20.266 4.047 1 93 52 ARG B O 1
ATOM 2104 N N . PRO B 1 53 ? 18.641 18.547 4.098 1 95.06 53 PRO B N 1
ATOM 2105 C CA . PRO B 1 53 ? 17.5 17.688 3.801 1 95.06 53 PRO B CA 1
ATOM 2106 C C . PRO B 1 53 ? 16.484 17.625 4.941 1 95.06 53 PRO B C 1
ATOM 2108 O O . PRO B 1 53 ? 15.516 16.875 4.871 1 95.06 53 PRO B O 1
ATOM 2111 N N . PHE B 1 54 ? 16.625 18.391 5.949 1 96.25 54 PHE B N 1
ATOM 2112 C CA . PHE B 1 54 ? 16.047 18.078 7.254 1 96.25 54 PHE B CA 1
ATOM 2113 C C . PHE B 1 54 ? 14.602 18.531 7.336 1 96.25 54 PHE B C 1
ATOM 2115 O O . PHE B 1 54 ? 13.891 18.188 8.281 1 96.25 54 PHE B O 1
ATOM 2122 N N . GLN B 1 55 ? 14.133 19.312 6.293 1 93.69 55 GLN B N 1
ATOM 2123 C CA . GLN B 1 55 ? 12.781 19.844 6.402 1 93.69 55 GLN B CA 1
ATOM 2124 C C . GLN B 1 55 ? 11.992 19.609 5.121 1 93.69 55 GLN B C 1
ATOM 2126 O O . GLN B 1 55 ? 10.953 20.234 4.902 1 93.69 55 GLN B O 1
ATOM 2131 N N . THR B 1 56 ? 12.453 18.703 4.25 1 95.56 56 THR B N 1
ATOM 2132 C CA . THR B 1 56 ? 11.867 18.516 2.924 1 95.56 56 THR B CA 1
ATOM 2133 C C . THR B 1 56 ? 10.469 17.922 3.021 1 95.56 56 THR B C 1
ATOM 2135 O O . THR B 1 56 ? 9.703 17.953 2.057 1 95.56 56 THR B O 1
ATOM 2138 N N . ASP B 1 57 ? 10.109 17.359 4.262 1 96.62 57 ASP B N 1
ATOM 2139 C CA . ASP B 1 57 ? 8.82 16.703 4.41 1 96.62 57 ASP B CA 1
ATOM 2140 C C . ASP B 1 57 ? 7.918 17.469 5.375 1 96.62 57 ASP B C 1
ATOM 2142 O O . ASP B 1 57 ? 6.879 16.953 5.801 1 96.62 57 ASP B O 1
ATOM 2146 N N . SER B 1 58 ? 8.367 18.703 5.762 1 95.5 58 SER B N 1
ATOM 2147 C CA . SER B 1 58 ? 7.523 19.562 6.578 1 95.5 58 SER B CA 1
ATOM 2148 C C . SER B 1 58 ? 6.449 20.25 5.738 1 95.5 58 SER B C 1
ATOM 2150 O O . SER B 1 58 ? 6.758 20.875 4.719 1 95.5 58 SER B O 1
ATOM 2152 N N . THR B 1 59 ? 5.242 20.109 6.211 1 97.25 59 THR B N 1
ATOM 2153 C CA . THR B 1 59 ? 4.156 20.734 5.465 1 97.25 59 THR B CA 1
ATOM 2154 C C . THR B 1 59 ? 4.105 22.234 5.742 1 97.25 59 THR B C 1
ATOM 2156 O O . THR B 1 59 ? 4.242 22.656 6.887 1 97.25 59 THR B O 1
ATOM 2159 N N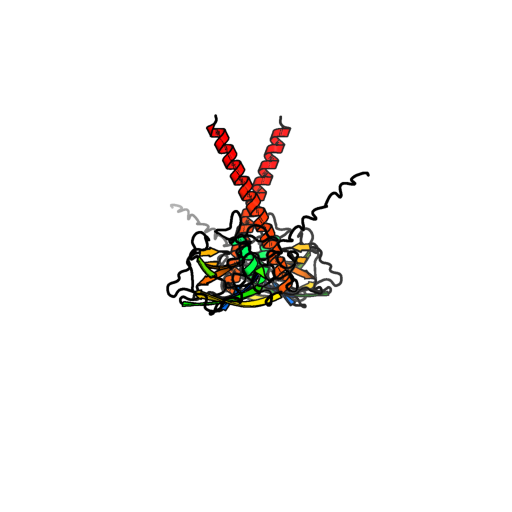 . ARG B 1 60 ? 4.023 22.922 4.703 1 95.88 60 ARG B N 1
ATOM 2160 C CA . ARG B 1 60 ? 3.715 24.344 4.707 1 95.88 60 ARG B CA 1
ATOM 2161 C C . ARG B 1 60 ? 2.336 24.609 4.109 1 95.88 60 ARG B C 1
ATOM 2163 O O . ARG B 1 60 ? 2.014 24.109 3.031 1 95.88 60 ARG B O 1
ATOM 2170 N N . PHE B 1 61 ? 1.531 25.344 4.867 1 96.44 61 PHE B N 1
ATOM 2171 C CA . PHE B 1 61 ? 0.208 25.703 4.363 1 96.44 61 PHE B CA 1
ATOM 2172 C C . PHE B 1 61 ? 0.244 27.031 3.631 1 96.44 61 PHE B C 1
ATOM 2174 O O . PHE B 1 61 ? -0.283 28.031 4.125 1 96.44 61 PHE B O 1
ATOM 2181 N N . LYS B 1 62 ? 0.828 27 2.414 1 92.88 62 LYS B N 1
ATOM 2182 C CA . LYS B 1 62 ? 0.996 28.109 1.493 1 92.88 62 LYS B CA 1
ATOM 2183 C C . LYS B 1 62 ? 0.762 27.672 0.05 1 92.88 62 LYS B C 1
ATOM 2185 O O . LYS B 1 62 ? 0.71 26.484 -0.242 1 92.88 62 LYS B O 1
ATOM 2190 N N . GLY B 1 63 ? 0.593 28.688 -0.804 1 90.31 63 GLY B N 1
ATOM 2191 C CA . GLY B 1 63 ? 0.4 28.359 -2.207 1 90.31 63 GLY B CA 1
ATOM 2192 C C . GLY B 1 63 ? -1.021 27.938 -2.533 1 90.31 63 GLY B C 1
ATOM 2193 O O . GLY B 1 63 ? -1.958 28.297 -1.814 1 90.31 63 GLY B O 1
ATOM 2194 N N . PRO B 1 64 ? -1.165 27.172 -3.627 1 91.62 64 PRO B N 1
ATOM 2195 C CA . PRO B 1 64 ? -2.508 26.859 -4.121 1 91.62 64 PRO B CA 1
ATOM 2196 C C . PRO B 1 64 ? -3.299 25.969 -3.162 1 91.62 64 PRO B C 1
ATOM 2198 O O . PRO B 1 64 ? -4.531 26.016 -3.156 1 91.62 64 PRO B O 1
ATOM 2201 N N . ASN B 1 65 ? -2.605 25.234 -2.289 1 93.75 65 ASN B N 1
ATOM 2202 C CA . ASN B 1 65 ? -3.297 24.312 -1.393 1 93.75 65 ASN B CA 1
ATOM 2203 C C . ASN B 1 65 ? -3.213 24.766 0.06 1 93.75 65 ASN B C 1
ATOM 2205 O O . ASN B 1 65 ? -3.293 23.953 0.979 1 93.75 65 ASN B O 1
ATOM 2209 N N . ALA B 1 66 ? -3.043 26.047 0.254 1 95.12 66 ALA B N 1
ATOM 2210 C CA . ALA B 1 66 ? -2.912 26.609 1.594 1 95.12 66 ALA B CA 1
ATOM 2211 C C . ALA B 1 66 ? -4.137 26.281 2.445 1 95.12 66 ALA B C 1
ATOM 2213 O O . ALA B 1 66 ? -4.012 25.984 3.637 1 95.12 66 ALA B O 1
ATOM 2214 N N . ASP B 1 67 ? -5.301 26.312 1.822 1 96.19 67 ASP B N 1
ATOM 2215 C CA . ASP B 1 67 ? -6.543 26.172 2.576 1 96.19 67 ASP B CA 1
ATOM 2216 C C . ASP B 1 67 ? -6.957 24.703 2.668 1 96.19 67 ASP B C 1
ATOM 2218 O O . ASP B 1 67 ? -7.914 24.359 3.369 1 96.19 67 ASP B O 1
ATOM 2222 N N . THR B 1 68 ? -6.254 23.844 1.95 1 97.38 68 THR B N 1
ATOM 2223 C CA . THR B 1 68 ? -6.602 22.422 1.938 1 97.38 68 THR B CA 1
ATOM 2224 C C . THR B 1 68 ? -5.469 21.578 2.514 1 97.38 68 THR B C 1
ATOM 2226 O O . THR B 1 68 ? -5.27 21.547 3.729 1 97.38 68 THR B O 1
ATOM 2229 N N . PHE B 1 69 ? -4.598 21.094 1.693 1 98.12 69 PHE B N 1
ATOM 2230 C CA . PHE B 1 69 ? -3.727 20.031 2.195 1 98.12 69 PHE B CA 1
ATOM 2231 C C . PHE B 1 69 ? -2.283 20.516 2.275 1 98.12 69 PHE B C 1
ATOM 2233 O O . PHE B 1 69 ? -1.409 19.797 2.77 1 98.12 69 PHE B O 1
ATOM 2240 N N . GLY B 1 70 ? -1.971 21.719 1.831 1 97.44 70 GLY B N 1
ATOM 2241 C CA . GLY B 1 70 ? -0.628 22.281 1.909 1 97.44 70 GLY B CA 1
ATOM 2242 C C . GLY B 1 70 ? 0.352 21.594 0.972 1 97.44 70 GLY B C 1
ATOM 2243 O O . GLY B 1 70 ? -0.052 20.953 -0.004 1 97.44 70 GLY B O 1
ATOM 2244 N N . GLN B 1 71 ? 1.626 21.828 1.229 1 96.88 71 GLN B N 1
ATOM 2245 C CA . GLN B 1 71 ? 2.689 21.312 0.367 1 96.88 71 GLN B CA 1
ATOM 2246 C C . GLN B 1 71 ? 3.977 21.094 1.156 1 96.88 71 GLN B C 1
ATOM 2248 O O . GLN B 1 71 ? 4.145 21.641 2.248 1 96.88 71 GLN B O 1
ATOM 2253 N N . THR B 1 72 ? 4.797 20.25 0.714 1 95.88 72 THR B N 1
ATOM 2254 C CA . THR B 1 72 ? 6.16 20.078 1.204 1 95.88 72 THR B CA 1
ATOM 2255 C C . THR B 1 72 ? 7.172 20.438 0.117 1 95.88 72 THR B C 1
ATOM 2257 O O . THR B 1 72 ? 6.863 20.359 -1.073 1 95.88 72 THR B O 1
ATOM 2260 N N . THR B 1 73 ? 8.344 20.828 0.511 1 94 73 THR B N 1
ATOM 2261 C CA . THR B 1 73 ? 9.344 21.188 -0.486 1 94 73 THR B CA 1
ATOM 2262 C C . THR B 1 73 ? 9.852 19.953 -1.207 1 94 73 THR B C 1
ATOM 2264 O O . THR B 1 73 ? 10.234 20.016 -2.377 1 94 73 THR B O 1
ATOM 2267 N N . GLY B 1 74 ? 9.859 18.859 -0.581 1 93.12 74 GLY B N 1
ATOM 2268 C CA . GLY B 1 74 ? 10.344 17.641 -1.188 1 93.12 74 GLY B CA 1
ATOM 2269 C C . GLY B 1 74 ? 9.305 16.953 -2.064 1 93.12 74 GLY B C 1
ATOM 2270 O O . GLY B 1 74 ? 9.633 16.422 -3.125 1 93.12 74 GLY B O 1
ATOM 2271 N N . GLY B 1 75 ? 8.055 17.016 -1.683 1 92.31 75 GLY B N 1
ATOM 2272 C CA . GLY B 1 75 ? 7.02 16.234 -2.336 1 92.31 75 GLY B CA 1
ATOM 2273 C C . GLY B 1 75 ? 6.086 17.062 -3.193 1 92.31 75 GLY B C 1
ATOM 2274 O O . GLY B 1 75 ? 5.301 16.516 -3.973 1 92.31 75 GLY B O 1
ATOM 2275 N N . GLY B 1 76 ? 6.207 18.422 -3.074 1 93.81 76 GLY B N 1
ATOM 2276 C CA . GLY B 1 76 ? 5.234 19.266 -3.754 1 93.81 76 GLY B CA 1
ATOM 2277 C C . GLY B 1 76 ? 3.9 19.328 -3.037 1 93.81 76 GLY B C 1
ATOM 2278 O O . GLY B 1 76 ? 3.844 19.234 -1.809 1 93.81 76 GLY B O 1
ATOM 2279 N N . GLU B 1 77 ? 2.844 19.531 -3.781 1 95.06 77 GLU B N 1
ATOM 2280 C CA . GLU B 1 77 ? 1.511 19.625 -3.195 1 95.06 77 GLU B CA 1
ATOM 2281 C C . GLU B 1 77 ? 1.077 18.297 -2.59 1 95.06 77 GLU B C 1
ATOM 2283 O O . GLU B 1 77 ? 1.229 17.25 -3.217 1 95.06 77 GLU B O 1
ATOM 2288 N N . ASN B 1 78 ? 0.597 18.344 -1.37 1 97 78 ASN B N 1
ATOM 2289 C CA . ASN B 1 78 ? 0.083 17.125 -0.75 1 97 78 ASN B CA 1
ATOM 2290 C C . ASN B 1 78 ? -1.207 16.656 -1.418 1 97 78 ASN B C 1
ATOM 2292 O O . ASN B 1 78 ? -2.037 17.469 -1.818 1 97 78 ASN B O 1
ATOM 2296 N N . ASP B 1 79 ? -1.295 15.43 -1.586 1 96.38 79 ASP B N 1
ATOM 2297 C CA . ASP B 1 79 ? -2.488 14.766 -2.102 1 96.38 79 ASP B CA 1
ATOM 2298 C C . ASP B 1 79 ? -3.09 13.828 -1.06 1 96.38 79 ASP B C 1
ATOM 2300 O O . ASP B 1 79 ? -2.402 12.938 -0.546 1 96.38 79 ASP B O 1
ATOM 2304 N N . LEU B 1 80 ? -4.328 13.977 -0.794 1 98.19 80 LEU B N 1
ATOM 2305 C CA . LEU B 1 80 ? -4.941 13.234 0.305 1 98.19 80 LEU B CA 1
ATOM 2306 C C . LEU B 1 80 ? -4.93 11.734 0.025 1 98.19 80 LEU B C 1
ATOM 2308 O O . LEU B 1 80 ? -4.488 10.945 0.864 1 98.19 80 LEU B O 1
ATOM 2312 N N . GLU B 1 81 ? -5.457 11.328 -1.145 1 97.81 81 GLU B N 1
ATOM 2313 C CA . GLU B 1 81 ? -5.578 9.906 -1.469 1 97.81 81 GLU B CA 1
ATOM 2314 C C . GLU B 1 81 ? -4.207 9.242 -1.532 1 97.81 81 GLU B C 1
ATOM 2316 O O . GLU B 1 81 ? -3.955 8.266 -0.822 1 97.81 81 GLU B O 1
ATOM 2321 N N . ALA B 1 82 ? -3.301 9.836 -2.297 1 97.44 82 ALA B N 1
ATOM 2322 C CA . ALA B 1 82 ? -1.964 9.273 -2.455 1 97.44 82 ALA B CA 1
ATOM 2323 C C . ALA B 1 82 ? -1.202 9.281 -1.134 1 97.44 82 ALA B C 1
ATOM 2325 O O . ALA B 1 82 ? -0.519 8.312 -0.793 1 97.44 82 ALA B O 1
ATOM 2326 N N . GLY B 1 83 ? -1.334 10.367 -0.47 1 98.44 83 GLY B N 1
ATOM 2327 C CA . GLY B 1 83 ? -0.63 10.5 0.796 1 98.44 83 GLY B CA 1
ATOM 2328 C C . GLY B 1 83 ? -1.117 9.523 1.854 1 98.44 83 GLY B C 1
ATOM 2329 O O . GLY B 1 83 ? -0.32 8.984 2.625 1 98.44 83 GLY B O 1
ATOM 2330 N N . THR B 1 84 ? -2.424 9.328 1.938 1 98.88 84 THR B N 1
ATOM 2331 C CA . THR B 1 84 ? -2.969 8.406 2.93 1 98.88 84 THR B CA 1
ATOM 2332 C C . THR B 1 84 ? -2.59 6.969 2.594 1 98.88 84 THR B C 1
ATOM 2334 O O . THR B 1 84 ? -2.26 6.184 3.486 1 98.88 84 THR B O 1
ATOM 2337 N N . LYS B 1 85 ? -2.633 6.625 1.282 1 98.75 85 LYS B N 1
ATOM 2338 C CA . LYS B 1 85 ? -2.135 5.312 0.881 1 98.75 85 LYS B CA 1
ATOM 2339 C C . LYS B 1 85 ? -0.683 5.121 1.31 1 98.75 85 LYS B C 1
ATOM 2341 O O . LYS B 1 85 ? -0.317 4.062 1.822 1 98.75 85 LYS B O 1
ATOM 2346 N N . SER B 1 86 ? 0.106 6.152 1.092 1 98.44 86 SER B N 1
ATOM 2347 C CA . SER B 1 86 ? 1.518 6.09 1.456 1 98.44 86 SER B CA 1
ATOM 2348 C C . SER B 1 86 ? 1.693 5.898 2.959 1 98.44 86 SER B C 1
ATOM 2350 O O . SER B 1 86 ? 2.488 5.062 3.395 1 98.44 86 SER B O 1
ATOM 2352 N N . ILE B 1 87 ? 0.963 6.652 3.748 1 98.75 87 ILE B N 1
ATOM 2353 C CA . ILE B 1 87 ? 1.036 6.562 5.203 1 98.75 87 ILE B CA 1
ATOM 2354 C C . ILE B 1 87 ? 0.708 5.137 5.645 1 98.75 87 ILE B C 1
ATOM 2356 O O . ILE B 1 87 ? 1.453 4.535 6.422 1 98.75 87 ILE B O 1
ATOM 2360 N N . MET B 1 88 ? -0.407 4.598 5.137 1 98.81 88 MET B N 1
ATOM 2361 C CA . MET B 1 88 ? -0.837 3.268 5.559 1 98.81 88 MET B CA 1
ATOM 2362 C C . MET B 1 88 ? 0.144 2.201 5.086 1 98.81 88 MET B C 1
ATOM 2364 O O . MET B 1 88 ? 0.374 1.209 5.777 1 98.81 88 MET B O 1
ATOM 2368 N N . ALA B 1 89 ? 0.678 2.393 3.877 1 98.25 89 ALA B N 1
ATOM 2369 C CA . ALA B 1 89 ? 1.695 1.46 3.402 1 98.25 89 ALA B CA 1
ATOM 2370 C C . ALA B 1 89 ? 2.928 1.484 4.301 1 98.25 89 ALA B C 1
ATOM 2372 O O . ALA B 1 89 ? 3.477 0.434 4.645 1 98.25 89 ALA B O 1
ATOM 2373 N N . MET B 1 90 ? 3.385 2.621 4.734 1 97.88 90 MET B N 1
ATOM 2374 C CA . MET B 1 90 ? 4.594 2.758 5.539 1 97.88 90 MET B CA 1
ATOM 2375 C C . MET B 1 90 ? 4.383 2.18 6.934 1 97.88 90 MET B C 1
ATOM 2377 O O . MET B 1 90 ? 5.285 1.552 7.492 1 97.88 90 MET B O 1
ATOM 2381 N N . THR B 1 91 ? 3.217 2.43 7.48 1 97.44 91 THR B N 1
ATOM 2382 C CA . THR B 1 91 ? 2.994 2.006 8.859 1 97.44 91 THR B CA 1
ATOM 2383 C C . THR B 1 91 ? 2.592 0.535 8.914 1 97.44 91 THR B C 1
ATOM 2385 O O . THR B 1 91 ? 2.836 -0.144 9.914 1 97.44 91 THR B O 1
ATOM 2388 N N . GLY B 1 92 ? 1.976 0.036 7.852 1 96.19 92 GLY B N 1
ATOM 2389 C CA . GLY B 1 92 ? 1.396 -1.298 7.887 1 96.19 92 GLY B CA 1
ATOM 2390 C C . GLY B 1 92 ? 0.27 -1.433 8.891 1 96.19 92 GLY B C 1
ATOM 2391 O O . GLY B 1 92 ? -0.009 -2.531 9.375 1 96.19 92 GLY B O 1
ATOM 2392 N N . ASP B 1 93 ? -0.331 -0.358 9.312 1 97.5 93 ASP B N 1
ATOM 2393 C CA . ASP B 1 93 ? -1.31 -0.279 10.391 1 97.5 93 ASP B CA 1
ATOM 2394 C C . ASP B 1 93 ? -2.611 0.357 9.914 1 97.5 93 ASP B C 1
ATOM 2396 O O . ASP B 1 93 ? -2.705 0.795 8.766 1 97.5 93 ASP B O 1
ATOM 2400 N N . MET B 1 94 ? -3.625 0.248 10.688 1 98.62 94 MET B N 1
ATOM 2401 C CA . MET B 1 94 ? -4.812 1.065 10.445 1 98.62 94 MET B CA 1
ATOM 2402 C C . MET B 1 94 ? -4.551 2.525 10.797 1 98.62 94 MET B C 1
ATOM 2404 O O . MET B 1 94 ? -3.58 2.834 11.5 1 98.62 94 MET B O 1
ATOM 2408 N N . LEU B 1 95 ? -5.359 3.455 10.234 1 98.94 95 LEU B N 1
ATOM 2409 C CA . LEU B 1 95 ? -5.262 4.859 10.625 1 98.94 95 LEU B CA 1
ATOM 2410 C C . LEU B 1 95 ? -5.492 5.027 12.117 1 98.94 95 LEU B C 1
ATOM 2412 O O . LEU B 1 95 ? -6.137 4.188 12.75 1 98.94 95 LEU B O 1
ATOM 2416 N N . PRO B 1 96 ? -4.945 6.102 12.719 1 98.94 96 PRO B N 1
ATOM 2417 C CA . PRO B 1 96 ? -5.285 6.332 14.125 1 98.94 96 PRO B CA 1
ATOM 2418 C C . PRO B 1 96 ? -6.789 6.277 14.383 1 98.94 96 PRO B C 1
ATOM 2420 O O . PRO B 1 96 ? -7.555 7.008 13.75 1 98.94 96 PRO B O 1
ATOM 2423 N N . GLN B 1 97 ? -7.18 5.395 15.258 1 98.94 97 GLN B N 1
ATOM 2424 C CA . GLN B 1 97 ? -8.586 5.215 15.602 1 98.94 97 GLN B CA 1
ATOM 2425 C C . GLN B 1 97 ? -9.008 6.18 16.703 1 98.94 97 GLN B C 1
ATOM 2427 O O . GLN B 1 97 ? -8.453 6.16 17.812 1 98.94 97 GLN B O 1
ATOM 2432 N N . VAL B 1 98 ? -10.031 7.035 16.422 1 98.94 98 VAL B N 1
ATOM 2433 C CA . VAL B 1 98 ? -10.508 8.008 17.406 1 98.94 98 VAL B CA 1
ATOM 2434 C C . VAL B 1 98 ? -11.969 7.738 17.75 1 98.94 98 VAL B C 1
ATOM 2436 O O . VAL B 1 98 ? -12.648 6.984 17.031 1 98.94 98 VAL B O 1
ATOM 2439 N N . THR B 1 99 ? -12.398 8.203 18.844 1 98.62 99 THR B N 1
ATOM 2440 C CA . THR B 1 99 ? -13.797 8.219 19.25 1 98.62 99 THR B CA 1
ATOM 2441 C C . THR B 1 99 ? -14.234 9.633 19.641 1 98.62 99 THR B C 1
ATOM 2443 O O . THR B 1 99 ? -13.398 10.484 19.938 1 98.62 99 THR B O 1
ATOM 2446 N N . PRO B 1 100 ? -15.57 9.883 19.531 1 98.19 100 PRO B N 1
ATOM 2447 C CA . PRO B 1 100 ? -16.016 11.195 20 1 98.19 100 PRO B CA 1
ATOM 2448 C C . PRO B 1 100 ? -15.531 11.523 21.406 1 98.19 100 PRO B C 1
ATOM 2450 O O . PRO B 1 100 ? -15.68 10.703 22.312 1 98.19 100 PRO B O 1
ATOM 2453 N N . GLY B 1 101 ? -14.922 12.688 21.5 1 98.5 101 GLY B N 1
ATOM 2454 C CA . GLY B 1 101 ? -14.477 13.133 22.812 1 98.5 101 GLY B CA 1
ATOM 2455 C C . GLY B 1 101 ? -13.07 12.656 23.156 1 98.5 101 GLY B C 1
ATOM 2456 O O . GLY B 1 101 ? -12.508 13.07 24.172 1 98.5 101 GLY B O 1
ATOM 2457 N N . SER B 1 102 ? -12.477 11.812 22.375 1 98.69 102 SER B N 1
ATOM 2458 C CA . SER B 1 102 ? -11.156 11.273 22.672 1 98.69 102 SER B CA 1
ATOM 2459 C C . SER B 1 102 ? -10.062 12.273 22.297 1 98.69 102 SER B C 1
ATOM 2461 O O . SER B 1 102 ? -10.352 13.391 21.875 1 98.69 102 SER B O 1
ATOM 2463 N N . THR B 1 103 ? -8.828 11.844 22.516 1 98.81 103 THR B N 1
ATOM 2464 C CA . THR B 1 103 ? -7.68 12.695 22.219 1 98.81 103 THR B CA 1
ATOM 2465 C C . THR B 1 103 ? -6.719 12 21.266 1 98.81 103 THR B C 1
ATOM 2467 O O . THR B 1 103 ? -6.332 10.852 21.5 1 98.81 103 THR B O 1
ATOM 2470 N N . LEU B 1 104 ? -6.453 12.641 20.188 1 98.94 104 LEU B N 1
ATOM 2471 C CA . LEU B 1 104 ? -5.402 12.188 19.297 1 98.94 104 LEU B CA 1
ATOM 2472 C C . LEU B 1 104 ? -4.027 12.609 19.797 1 98.94 104 LEU B C 1
ATOM 2474 O O . LEU B 1 104 ? -3.807 13.789 20.094 1 98.94 104 LEU B O 1
ATOM 2478 N N . GLU B 1 105 ? -3.072 11.68 19.891 1 98.94 105 GLU B N 1
ATOM 2479 C CA . GLU B 1 105 ? -1.708 11.977 20.312 1 98.94 105 GLU B CA 1
ATOM 2480 C C . GLU B 1 105 ? -0.751 12.016 19.125 1 98.94 105 GLU B C 1
ATOM 2482 O O . GLU B 1 105 ? -0.66 11.055 18.359 1 98.94 105 GLU B O 1
ATOM 2487 N N . MET B 1 106 ? -0.051 13.094 19.031 1 98.88 106 MET B N 1
ATOM 2488 C CA . MET B 1 106 ? 0.863 13.273 17.906 1 98.88 106 MET B CA 1
ATOM 2489 C C . MET B 1 106 ? 2.258 13.656 18.406 1 98.88 106 MET B C 1
ATOM 2491 O O . MET B 1 106 ? 2.441 13.984 19.578 1 98.88 106 MET B O 1
ATOM 2495 N N . THR B 1 107 ? 3.227 13.461 17.594 1 98.88 107 THR B N 1
ATOM 2496 C CA . THR B 1 107 ? 4.598 13.914 17.797 1 98.88 107 THR B CA 1
ATOM 2497 C C . THR B 1 107 ? 5.012 14.898 16.719 1 98.88 107 THR B C 1
ATOM 2499 O O . THR B 1 107 ? 4.898 14.602 15.523 1 98.88 107 THR B O 1
ATOM 2502 N N . VAL B 1 108 ? 5.414 16.047 17.109 1 98.62 108 VAL B N 1
ATOM 2503 C CA . VAL B 1 108 ? 5.953 17.047 16.188 1 98.62 108 VAL B CA 1
ATOM 2504 C C . VAL B 1 108 ? 7.473 17.109 16.312 1 98.62 108 VAL B C 1
ATOM 2506 O O . VAL B 1 108 ? 8 17.312 17.406 1 98.62 108 VAL B O 1
ATOM 2509 N N . HIS B 1 109 ? 8.18 16.875 15.242 1 98.38 109 HIS B N 1
ATOM 2510 C CA . HIS B 1 109 ? 9.609 17.156 15.211 1 98.38 109 HIS B CA 1
ATOM 2511 C C . HIS B 1 109 ? 9.867 18.609 14.82 1 98.38 109 HIS B C 1
ATOM 2513 O O . HIS B 1 109 ? 9.602 19 13.68 1 98.38 109 HIS B O 1
ATOM 2519 N N . GLN B 1 110 ? 10.242 19.359 15.734 1 97.44 110 GLN B N 1
ATOM 2520 C CA . GLN B 1 110 ? 10.672 20.703 15.414 1 97.44 110 GLN B CA 1
ATOM 2521 C C . GLN B 1 110 ? 12.055 20.703 14.766 1 97.44 110 GLN B C 1
ATOM 2523 O O . GLN B 1 110 ? 13.023 20.234 15.367 1 97.44 110 GLN B O 1
ATOM 2528 N N . VAL B 1 111 ? 12.148 21.172 13.578 1 96.88 111 VAL B N 1
ATOM 2529 C CA . VAL B 1 111 ? 13.422 21.156 12.867 1 96.88 111 VAL B CA 1
ATOM 2530 C C . VAL B 1 111 ? 14.289 22.312 13.336 1 96.88 111 VAL B C 1
ATOM 2532 O O . VAL B 1 111 ? 15.406 22.125 13.828 1 96.88 111 VAL B O 1
ATOM 2535 N N . ASN B 1 112 ? 13.781 23.5 13.227 1 94.19 112 ASN B N 1
ATOM 2536 C CA . ASN B 1 112 ? 14.5 24.688 13.648 1 94.19 112 ASN B CA 1
ATOM 2537 C C . ASN B 1 112 ? 13.594 25.641 14.438 1 94.19 112 ASN B C 1
ATOM 2539 O O . ASN B 1 112 ? 12.5 25.25 14.852 1 94.19 112 ASN B O 1
ATOM 2543 N N . ALA B 1 113 ? 14 26.875 14.641 1 93.44 113 ALA B N 1
ATOM 2544 C CA . ALA B 1 113 ? 13.352 27.781 15.578 1 93.44 113 ALA B CA 1
ATOM 2545 C C . ALA B 1 113 ? 11.938 28.125 15.117 1 93.44 113 ALA B C 1
ATOM 2547 O O . ALA B 1 113 ? 11.047 28.344 15.945 1 93.44 113 ALA B O 1
ATOM 2548 N N . ASP B 1 114 ? 11.648 28.078 13.859 1 91.94 114 ASP B N 1
ATOM 2549 C CA . ASP B 1 114 ? 10.375 28.516 13.312 1 91.94 114 ASP B CA 1
ATOM 2550 C C . ASP B 1 114 ? 9.32 27.406 13.406 1 91.94 114 ASP B C 1
ATOM 2552 O O . ASP B 1 114 ? 8.156 27.625 13.07 1 91.94 114 ASP B O 1
ATOM 2556 N N . GLY B 1 115 ? 9.758 26.25 13.875 1 94.5 115 GLY B N 1
ATOM 2557 C CA . GLY B 1 115 ? 8.812 25.172 14.109 1 94.5 115 GLY B CA 1
ATOM 2558 C C . GLY B 1 115 ? 8.18 25.234 15.492 1 94.5 115 GLY B C 1
ATOM 2559 O O . GLY B 1 115 ? 7.402 24.344 15.859 1 94.5 115 GLY B O 1
ATOM 2560 N N . GLY B 1 116 ? 8.5 26.219 16.203 1 96.06 116 GLY B N 1
ATOM 2561 C CA . GLY B 1 116 ? 7.98 26.359 17.562 1 96.06 116 GLY B CA 1
ATOM 2562 C C . GLY B 1 116 ? 6.488 26.641 17.594 1 96.06 116 GLY B C 1
ATOM 2563 O O . GLY B 1 116 ? 5.887 26.969 16.578 1 96.06 116 GLY B O 1
ATOM 2564 N N . GLY B 1 117 ? 5.914 26.516 18.797 1 96.88 117 GLY B N 1
ATOM 2565 C CA . GLY B 1 117 ? 4.48 26.672 18.984 1 96.88 117 GLY B CA 1
ATOM 2566 C C . GLY B 1 117 ? 4.098 28.062 19.453 1 96.88 117 GLY B C 1
ATOM 2567 O O . GLY B 1 117 ? 4.867 29.016 19.281 1 96.88 117 GLY B O 1
ATOM 2568 N N . PRO B 1 118 ? 2.877 28.125 19.891 1 98 118 PRO B N 1
ATOM 2569 C CA . PRO B 1 118 ? 1.924 27.016 20.031 1 98 118 PRO B CA 1
ATOM 2570 C C . PRO B 1 118 ? 1.328 26.578 18.688 1 98 118 PRO B C 1
ATOM 2572 O O . PRO B 1 118 ? 1.453 27.297 17.688 1 98 118 PRO B O 1
ATOM 2575 N N . TYR B 1 119 ? 0.797 25.391 18.625 1 98.56 119 TYR B N 1
ATOM 2576 C CA . TYR B 1 119 ? 0.046 24.891 17.484 1 98.56 119 TYR B CA 1
ATOM 2577 C C . TYR B 1 119 ? -1.455 24.984 17.734 1 98.56 119 TYR B C 1
ATOM 2579 O O . TYR B 1 119 ? -1.929 24.734 18.844 1 98.56 119 TYR B O 1
ATOM 2587 N N . ASP B 1 120 ? -2.17 25.422 16.703 1 98.5 120 ASP B N 1
ATOM 2588 C CA . ASP B 1 120 ? -3.615 25.234 16.641 1 98.5 120 ASP B CA 1
ATOM 2589 C C . ASP B 1 120 ? -3.963 23.984 15.82 1 98.5 120 ASP B C 1
ATOM 2591 O O . ASP B 1 120 ? -3.205 23.578 14.938 1 98.5 120 ASP B O 1
ATOM 2595 N N . CYS B 1 121 ? -5.129 23.391 16.188 1 98.81 121 CYS B N 1
ATOM 2596 C CA . CYS B 1 121 ? -5.59 22.234 15.414 1 98.81 121 CYS B CA 1
ATOM 2597 C C . CYS B 1 121 ? -7.039 22.422 14.984 1 98.81 121 CYS B C 1
ATOM 2599 O O . CYS B 1 121 ? -7.801 23.141 15.633 1 98.81 121 CYS B O 1
ATOM 2601 N N . MET B 1 122 ? -7.355 21.844 13.914 1 98.88 122 MET B N 1
ATOM 2602 C CA . MET B 1 122 ? -8.695 21.828 13.328 1 98.88 122 MET B CA 1
ATOM 2603 C C . MET B 1 122 ? -9.039 20.438 12.805 1 98.88 122 MET B C 1
ATOM 2605 O O . MET B 1 122 ? -8.156 19.609 12.594 1 98.88 122 MET B O 1
ATOM 2609 N N . ILE B 1 123 ? -10.344 20.234 12.641 1 98.94 123 ILE B N 1
ATOM 2610 C CA . ILE B 1 123 ? -10.766 18.938 12.133 1 98.94 123 ILE B CA 1
ATOM 2611 C C . ILE B 1 123 ? -11.703 19.125 10.945 1 98.94 123 ILE B C 1
ATOM 2613 O O . ILE B 1 123 ? -12.508 20.062 10.922 1 98.94 123 ILE B O 1
ATOM 2617 N N . ASN B 1 124 ? -11.539 18.359 9.914 1 98.94 124 ASN B N 1
ATOM 2618 C CA . ASN B 1 124 ? -12.422 18.203 8.766 1 98.94 124 ASN B CA 1
ATOM 2619 C C . ASN B 1 124 ? -13.172 16.875 8.797 1 98.94 124 ASN B C 1
ATOM 2621 O O . ASN B 1 124 ? -12.555 15.812 8.898 1 98.94 124 ASN B O 1
ATOM 2625 N N . SER B 1 125 ? -14.484 16.844 8.617 1 98.88 125 SER B N 1
ATOM 2626 C CA . SER B 1 125 ? -15.312 15.68 8.945 1 98.88 125 SER B CA 1
ATOM 2627 C C . SER B 1 125 ? -15.492 14.766 7.738 1 98.88 125 SER B C 1
ATOM 2629 O O . SER B 1 125 ? -15.883 13.609 7.883 1 98.88 125 SER B O 1
ATOM 2631 N N . ASP B 1 126 ? -15.258 15.273 6.539 1 98.75 126 ASP B N 1
ATOM 2632 C CA . ASP B 1 126 ? -15.688 14.508 5.375 1 98.75 126 ASP B CA 1
ATOM 2633 C C . ASP B 1 126 ? -14.508 14.188 4.461 1 98.75 126 ASP B C 1
ATOM 2635 O O . ASP B 1 126 ? -14.695 13.742 3.324 1 98.75 126 ASP B O 1
ATOM 2639 N N . ALA B 1 127 ? -13.336 14.516 4.848 1 98.62 127 ALA B N 1
ATOM 2640 C CA . ALA B 1 127 ? -12.086 14.219 4.164 1 98.62 127 ALA B CA 1
ATOM 2641 C C . ALA B 1 127 ? -12 14.945 2.824 1 98.62 127 ALA B C 1
ATOM 2643 O O . ALA B 1 127 ? -11.438 14.422 1.858 1 98.62 127 ALA B O 1
ATOM 2644 N N . THR B 1 128 ? -12.586 16.125 2.73 1 98 128 THR B N 1
ATOM 2645 C CA . THR B 1 128 ? -12.445 16.922 1.519 1 98 128 THR B CA 1
ATOM 2646 C C . THR B 1 128 ? -11.406 18.031 1.717 1 98 128 THR B C 1
ATOM 2648 O O . THR B 1 128 ? -10.883 18.562 0.745 1 98 128 THR B O 1
ATOM 2651 N N . GLY B 1 129 ? -11.234 18.391 2.971 1 98.25 129 GLY B N 1
ATOM 2652 C CA . GLY B 1 129 ? -10.344 19.5 3.283 1 98.25 129 GLY B CA 1
ATOM 2653 C C . GLY B 1 129 ? -10.938 20.859 2.951 1 98.25 129 GLY B C 1
ATOM 2654 O O . GLY B 1 129 ? -10.227 21.859 2.914 1 98.25 129 GLY B O 1
ATOM 2655 N N . ALA B 1 130 ? -12.227 20.906 2.752 1 97 130 ALA B N 1
ATOM 2656 C CA . ALA B 1 130 ? -12.875 22.141 2.305 1 97 130 ALA B CA 1
ATOM 2657 C C . ALA B 1 130 ? -13.242 23.031 3.49 1 97 130 ALA B C 1
ATOM 2659 O O . ALA B 1 130 ? -13.359 24.25 3.348 1 97 130 ALA B O 1
ATOM 2660 N N . SER B 1 131 ? -13.531 22.453 4.602 1 97.88 131 SER B N 1
ATOM 2661 C CA . SER B 1 131 ? -13.898 23.188 5.801 1 97.88 131 SER B CA 1
ATOM 2662 C C . SER B 1 131 ? -13.195 22.641 7.035 1 97.88 131 SER B C 1
ATOM 2664 O O . SER B 1 131 ? -13.039 21.422 7.176 1 97.88 131 SER B O 1
ATOM 2666 N N . TRP B 1 132 ? -12.828 23.516 7.875 1 98.5 132 TRP B N 1
ATOM 2667 C CA . TRP B 1 132 ? -12.078 23.156 9.078 1 98.5 132 TRP B CA 1
ATOM 2668 C C . TRP B 1 132 ? -12.727 23.766 10.32 1 98.5 132 TRP B C 1
ATOM 2670 O O . TRP B 1 132 ? -13.133 24.922 10.312 1 98.5 132 TRP B O 1
ATOM 2680 N N . THR B 1 133 ? -12.883 23.016 11.344 1 98.56 133 THR B N 1
ATOM 2681 C CA . THR B 1 133 ? -13.406 23.453 12.633 1 98.56 133 THR B CA 1
ATOM 2682 C C . THR B 1 133 ? -12.328 23.391 13.711 1 98.56 133 THR B C 1
ATOM 2684 O O . THR B 1 133 ? -11.727 22.328 13.922 1 98.56 133 THR B O 1
ATOM 2687 N N . ASN B 1 134 ? -12.156 24.484 14.406 1 98.69 134 ASN B N 1
ATOM 2688 C CA . ASN B 1 134 ? -11.164 24.484 15.477 1 98.69 134 ASN B CA 1
ATOM 2689 C C . ASN B 1 134 ? -11.477 23.453 16.547 1 98.69 134 ASN B C 1
ATOM 2691 O O . ASN B 1 134 ? -12.641 23.266 16.906 1 98.69 134 ASN B O 1
ATOM 2695 N N . VAL B 1 135 ? -10.398 22.828 17.078 1 98.88 135 VAL B N 1
ATOM 2696 C CA . VAL B 1 135 ? -10.562 21.906 18.203 1 98.88 135 VAL B CA 1
ATOM 2697 C C . VAL B 1 135 ? -9.609 22.297 19.328 1 98.88 135 VAL B C 1
ATOM 2699 O O . VAL B 1 135 ? -8.641 23.031 19.094 1 98.88 135 VAL B O 1
ATOM 2702 N N . ASP B 1 136 ? -9.922 21.797 20.5 1 98.69 136 ASP B N 1
ATOM 2703 C CA . ASP B 1 136 ? -9.062 22.062 21.656 1 98.69 136 ASP B CA 1
ATOM 2704 C C . ASP B 1 136 ? -7.727 21.344 21.516 1 98.69 136 ASP B C 1
ATOM 2706 O O . ASP B 1 136 ? -7.672 20.203 21.047 1 98.69 136 ASP B O 1
ATOM 2710 N N . VAL B 1 137 ? -6.672 21.984 21.969 1 98.88 137 VAL B N 1
ATOM 2711 C CA . VAL B 1 137 ? -5.309 21.453 21.938 1 98.88 137 VAL B CA 1
ATOM 2712 C C . VAL B 1 137 ? -4.75 21.406 23.359 1 98.88 137 VAL B C 1
ATOM 2714 O O . VAL B 1 137 ? -3.98 22.281 23.766 1 98.88 137 VAL B O 1
ATOM 2717 N N . PRO B 1 138 ? -5.039 20.391 24.047 1 98.75 138 PRO B N 1
ATOM 2718 C CA . PRO B 1 138 ? -4.652 20.328 25.453 1 98.75 138 PRO B CA 1
ATOM 2719 C C . PRO B 1 138 ? -3.139 20.297 25.656 1 98.75 138 PRO B C 1
ATOM 2721 O O . PRO B 1 138 ? -2.645 20.672 26.719 1 98.75 138 PRO B O 1
ATOM 2724 N N . VAL B 1 139 ? -2.395 19.75 24.766 1 98.75 139 VAL B N 1
ATOM 2725 C CA . VAL B 1 139 ? -0.935 19.781 24.766 1 98.75 139 VAL B CA 1
ATOM 2726 C C . VAL B 1 139 ? -0.429 20.375 23.453 1 98.75 139 VAL B C 1
ATOM 2728 O O . VAL B 1 139 ? -0.699 19.828 22.375 1 98.75 139 VAL B O 1
ATOM 2731 N N . THR B 1 140 ? 0.232 21.453 23.531 1 98.5 140 THR B N 1
ATOM 2732 C CA . THR B 1 140 ? 0.781 22.094 22.344 1 98.5 140 THR B CA 1
ATOM 2733 C C . THR B 1 140 ? 2.307 22.094 22.375 1 98.5 140 THR B C 1
ATOM 2735 O O . THR B 1 140 ? 2.908 21.844 23.422 1 98.5 140 THR B O 1
ATOM 2738 N N . VAL B 1 141 ? 2.914 22.234 21.234 1 98.19 141 VAL B N 1
ATOM 2739 C CA . VAL B 1 141 ? 4.363 22.359 21.109 1 98.19 141 VAL B CA 1
ATOM 2740 C C . VAL B 1 141 ? 4.828 23.641 21.781 1 98.19 141 VAL B C 1
ATOM 2742 O O . VAL B 1 141 ? 4.203 24.703 21.625 1 98.19 141 VAL B O 1
ATOM 2745 N N . PRO B 1 142 ? 5.953 23.594 22.547 1 98.19 142 PRO B N 1
ATOM 2746 C CA . PRO B 1 142 ? 6.434 24.812 23.203 1 98.19 142 PRO B CA 1
ATOM 2747 C C . PRO B 1 142 ? 6.895 25.875 22.203 1 98.19 142 PRO B C 1
ATOM 2749 O O . PRO B 1 142 ? 7.316 25.547 21.094 1 98.19 142 PRO B O 1
ATOM 2752 N N . GLY B 1 143 ? 6.836 27.141 22.641 1 97.81 143 GLY B N 1
ATOM 2753 C CA . GLY B 1 143 ? 7.281 28.281 21.859 1 97.81 143 GLY B CA 1
ATOM 2754 C C . GLY B 1 143 ? 6.402 29.5 22.047 1 97.81 143 GLY B C 1
ATOM 2755 O O . GLY B 1 143 ? 5.402 29.453 22.766 1 97.81 143 GLY B O 1
ATOM 2756 N N . GLN B 1 144 ? 6.906 30.625 21.547 1 97.06 144 GLN B N 1
ATOM 2757 C CA . GLN B 1 144 ? 6.18 31.891 21.5 1 97.06 144 GLN B CA 1
ATOM 2758 C C . GLN B 1 144 ? 6.164 32.469 20.078 1 97.06 144 GLN B C 1
ATOM 2760 O O . GLN B 1 144 ? 7.207 32.531 19.422 1 97.06 144 GLN B O 1
ATOM 2765 N N . ASN B 1 145 ? 4.949 32.781 19.625 1 95.38 145 ASN B N 1
ATOM 2766 C CA . ASN B 1 145 ? 4.801 33.344 18.297 1 95.38 145 ASN B CA 1
ATOM 2767 C C . ASN B 1 145 ? 5.445 32.438 17.234 1 95.38 145 ASN B C 1
ATOM 2769 O O . ASN B 1 145 ? 6.184 32.906 16.375 1 95.38 145 ASN B O 1
ATOM 2773 N N . SER B 1 146 ? 5.266 31.094 17.438 1 95.94 146 SER B N 1
ATOM 2774 C CA . SER B 1 146 ? 5.734 30.094 16.484 1 95.94 146 SER B CA 1
ATOM 2775 C C . SER B 1 146 ? 7.258 30.047 16.453 1 95.94 146 SER B C 1
ATOM 2777 O O . SER B 1 146 ? 7.844 29.719 15.414 1 95.94 146 SER B O 1
ATOM 2779 N N . ARG B 1 147 ? 7.855 30.453 17.531 1 95.38 147 ARG B N 1
ATOM 2780 C CA . ARG B 1 147 ? 9.312 30.438 17.625 1 95.38 147 ARG B CA 1
ATOM 2781 C C . ARG B 1 147 ? 9.781 29.734 18.891 1 95.38 147 ARG B C 1
ATOM 2783 O O . ARG B 1 147 ? 9.203 29.922 19.953 1 95.38 147 ARG B O 1
ATOM 2790 N N . ASN B 1 148 ? 10.75 28.891 18.766 1 96.44 148 ASN B N 1
ATOM 2791 C CA . ASN B 1 148 ? 11.406 28.188 19.859 1 96.44 148 ASN B CA 1
ATOM 2792 C C . ASN B 1 148 ? 12.805 27.719 19.484 1 96.44 148 ASN B C 1
ATOM 2794 O O . ASN B 1 148 ? 12.969 26.594 18.984 1 96.44 148 ASN B O 1
ATOM 2798 N N . ARG B 1 149 ? 13.797 28.516 19.688 1 95.31 149 ARG B N 1
ATOM 2799 C CA . ARG B 1 149 ? 15.164 28.188 19.297 1 95.31 149 ARG B CA 1
ATOM 2800 C C . ARG B 1 149 ? 15.68 26.984 20.062 1 95.31 149 ARG B C 1
ATOM 2802 O O . ARG B 1 149 ? 16.391 26.141 19.5 1 95.31 149 ARG B O 1
ATOM 2809 N N . ALA B 1 150 ? 15.344 26.922 21.328 1 96.19 150 ALA B N 1
ATOM 2810 C CA . ALA B 1 150 ? 15.859 25.875 22.203 1 96.19 150 ALA B CA 1
ATOM 2811 C C . ALA B 1 150 ? 15.289 24.5 21.828 1 96.19 150 ALA B C 1
ATOM 2813 O O . ALA B 1 150 ? 15.812 23.469 22.234 1 96.19 150 ALA B O 1
ATOM 2814 N N . GLY B 1 151 ? 14.195 24.453 21.094 1 96.69 151 GLY B N 1
ATOM 2815 C CA . GLY B 1 151 ? 13.539 23.203 20.734 1 96.69 151 GLY B CA 1
ATOM 2816 C C . GLY B 1 151 ? 13.992 22.656 19.406 1 96.69 151 GLY B C 1
ATOM 2817 O O . GLY B 1 151 ? 13.438 21.672 18.906 1 96.69 151 GLY B O 1
ATOM 2818 N N . ALA B 1 152 ? 15.031 23.25 18.766 1 95.75 152 ALA B N 1
ATOM 2819 C CA . ALA B 1 152 ? 15.516 22.766 17.484 1 95.75 152 ALA B CA 1
ATOM 2820 C C . ALA B 1 152 ? 15.922 21.297 17.578 1 95.75 152 ALA B C 1
ATOM 2822 O O . ALA B 1 152 ? 16.516 20.875 18.578 1 95.75 152 ALA B O 1
ATOM 2823 N N . MET B 1 153 ? 15.602 20.562 16.516 1 97 153 MET B N 1
ATOM 2824 C CA . MET B 1 153 ? 15.938 19.141 16.391 1 97 153 MET B CA 1
ATOM 2825 C C . MET B 1 153 ? 15.375 18.344 17.562 1 97 153 MET B C 1
ATOM 2827 O O . MET B 1 153 ? 16.078 17.516 18.156 1 97 153 MET B O 1
ATOM 2831 N N . THR B 1 154 ? 14.133 18.688 18.016 1 97.75 154 THR B N 1
ATOM 2832 C CA . THR B 1 154 ? 13.516 18.031 19.156 1 97.75 154 THR B CA 1
ATOM 2833 C C . THR B 1 154 ? 12.109 17.547 18.812 1 97.75 154 THR B C 1
ATOM 2835 O O . THR B 1 154 ? 11.375 18.234 18.094 1 97.75 154 THR B O 1
ATOM 2838 N N . ASP B 1 155 ? 11.773 16.391 19.297 1 98.44 155 ASP B N 1
ATOM 2839 C CA . ASP B 1 155 ? 10.414 15.875 19.188 1 98.44 155 ASP B CA 1
ATOM 2840 C C . ASP B 1 155 ? 9.562 16.328 20.375 1 98.44 155 ASP B C 1
ATOM 2842 O O . ASP B 1 155 ? 9.977 16.203 21.531 1 98.44 155 ASP B O 1
ATOM 2846 N N . PHE B 1 156 ? 8.438 16.891 20.125 1 98.69 156 PHE B N 1
ATOM 2847 C CA . PHE B 1 156 ? 7.508 17.344 21.156 1 98.69 156 PHE B CA 1
ATOM 2848 C C . PHE B 1 156 ? 6.16 16.641 21.016 1 98.69 156 PHE B C 1
ATOM 2850 O O . PHE B 1 156 ? 5.715 16.359 19.891 1 98.69 156 PHE B O 1
ATOM 2857 N N . PRO B 1 157 ? 5.465 16.422 22.141 1 98.75 157 PRO B N 1
ATOM 2858 C CA . PRO B 1 157 ? 4.094 15.922 22.047 1 98.75 157 PRO B CA 1
ATOM 2859 C C . PRO B 1 157 ? 3.102 16.984 21.594 1 98.75 157 PRO B C 1
ATOM 2861 O O . PRO B 1 157 ? 3.289 18.172 21.875 1 98.75 157 PRO B O 1
ATOM 2864 N N . LEU B 1 158 ? 2.143 16.672 20.875 1 98.88 158 LEU B N 1
ATOM 2865 C CA . LEU B 1 158 ? 0.983 17.453 20.453 1 98.88 158 LEU B CA 1
ATOM 2866 C C . LEU B 1 158 ? -0.298 16.641 20.594 1 98.88 158 LEU B C 1
ATOM 2868 O O . LEU B 1 158 ? -0.354 15.484 20.156 1 98.88 158 LEU B O 1
ATOM 2872 N N . LYS B 1 159 ? -1.309 17.188 21.266 1 98.94 159 LYS B N 1
ATOM 2873 C CA . LYS B 1 159 ? -2.58 16.484 21.422 1 98.94 159 LYS B CA 1
ATOM 2874 C C . LYS B 1 159 ? -3.736 17.312 20.875 1 98.94 159 LYS B C 1
ATOM 2876 O O . LYS B 1 159 ? -3.795 18.531 21.109 1 98.94 159 LYS B O 1
ATOM 2881 N N . ALA B 1 160 ? -4.578 16.75 20.156 1 98.94 160 ALA B N 1
ATOM 2882 C CA . ALA B 1 160 ? -5.805 17.375 19.656 1 98.94 160 ALA B CA 1
ATOM 2883 C C . ALA B 1 160 ? -7.039 16.672 20.219 1 98.94 160 ALA B C 1
ATOM 2885 O O . ALA B 1 160 ? -7.137 15.445 20.172 1 98.94 160 ALA B O 1
ATOM 2886 N N . GLN B 1 161 ? -7.949 17.438 20.703 1 98.88 161 GLN B N 1
ATOM 2887 C CA . GLN B 1 161 ? -9.188 16.891 21.25 1 98.88 161 GLN B CA 1
ATOM 2888 C C . GLN B 1 161 ? -10.234 16.703 20.156 1 98.88 161 GLN B C 1
ATOM 2890 O O . GLN B 1 161 ? -10.633 17.672 19.5 1 98.88 161 GLN B O 1
ATOM 2895 N N . ILE B 1 162 ? -10.664 15.453 20.031 1 98.94 162 ILE B N 1
ATOM 2896 C CA . ILE B 1 162 ? -11.766 15.172 19.125 1 98.94 162 ILE B CA 1
ATOM 2897 C C . ILE B 1 162 ? -13.086 15.617 19.766 1 98.94 162 ILE B C 1
ATOM 2899 O O . ILE B 1 162 ? -13.383 15.25 20.891 1 98.94 162 ILE B O 1
ATOM 2903 N N . PRO B 1 163 ? -13.859 16.406 19.031 1 98.75 163 PRO B N 1
ATOM 2904 C CA . PRO B 1 163 ? -15.109 16.875 19.625 1 98.75 163 PRO B CA 1
ATOM 2905 C C . PRO B 1 163 ? -16.031 15.734 20.047 1 98.75 163 PRO B C 1
ATOM 2907 O O . PRO B 1 163 ? -16.047 14.688 19.406 1 98.75 163 PRO B O 1
ATOM 2910 N N . ALA B 1 164 ? -16.828 15.953 21.078 1 98.5 164 ALA B N 1
ATOM 2911 C CA . ALA B 1 164 ? -17.688 14.93 21.672 1 98.5 164 ALA B CA 1
ATOM 2912 C C . ALA B 1 164 ? -18.766 14.484 20.688 1 98.5 164 ALA B C 1
ATOM 2914 O O . ALA B 1 164 ? -19.312 13.391 20.812 1 98.5 164 ALA B O 1
ATOM 2915 N N . ASP B 1 165 ? -19.125 15.336 19.75 1 98.19 165 ASP B N 1
ATOM 2916 C CA . ASP B 1 165 ? -20.172 15.023 18.797 1 98.19 165 ASP B CA 1
ATOM 2917 C C . ASP B 1 165 ? -19.594 14.758 17.406 1 98.19 165 ASP B C 1
ATOM 2919 O O . ASP B 1 165 ? -20.328 14.805 16.406 1 98.19 165 ASP B O 1
ATOM 2923 N N . GLN B 1 166 ? -18.359 14.57 17.297 1 98.62 166 GLN B N 1
ATOM 2924 C CA . GLN B 1 166 ? -17.672 14.445 16.016 1 98.62 166 GLN B CA 1
ATOM 2925 C C . GLN B 1 166 ? -18.172 13.234 15.242 1 98.62 166 GLN B C 1
ATOM 2927 O O . GLN B 1 166 ? -18.297 12.141 15.797 1 98.62 166 GLN B O 1
ATOM 2932 N N . THR B 1 167 ? -18.516 13.422 13.969 1 98.44 167 THR B N 1
ATOM 2933 C CA . THR B 1 167 ? -18.75 12.375 12.977 1 98.44 167 THR B CA 1
ATOM 2934 C C . THR B 1 167 ? -17.75 12.477 11.828 1 98.44 167 THR B C 1
ATOM 2936 O O . THR B 1 167 ? -17.359 13.578 11.445 1 98.44 167 THR B O 1
ATOM 2939 N N . CYS B 1 168 ? -17.312 11.398 11.367 1 98.75 168 CYS B N 1
ATOM 2940 C CA . CYS B 1 168 ? -16.422 11.344 10.211 1 98.75 168 CYS B CA 1
ATOM 2941 C C . CYS B 1 168 ? -17.109 10.633 9.047 1 98.75 168 CYS B C 1
ATOM 2943 O O . CYS B 1 168 ? -17.641 9.539 9.211 1 98.75 168 CYS B O 1
ATOM 2945 N N . THR B 1 169 ? -17.047 11.211 7.836 1 98.81 169 THR B N 1
ATOM 2946 C CA . THR B 1 169 ? -17.828 10.633 6.746 1 98.81 169 THR B CA 1
ATOM 2947 C C . THR B 1 169 ? -16.953 10.414 5.516 1 98.81 169 THR B C 1
ATOM 2949 O O . THR B 1 169 ? -17.438 9.953 4.48 1 98.81 169 THR B O 1
ATOM 2952 N N . GLY B 1 170 ? -15.75 10.727 5.59 1 98.81 170 GLY B N 1
ATOM 2953 C CA . GLY B 1 170 ? -14.875 10.578 4.434 1 98.81 170 GLY B CA 1
ATOM 2954 C C . GLY B 1 170 ? -14.508 9.141 4.141 1 98.81 170 GLY B C 1
ATOM 2955 O O . GLY B 1 170 ? -14.516 8.297 5.039 1 98.81 170 GLY B O 1
ATOM 2956 N N . THR B 1 171 ? -14.242 8.82 2.895 1 98.81 171 THR B N 1
ATOM 2957 C CA . THR B 1 171 ? -13.609 7.582 2.455 1 98.81 171 THR B CA 1
ATOM 2958 C C . THR B 1 171 ? -12.281 7.871 1.752 1 98.81 171 THR B C 1
ATOM 2960 O O . THR B 1 171 ? -12.25 8.57 0.735 1 98.81 171 THR B O 1
ATOM 2963 N N . VAL B 1 172 ? -11.219 7.441 2.318 1 98.81 172 VAL B N 1
ATOM 2964 C CA . VAL B 1 172 ? -9.875 7.711 1.817 1 98.81 172 VAL B CA 1
ATOM 2965 C C . VAL B 1 172 ? -9.039 6.438 1.868 1 98.81 172 VAL B C 1
ATOM 2967 O O . VAL B 1 172 ? -9.031 5.73 2.881 1 98.81 172 VAL B O 1
ATOM 2970 N N . ALA B 1 173 ? -8.312 6.098 0.795 1 98.69 173 ALA B N 1
ATOM 2971 C CA . ALA B 1 173 ? -7.441 4.93 0.717 1 98.69 173 ALA B CA 1
ATOM 2972 C C . ALA B 1 173 ? -8.188 3.656 1.099 1 98.69 173 ALA B C 1
ATOM 2974 O O . ALA B 1 173 ? -7.637 2.781 1.771 1 98.69 173 ALA B O 1
ATOM 2975 N N . GLY B 1 174 ? -9.453 3.648 0.792 1 98.38 174 GLY B N 1
ATOM 2976 C CA . GLY B 1 174 ? -10.305 2.492 1.025 1 98.38 174 GLY B CA 1
ATOM 2977 C C . GLY B 1 174 ? -10.859 2.439 2.434 1 98.38 174 GLY B C 1
ATOM 2978 O O . GLY B 1 174 ? -11.602 1.515 2.779 1 98.38 174 GLY B O 1
ATOM 2979 N N . GLN B 1 175 ? -10.492 3.391 3.262 1 98.88 175 GLN B N 1
ATOM 2980 C CA . GLN B 1 175 ? -10.992 3.426 4.629 1 98.88 175 GLN B CA 1
ATOM 2981 C C . GLN B 1 175 ? -12.234 4.312 4.738 1 98.88 175 GLN B C 1
ATOM 2983 O O . GLN B 1 175 ? -12.242 5.438 4.234 1 98.88 175 GLN B O 1
ATOM 2988 N N . SER B 1 176 ? -13.227 3.908 5.402 1 98.69 176 SER B N 1
ATOM 2989 C CA . SER B 1 176 ? -14.438 4.695 5.621 1 98.69 176 SER B CA 1
ATOM 2990 C C . SER B 1 176 ? -14.383 5.438 6.953 1 98.69 176 SER B C 1
ATOM 2992 O O . SER B 1 176 ? -13.539 5.133 7.801 1 98.69 176 SER B O 1
ATOM 2994 N N . ASN B 1 177 ? -15.25 6.449 7.121 1 98.88 177 ASN B N 1
ATOM 2995 C CA . ASN B 1 177 ? -15.367 7.215 8.359 1 98.88 177 ASN B CA 1
ATOM 2996 C C . ASN B 1 177 ? -14.055 7.898 8.719 1 98.88 177 ASN B C 1
ATOM 2998 O O . ASN B 1 177 ? -13.586 7.793 9.852 1 98.88 177 ASN B O 1
ATOM 3002 N N . VAL B 1 178 ? -13.523 8.539 7.734 1 98.94 178 VAL B N 1
ATOM 3003 C CA . VAL B 1 178 ? -12.234 9.211 7.902 1 98.94 178 VAL B CA 1
ATOM 3004 C C . VAL B 1 178 ? -12.453 10.703 8.125 1 98.94 178 VAL B C 1
ATOM 3006 O O . VAL B 1 178 ? -13.281 11.32 7.453 1 98.94 178 VAL B O 1
ATOM 3009 N N . CYS B 1 179 ? -11.844 11.305 9.062 1 98.94 179 CYS B N 1
ATOM 3010 C CA . CYS B 1 179 ? -11.672 12.734 9.289 1 98.94 179 CYS B CA 1
ATOM 3011 C C . CYS B 1 179 ? -10.227 13.148 9.078 1 98.94 179 CYS B C 1
ATOM 3013 O O . CYS B 1 179 ? -9.344 12.297 8.938 1 98.94 179 CYS B O 1
ATOM 3015 N N . LEU B 1 180 ? -10.008 14.391 9 1 98.94 180 LEU B N 1
ATOM 3016 C CA . LEU B 1 180 ? -8.672 14.953 8.914 1 98.94 180 LEU B CA 1
ATOM 3017 C C . LEU B 1 180 ? -8.406 15.906 10.078 1 98.94 180 LEU B C 1
ATOM 3019 O O . LEU B 1 180 ? -9.227 16.766 10.391 1 98.94 180 LEU B O 1
ATOM 3023 N N . VAL B 1 181 ? -7.297 15.703 10.742 1 98.94 181 VAL B N 1
ATOM 3024 C CA . VAL B 1 181 ? -6.855 16.625 11.781 1 98.94 181 VAL B CA 1
ATOM 3025 C C . VAL B 1 181 ? -5.688 17.469 11.258 1 98.94 181 VAL B C 1
ATOM 3027 O O . VAL B 1 181 ? -4.629 16.922 10.93 1 98.94 181 VAL B O 1
ATOM 3030 N N . ARG B 1 182 ? -5.914 18.688 11.148 1 98.88 182 ARG B N 1
ATOM 3031 C CA . ARG B 1 182 ? -4.918 19.656 10.727 1 98.88 182 ARG B CA 1
ATOM 3032 C C . ARG B 1 182 ? -4.352 20.422 11.914 1 98.88 182 ARG B C 1
ATOM 3034 O O . ARG B 1 182 ? -5.102 21 12.703 1 98.88 182 ARG B O 1
ATOM 3041 N N . CYS B 1 183 ? -3.078 20.422 12.133 1 98.75 183 CYS B N 1
ATOM 3042 C CA . CYS B 1 183 ? -2.43 21.219 13.164 1 98.75 183 CYS B CA 1
ATOM 3043 C C . CYS B 1 183 ? -1.32 22.078 12.57 1 98.75 183 CYS B C 1
ATOM 3045 O O . CYS B 1 183 ? -0.584 21.625 11.688 1 98.75 183 CYS B O 1
ATOM 3047 N N . GLN B 1 184 ? -1.243 23.266 13.047 1 98.19 184 GLN B N 1
ATOM 3048 C CA . GLN B 1 184 ? -0.275 24.188 12.469 1 98.19 184 GLN B CA 1
ATOM 3049 C C . GLN B 1 184 ? 0.093 25.281 13.469 1 98.19 184 GLN B C 1
ATOM 3051 O O . GLN B 1 184 ? -0.688 25.594 14.367 1 98.19 184 GLN B O 1
ATOM 3056 N N . ASN B 1 185 ? 1.321 25.781 13.328 1 97.44 185 ASN B N 1
ATOM 3057 C CA . ASN B 1 185 ? 1.644 27 14.07 1 97.44 185 ASN B CA 1
ATOM 3058 C C . ASN B 1 185 ? 1.233 28.25 13.297 1 97.44 185 ASN B C 1
ATOM 3060 O O . ASN B 1 185 ? 0.396 28.188 12.398 1 97.44 185 ASN B O 1
ATOM 3064 N N . ALA B 1 186 ? 1.727 29.406 13.672 1 95.44 186 ALA B N 1
ATOM 3065 C CA . ALA B 1 186 ? 1.266 30.656 13.086 1 95.44 186 ALA B CA 1
ATOM 3066 C C . ALA B 1 186 ? 2.41 31.391 12.391 1 95.44 186 ALA B C 1
ATOM 3068 O O . ALA B 1 186 ? 2.355 32.594 12.203 1 95.44 186 ALA B O 1
ATOM 3069 N N . ALA B 1 187 ? 3.402 30.641 12.055 1 93.62 187 ALA B N 1
ATOM 3070 C CA . ALA B 1 187 ? 4.578 31.266 11.461 1 93.62 187 ALA B CA 1
ATOM 3071 C C . ALA B 1 187 ? 4.223 31.953 10.148 1 93.62 187 ALA B C 1
ATOM 3073 O O . ALA B 1 187 ? 3.457 31.422 9.344 1 93.62 187 ALA B O 1
ATOM 3074 N N . ARG B 1 188 ? 4.789 33.062 9.859 1 87.12 188 ARG B N 1
ATOM 3075 C CA . ARG B 1 188 ? 4.527 33.844 8.656 1 87.12 188 ARG B CA 1
ATOM 3076 C C . ARG B 1 188 ? 5.023 33.125 7.414 1 87.12 188 ARG B C 1
ATOM 3078 O O . ARG B 1 188 ? 4.383 33.156 6.359 1 87.12 188 ARG B O 1
ATOM 3085 N N . ALA B 1 189 ? 6.164 32.562 7.598 1 85.44 189 ALA B N 1
ATOM 3086 C CA . ALA B 1 189 ? 6.742 31.812 6.477 1 85.44 189 ALA B CA 1
ATOM 3087 C C . ALA B 1 189 ? 5.961 30.531 6.203 1 85.44 189 ALA B C 1
ATOM 3089 O O . ALA B 1 189 ? 6.141 29.906 5.164 1 85.44 189 ALA B O 1
ATOM 3090 N N . GLY B 1 190 ? 5.176 30.203 7.254 1 87.31 190 GLY B N 1
ATOM 3091 C CA . GLY B 1 190 ? 4.312 29.031 7.086 1 87.31 190 GLY B CA 1
ATOM 3092 C C . GLY B 1 190 ? 2.893 29.406 6.695 1 87.31 190 GLY B C 1
ATOM 3093 O O . GLY B 1 190 ? 2.678 30.109 5.715 1 87.31 190 GLY B O 1
ATOM 3094 N N . PRO B 1 191 ? 2.031 29.031 7.75 1 94.75 191 PRO B N 1
ATOM 3095 C CA . PRO B 1 191 ? 2.08 28.141 8.914 1 94.75 191 PRO B CA 1
ATOM 3096 C C . PRO B 1 191 ? 2.723 26.797 8.602 1 94.75 191 PRO B C 1
ATOM 3098 O O . PRO B 1 191 ? 2.684 26.344 7.453 1 94.75 191 PRO B O 1
ATOM 3101 N N . PHE B 1 192 ? 3.398 26.25 9.531 1 96.19 192 PHE B N 1
ATOM 3102 C CA . PHE B 1 192 ? 3.988 24.922 9.414 1 96.19 192 PHE B CA 1
ATOM 3103 C C . PHE B 1 192 ? 3.227 23.906 10.266 1 96.19 192 PHE B C 1
ATOM 3105 O O . PHE B 1 192 ? 2.732 24.25 11.344 1 96.19 192 PHE B O 1
ATOM 3112 N N . GLY B 1 193 ? 3.141 22.688 9.844 1 97.38 193 GLY B N 1
ATOM 3113 C CA . GLY B 1 193 ? 2.438 21.641 10.562 1 97.38 193 GLY B CA 1
ATOM 3114 C C . GLY B 1 193 ? 2.164 20.422 9.703 1 97.38 193 GLY B C 1
ATOM 3115 O O . GLY B 1 193 ? 3.086 19.844 9.125 1 97.38 193 GLY B O 1
ATOM 3116 N N . GLY B 1 194 ? 0.897 20.016 9.719 1 98.31 194 GLY B N 1
ATOM 3117 C CA . GLY B 1 194 ? 0.544 18.859 8.922 1 98.31 194 GLY B CA 1
ATOM 3118 C C . GLY B 1 194 ? -0.885 18.391 9.141 1 98.31 194 GLY B C 1
ATOM 3119 O O . GLY B 1 194 ? -1.589 18.922 10 1 98.31 194 GLY B O 1
ATOM 3120 N N . ILE B 1 195 ? -1.305 17.547 8.289 1 98.88 195 ILE B N 1
ATOM 3121 C CA . ILE B 1 195 ? -2.637 16.953 8.352 1 98.88 195 ILE B CA 1
ATOM 3122 C C . ILE B 1 195 ? -2.525 15.445 8.562 1 98.88 195 ILE B C 1
ATOM 3124 O O . ILE B 1 195 ? -1.818 14.758 7.82 1 98.88 195 ILE B O 1
ATOM 3128 N N . VAL B 1 196 ? -3.189 14.969 9.531 1 98.94 196 VAL B N 1
ATOM 3129 C CA . VAL B 1 196 ? -3.201 13.547 9.859 1 98.94 196 VAL B CA 1
ATOM 3130 C C . VAL B 1 196 ? -4.582 12.961 9.586 1 98.94 196 VAL B C 1
ATOM 3132 O O . VAL B 1 196 ? -5.566 13.344 10.227 1 98.94 196 VAL B O 1
ATOM 3135 N N . PRO B 1 197 ? -4.719 12.062 8.609 1 99 197 PRO B N 1
ATOM 3136 C CA . PRO B 1 197 ? -5.98 11.32 8.492 1 99 197 PRO B CA 1
ATOM 3137 C C . PRO B 1 197 ? -6.246 10.414 9.688 1 99 197 PRO B C 1
ATOM 3139 O O . PRO B 1 197 ? -5.34 9.703 10.141 1 99 197 PRO B O 1
ATOM 3142 N N . VAL B 1 198 ? -7.422 10.469 10.234 1 99 198 VAL B N 1
ATOM 3143 C CA . VAL B 1 198 ? -7.855 9.609 11.336 1 99 198 VAL B CA 1
ATOM 3144 C C . VAL B 1 198 ? -9.172 8.93 10.969 1 99 198 VAL B C 1
ATOM 3146 O O . VAL B 1 198 ? -9.852 9.336 10.023 1 99 198 VAL B O 1
ATOM 3149 N N . GLN B 1 199 ? -9.469 7.863 11.68 1 98.94 199 GLN B N 1
ATOM 3150 C CA . GLN B 1 199 ? -10.68 7.09 11.398 1 98.94 199 GLN B CA 1
ATOM 3151 C C . GLN B 1 199 ? -11.5 6.879 12.664 1 98.94 199 GLN B C 1
ATOM 3153 O O . GLN B 1 199 ? -10.953 6.59 13.734 1 98.94 199 GLN B O 1
ATOM 3158 N N . MET B 1 200 ? -12.828 7.113 12.508 1 98.88 200 MET B N 1
ATOM 3159 C CA . MET B 1 200 ? -13.703 6.805 13.641 1 98.88 200 MET B CA 1
ATOM 3160 C C . MET B 1 200 ? -13.68 5.312 13.945 1 98.88 200 MET B C 1
ATOM 3162 O O . MET B 1 200 ? -13.914 4.484 13.062 1 98.88 200 MET B O 1
ATOM 3166 N N . ALA B 1 201 ? -13.391 5.02 15.195 1 98.56 201 ALA B N 1
ATOM 3167 C CA . ALA B 1 201 ? -13.336 3.621 15.617 1 98.56 201 ALA B CA 1
ATOM 3168 C C . ALA B 1 201 ? -14.695 2.951 15.477 1 98.56 201 ALA B C 1
ATOM 3170 O O . ALA B 1 201 ? -15.719 3.533 15.852 1 98.56 201 ALA B O 1
ATOM 3171 N N . GLN B 1 202 ? -14.75 1.854 14.883 1 97.12 202 GLN B N 1
ATOM 3172 C CA . GLN B 1 202 ? -15.93 0.999 14.75 1 97.12 202 GLN B CA 1
ATOM 3173 C C . GLN B 1 202 ? -15.562 -0.472 14.914 1 97.12 202 GLN B C 1
ATOM 3175 O O . GLN B 1 202 ? -14.406 -0.856 14.719 1 97.12 202 GLN B O 1
ATOM 3180 N N . ALA B 1 203 ? -16.609 -1.141 15.32 1 93.88 203 ALA B N 1
ATOM 3181 C CA . ALA B 1 203 ? -16.422 -2.588 15.352 1 93.88 203 ALA B CA 1
ATOM 3182 C C . ALA B 1 203 ? -15.953 -3.107 13.992 1 93.88 203 ALA B C 1
ATOM 3184 O O . ALA B 1 203 ? -16.484 -2.721 12.953 1 93.88 203 ALA B O 1
ATOM 3185 N N . GLY B 1 204 ? -14.953 -3.873 13.992 1 93.75 204 GLY B N 1
ATOM 3186 C CA . GLY B 1 204 ? -14.477 -4.465 12.75 1 93.75 204 GLY B CA 1
ATOM 3187 C C . GLY B 1 204 ? -13.242 -3.777 12.195 1 93.75 204 GLY B C 1
ATOM 3188 O O . GLY B 1 204 ? -12.578 -4.309 11.305 1 93.75 204 GLY B O 1
ATOM 3189 N N . ASN B 1 205 ? -13.031 -2.516 12.695 1 96.56 205 ASN B N 1
ATOM 3190 C CA . ASN B 1 205 ? -11.781 -1.884 12.297 1 96.56 205 ASN B CA 1
ATOM 3191 C C . ASN B 1 205 ? -10.57 -2.613 12.875 1 96.56 205 ASN B C 1
ATOM 3193 O O . ASN B 1 205 ? -10.352 -2.584 14.086 1 96.56 205 ASN B O 1
ATOM 3197 N N . THR B 1 206 ? -9.922 -3.398 12.141 1 96.38 206 THR B N 1
ATOM 3198 C CA . THR B 1 206 ? -8.68 -4.062 12.523 1 96.38 206 THR B CA 1
ATOM 3199 C C . THR B 1 206 ? -7.562 -3.725 11.547 1 96.38 206 THR B C 1
ATOM 3201 O O . THR B 1 206 ? -7.82 -3.295 10.422 1 96.38 206 THR B O 1
ATOM 3204 N N . ALA B 1 207 ? -6.348 -3.895 12.008 1 96.12 207 ALA B N 1
ATOM 3205 C CA . ALA B 1 207 ? -5.211 -3.664 11.117 1 96.12 207 ALA B CA 1
ATOM 3206 C C . ALA B 1 207 ? -5.309 -4.527 9.867 1 96.12 207 ALA B C 1
ATOM 3208 O O . ALA B 1 207 ? -5.027 -4.062 8.758 1 96.12 207 ALA B O 1
ATOM 3209 N N . ALA B 1 208 ? -5.723 -5.785 10.008 1 95 208 ALA B N 1
ATOM 3210 C CA . ALA B 1 208 ? -5.848 -6.695 8.867 1 95 208 ALA B CA 1
ATOM 3211 C C . ALA B 1 208 ? -6.91 -6.199 7.891 1 95 208 ALA B C 1
ATOM 3213 O O . ALA B 1 208 ? -6.684 -6.195 6.676 1 95 208 ALA B O 1
ATOM 3214 N N . ALA B 1 209 ? -8.07 -5.793 8.406 1 96.62 209 ALA B N 1
ATOM 3215 C CA . ALA B 1 209 ? -9.133 -5.27 7.551 1 96.62 209 ALA B CA 1
ATOM 3216 C C . ALA B 1 209 ? -8.688 -3.996 6.84 1 96.62 209 ALA B C 1
ATOM 3218 O O . ALA B 1 209 ? -8.969 -3.805 5.656 1 96.62 209 ALA B O 1
ATOM 3219 N N . ALA B 1 210 ? -8.023 -3.135 7.555 1 98.44 210 ALA B N 1
ATOM 3220 C CA . ALA B 1 210 ? -7.531 -1.885 6.98 1 98.44 210 ALA B CA 1
ATOM 3221 C C . ALA B 1 210 ? -6.547 -2.154 5.844 1 98.44 210 ALA B C 1
ATOM 3223 O O . ALA B 1 210 ? -6.594 -1.491 4.805 1 98.44 210 ALA B O 1
ATOM 3224 N N . ARG B 1 211 ? -5.695 -3.129 6.043 1 97.56 211 ARG B N 1
ATOM 3225 C CA . ARG B 1 211 ? -4.711 -3.473 5.023 1 97.56 211 ARG B CA 1
ATOM 3226 C C . ARG B 1 211 ? -5.391 -4.039 3.779 1 97.56 211 ARG B C 1
ATOM 3228 O O . ARG B 1 211 ? -4.977 -3.752 2.654 1 97.56 211 ARG B O 1
ATOM 3235 N N . ARG B 1 212 ? -6.387 -4.824 3.951 1 96.38 212 ARG B N 1
ATOM 3236 C CA . ARG B 1 212 ? -7.129 -5.355 2.812 1 96.38 212 ARG B CA 1
ATOM 3237 C C . ARG B 1 212 ? -7.828 -4.234 2.045 1 96.38 212 ARG B C 1
ATOM 3239 O 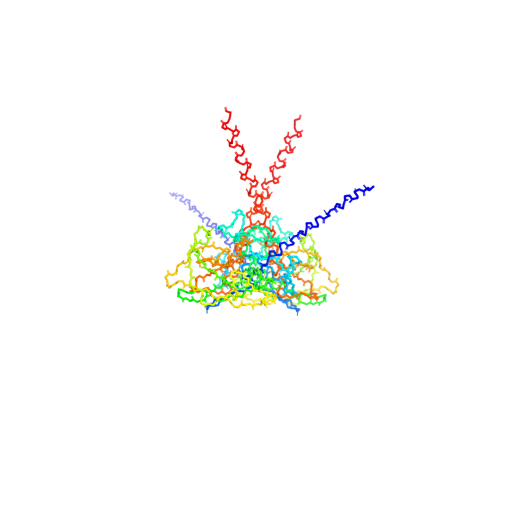O . ARG B 1 212 ? -7.832 -4.23 0.813 1 96.38 212 ARG B O 1
ATOM 3246 N N . ASN B 1 213 ? -8.453 -3.334 2.795 1 97.94 213 ASN B N 1
ATOM 3247 C CA . ASN B 1 213 ? -9.086 -2.184 2.162 1 97.94 213 ASN B CA 1
ATOM 3248 C C . ASN B 1 213 ? -8.078 -1.342 1.389 1 97.94 213 ASN B C 1
ATOM 3250 O O . ASN B 1 213 ? -8.367 -0.871 0.288 1 97.94 213 ASN B O 1
ATOM 3254 N N . LEU B 1 214 ? -6.91 -1.161 1.963 1 98.56 214 LEU B N 1
ATOM 3255 C CA . LEU B 1 214 ? -5.84 -0.433 1.29 1 98.56 214 LEU B CA 1
ATOM 3256 C C . LEU B 1 214 ? -5.445 -1.126 -0.011 1 98.56 214 LEU B C 1
ATOM 3258 O O . LEU B 1 214 ? -5.301 -0.473 -1.047 1 98.56 214 LEU B O 1
ATOM 3262 N N . ALA B 1 215 ? -5.242 -2.426 0.042 1 97.88 215 ALA B N 1
ATOM 3263 C CA . ALA B 1 215 ? -4.863 -3.195 -1.14 1 97.88 215 ALA B CA 1
ATOM 3264 C C . ALA B 1 215 ? -5.891 -3.025 -2.258 1 97.88 215 ALA B C 1
ATOM 3266 O O . ALA B 1 215 ? -5.523 -2.877 -3.426 1 97.88 215 ALA B O 1
ATOM 3267 N N . ARG B 1 216 ? -7.129 -3.053 -1.874 1 95.88 216 ARG B N 1
ATOM 3268 C CA . ARG B 1 216 ? -8.188 -2.861 -2.861 1 95.88 216 ARG B CA 1
ATOM 3269 C C . ARG B 1 216 ? -8.109 -1.472 -3.484 1 95.88 216 ARG B C 1
ATOM 3271 O O . ARG B 1 216 ? -8.289 -1.317 -4.695 1 95.88 216 ARG B O 1
ATOM 3278 N N . ALA B 1 217 ? -7.902 -0.504 -2.664 1 97.56 217 ALA B N 1
ATOM 3279 C CA . ALA B 1 217 ? -7.789 0.867 -3.154 1 97.56 217 ALA B CA 1
ATOM 3280 C C . ALA B 1 217 ? -6.609 1.011 -4.113 1 97.56 217 ALA B C 1
ATOM 3282 O O . ALA B 1 217 ? -6.715 1.683 -5.141 1 97.56 217 ALA B O 1
ATOM 3283 N N . ILE B 1 218 ? -5.48 0.421 -3.777 1 97.12 218 ILE B N 1
ATOM 3284 C CA . ILE B 1 218 ? -4.293 0.441 -4.625 1 97.12 218 ILE B CA 1
ATOM 3285 C C . ILE B 1 218 ? -4.605 -0.231 -5.961 1 97.12 218 ILE B C 1
ATOM 3287 O O . ILE B 1 218 ? -4.293 0.313 -7.023 1 97.12 218 ILE B O 1
ATOM 3291 N N . SER B 1 219 ? -5.227 -1.365 -5.91 1 94.88 219 SER B N 1
ATOM 3292 C CA . SER B 1 219 ? -5.551 -2.127 -7.113 1 94.88 219 SER B CA 1
ATOM 3293 C C . SER B 1 219 ? -6.48 -1.34 -8.031 1 94.88 219 SER B C 1
ATOM 3295 O O . SER B 1 219 ? -6.348 -1.397 -9.25 1 94.88 219 SER B O 1
ATOM 3297 N N . GLU B 1 220 ? -7.426 -0.68 -7.434 1 94.19 220 GLU B N 1
ATOM 3298 C CA . GLU B 1 220 ? -8.359 0.112 -8.227 1 94.19 220 GLU B CA 1
ATOM 3299 C C . GLU B 1 220 ? -7.645 1.221 -8.984 1 94.19 220 GLU B C 1
ATOM 3301 O O . GLU B 1 220 ? -7.914 1.447 -10.164 1 94.19 220 GLU B O 1
ATOM 3306 N N . THR B 1 221 ? -6.773 1.875 -8.32 1 94.88 221 THR B N 1
ATOM 3307 C CA . THR B 1 221 ? -6.008 2.928 -8.984 1 94.88 221 THR B CA 1
ATOM 3308 C C . THR B 1 221 ? -5.156 2.35 -10.109 1 94.88 221 THR B C 1
ATOM 3310 O O . THR B 1 221 ? -5.102 2.912 -11.203 1 94.88 221 THR B O 1
ATOM 3313 N N . GLU B 1 222 ? -4.469 1.278 -9.82 1 94.94 222 GLU B N 1
ATOM 3314 C CA . GLU B 1 222 ? -3.631 0.628 -10.828 1 94.94 222 GLU B CA 1
ATOM 3315 C C . GLU B 1 222 ? -4.445 0.239 -12.055 1 94.94 222 GLU B C 1
ATOM 3317 O O . GLU B 1 222 ? -3.98 0.394 -13.188 1 94.94 222 GLU B O 1
ATOM 3322 N N . ARG B 1 223 ? -5.602 -0.278 -11.836 1 93 223 ARG B N 1
ATOM 3323 C CA . ARG B 1 223 ? -6.477 -0.685 -12.93 1 93 223 ARG B CA 1
ATOM 3324 C C . ARG B 1 223 ? -6.871 0.513 -13.789 1 93 223 ARG B C 1
ATOM 3326 O O . ARG B 1 223 ? -6.824 0.442 -15.023 1 93 223 ARG B O 1
ATOM 3333 N N . GLN B 1 224 ? -7.246 1.579 -13.156 1 94.25 224 GLN B N 1
ATOM 3334 C CA . GLN B 1 224 ? -7.629 2.785 -13.883 1 94.25 224 GLN B CA 1
ATOM 3335 C C . GLN B 1 224 ? -6.449 3.359 -14.664 1 94.25 224 GLN B C 1
ATOM 3337 O O . GLN B 1 224 ? -6.602 3.766 -15.812 1 94.25 224 GLN B O 1
ATOM 3342 N N . PHE B 1 225 ? -5.34 3.379 -14 1 94.69 225 PHE B N 1
ATOM 3343 C CA . PHE B 1 225 ? -4.133 3.881 -14.641 1 94.69 225 PHE B CA 1
ATOM 3344 C C . PHE B 1 225 ? -3.793 3.061 -15.875 1 94.69 225 PHE B C 1
ATOM 3346 O O . PHE B 1 225 ? -3.5 3.617 -16.938 1 94.69 225 PHE B O 1
ATOM 3353 N N . LYS B 1 226 ? -3.82 1.799 -15.758 1 93.06 226 LYS B N 1
ATOM 3354 C CA . LYS B 1 226 ? -3.508 0.916 -16.875 1 93.06 226 LYS B CA 1
ATOM 3355 C C . LYS B 1 226 ? -4.488 1.12 -18.031 1 93.06 226 LYS B C 1
ATOM 3357 O O . LYS B 1 226 ? -4.098 1.097 -19.203 1 93.06 226 LYS B O 1
ATOM 3362 N N . ARG B 1 227 ? -5.723 1.266 -17.75 1 92.56 227 ARG B N 1
ATOM 3363 C CA . ARG B 1 227 ? -6.723 1.521 -18.781 1 92.56 227 ARG B CA 1
ATOM 3364 C C . ARG B 1 227 ? -6.418 2.809 -19.531 1 92.56 227 ARG B C 1
ATOM 3366 O O . ARG B 1 227 ? -6.543 2.861 -20.75 1 92.56 227 ARG B O 1
ATOM 3373 N N . MET B 1 228 ? -6.035 3.758 -18.797 1 93.75 228 MET B N 1
ATOM 3374 C CA . MET B 1 228 ? -5.715 5.039 -19.422 1 93.75 228 MET B CA 1
ATOM 3375 C C . MET B 1 228 ? -4.48 4.918 -20.297 1 93.75 228 MET B C 1
ATOM 3377 O O . MET B 1 228 ? -4.441 5.477 -21.406 1 93.75 228 MET B O 1
ATOM 3381 N N . VAL B 1 229 ? -3.521 4.188 -19.797 1 93.5 229 VAL B N 1
ATOM 3382 C CA . VAL B 1 229 ? -2.295 4.004 -20.562 1 93.5 229 VAL B CA 1
ATOM 3383 C C . VAL B 1 229 ? -2.605 3.254 -21.859 1 93.5 229 VAL B C 1
ATOM 3385 O O . VAL B 1 229 ? -2.115 3.621 -22.938 1 93.5 229 VAL B O 1
ATOM 3388 N N . LYS B 1 230 ? -3.402 2.268 -21.75 1 91.94 230 LYS B N 1
ATOM 3389 C CA . LYS B 1 230 ? -3.771 1.485 -22.922 1 91.94 230 LYS B CA 1
ATOM 3390 C C . LYS B 1 230 ? -4.52 2.342 -23.938 1 91.94 230 LYS B C 1
ATOM 3392 O O . LYS B 1 230 ? -4.258 2.26 -25.141 1 91.94 230 LYS B O 1
ATOM 3397 N N . ARG B 1 231 ? -5.414 3.104 -23.484 1 91.06 231 ARG B N 1
ATOM 3398 C CA . ARG B 1 231 ? -6.176 3.98 -24.375 1 91.06 231 ARG B CA 1
ATOM 3399 C C . ARG B 1 231 ? -5.266 4.992 -25.047 1 91.06 231 ARG B C 1
ATOM 3401 O O . ARG B 1 231 ? -5.418 5.266 -26.25 1 91.06 231 ARG B O 1
ATOM 3408 N N . ALA B 1 232 ? -4.383 5.504 -24.281 1 90.06 232 ALA B N 1
ATOM 3409 C CA . ALA B 1 232 ? -3.449 6.484 -24.844 1 90.06 232 ALA B CA 1
ATOM 3410 C C . ALA B 1 232 ? -2.564 5.855 -25.906 1 90.06 232 ALA B C 1
ATOM 3412 O O . ALA B 1 232 ? -2.277 6.48 -26.938 1 9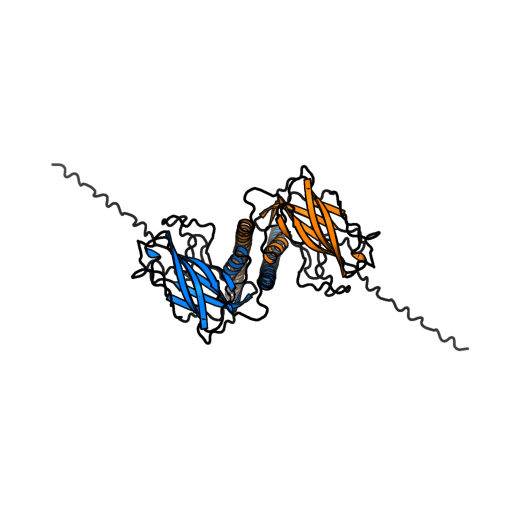0.06 232 ALA B O 1
ATOM 3413 N N . ALA B 1 233 ? -2.133 4.66 -25.688 1 88.88 233 ALA B N 1
ATOM 3414 C CA . ALA B 1 233 ? -1.303 3.951 -26.656 1 88.88 233 ALA B CA 1
ATOM 3415 C C . ALA B 1 233 ? -2.082 3.656 -27.938 1 88.88 233 ALA B C 1
ATOM 3417 O O . ALA B 1 233 ? -1.541 3.76 -29.031 1 88.88 233 ALA B O 1
ATOM 3418 N N . GLU B 1 234 ? -3.279 3.314 -27.766 1 89.19 234 GLU B N 1
ATOM 3419 C CA . GLU B 1 234 ? -4.129 3.029 -28.922 1 89.19 234 GLU B CA 1
ATOM 3420 C C . GLU B 1 234 ? -4.383 4.289 -29.734 1 89.19 234 GLU B C 1
ATOM 3422 O O . GLU B 1 234 ? -4.387 4.242 -30.969 1 89.19 234 GLU B O 1
ATOM 3427 N N . ASP B 1 235 ? -4.594 5.336 -29.078 1 86.94 235 ASP B N 1
ATOM 3428 C CA . ASP B 1 235 ? -4.809 6.609 -29.766 1 86.94 235 ASP B CA 1
ATOM 3429 C C . ASP B 1 235 ? -3.568 7.035 -30.547 1 86.94 235 ASP B C 1
ATOM 3431 O O . ASP B 1 235 ? -3.674 7.57 -31.641 1 86.94 235 ASP B O 1
ATOM 3435 N N . THR B 1 236 ? -2.459 6.832 -29.984 1 87.94 236 THR B N 1
ATOM 3436 C CA . THR B 1 236 ? -1.209 7.195 -30.641 1 87.94 236 THR B CA 1
ATOM 3437 C C . THR B 1 236 ? -0.97 6.324 -31.875 1 87.94 236 THR B C 1
ATOM 3439 O O . THR B 1 236 ? -0.536 6.816 -32.906 1 87.94 236 THR B O 1
ATOM 3442 N N . GLU B 1 237 ? -1.306 5.109 -31.703 1 89.88 237 GLU B N 1
ATOM 3443 C CA . GLU B 1 237 ? -1.154 4.207 -32.844 1 89.88 237 GLU B CA 1
ATOM 3444 C C . GLU B 1 237 ? -2.1 4.586 -33.969 1 89.88 237 GLU B C 1
ATOM 3446 O O . GLU B 1 237 ? -1.721 4.531 -35.156 1 89.88 237 GLU B O 1
ATOM 3451 N N . MET B 1 238 ? -3.254 4.902 -3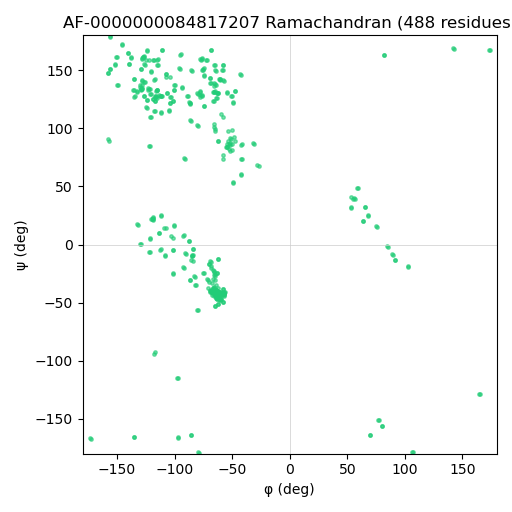3.625 1 88.5 238 MET B N 1
ATOM 3452 C CA . MET B 1 238 ? -4.23 5.309 -34.625 1 88.5 238 MET B CA 1
ATOM 3453 C C . MET B 1 238 ? -3.799 6.602 -35.312 1 88.5 238 MET B C 1
ATOM 3455 O O . MET B 1 238 ? -3.961 6.75 -36.531 1 88.5 238 MET B O 1
ATOM 3459 N N . ALA B 1 239 ? -3.279 7.531 -34.688 1 86.38 239 ALA B N 1
ATOM 3460 C CA . ALA B 1 239 ? -2.805 8.789 -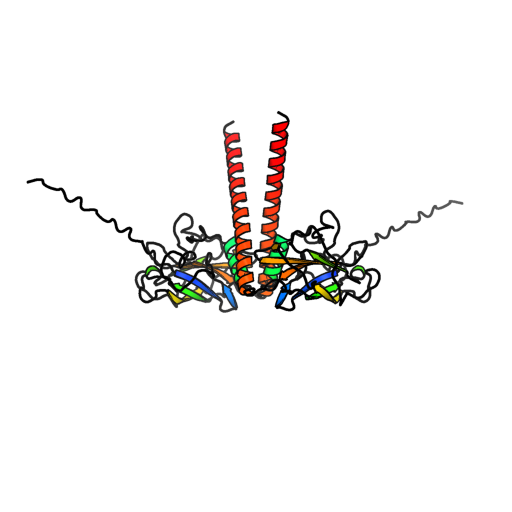35.25 1 86.38 239 ALA B CA 1
ATOM 3461 C C . ALA B 1 239 ? -1.624 8.562 -36.188 1 86.38 239 ALA B C 1
ATOM 3463 O O . ALA B 1 239 ? -1.531 9.18 -37.25 1 86.38 239 ALA B O 1
ATOM 3464 N N . ASP B 1 240 ? -0.807 7.621 -35.812 1 89.12 240 ASP B N 1
ATOM 3465 C CA . ASP B 1 240 ? 0.355 7.297 -36.625 1 89.12 240 ASP B CA 1
ATOM 3466 C C . ASP B 1 240 ? -0.065 6.598 -37.906 1 89.12 240 ASP B C 1
ATOM 3468 O O . ASP B 1 240 ? 0.504 6.855 -38.969 1 89.12 240 ASP B O 1
ATOM 3472 N N . GLU B 1 241 ? -1.01 5.793 -37.844 1 90.19 241 GLU B N 1
ATOM 3473 C CA . GLU B 1 241 ? -1.511 5.109 -39.031 1 90.19 241 GLU B CA 1
ATOM 3474 C C . GLU B 1 241 ? -2.178 6.09 -39.969 1 90.19 241 GLU B C 1
ATOM 3476 O O . GLU B 1 241 ? -2.029 5.973 -41.188 1 90.19 241 GLU B O 1
ATOM 3481 N N . GLU B 1 242 ? -2.92 6.938 -39.531 1 88.38 242 GLU B N 1
ATOM 3482 C CA . GLU B 1 242 ? -3.578 7.945 -40.375 1 88.38 242 GLU B CA 1
ATOM 3483 C C . GLU B 1 242 ? -2.557 8.859 -41.031 1 88.38 242 GLU B C 1
ATOM 3485 O O . GLU B 1 242 ? -2.744 9.266 -42.188 1 88.38 242 GLU B O 1
ATOM 3490 N N . GLU B 1 243 ? -1.539 9.156 -40.406 1 88.44 243 GLU B N 1
ATOM 3491 C CA . GLU B 1 243 ? -0.488 9.992 -41 1 88.44 243 GLU B CA 1
ATOM 3492 C C . GLU B 1 243 ? 0.252 9.25 -42.094 1 88.44 243 GLU B C 1
ATOM 3494 O O . GLU B 1 243 ? 0.654 9.859 -43.094 1 88.44 243 GLU B O 1
ATOM 3499 N N . ASP B 1 244 ? 0.391 8.008 -42 1 88 244 ASP B N 1
ATOM 3500 C CA . ASP B 1 244 ? 1.068 7.203 -43.031 1 88 244 ASP B CA 1
ATOM 3501 C C . ASP B 1 244 ? 0.189 7.023 -44.25 1 88 244 ASP B C 1
ATOM 3503 O O . ASP B 1 244 ? 0.693 6.773 -45.344 1 88 244 ASP B O 1
ATOM 3507 N N . GLU B 1 245 ? -1.004 7.105 -44.156 1 83.31 245 GLU B N 1
ATOM 3508 C CA . GLU B 1 245 ? -1.942 6.941 -45.25 1 83.31 245 GLU B CA 1
ATOM 3509 C C . GLU B 1 245 ? -2.123 8.25 -46.031 1 83.31 245 GLU B C 1
ATOM 3511 O O . GLU B 1 245 ? -2.65 8.25 -47.125 1 83.31 245 GLU B O 1
ATOM 3516 N N . GLU B 1 246 ? -1.724 9.367 -45.562 1 72.81 246 GLU B N 1
ATOM 3517 C CA . GLU B 1 246 ? -1.76 10.633 -46.281 1 72.81 246 GLU B CA 1
ATOM 3518 C C . GLU B 1 246 ? -0.429 10.914 -46.969 1 72.81 246 GLU B C 1
ATOM 3520 O O . GLU B 1 246 ? -0.402 11.43 -48.094 1 72.81 246 GLU B O 1
#

Organism: Colletotrichum graminicola (strain M1.001 / M2 / FGSC 10212) (NCBI:txid645133)

Sequence (492 aa):
MSLRTVAAATIIAAANLVAGHGAIIGAVGPAGGSGMALGVDPSTPRDGTRARPFQTDSTRFKGPNADTFGQTTGGGENDLEAGTKSIMAMTGDMLPQVTPGSTLEMTVHQVNADGGGPYDCMINSDATGASWTNVDVPVTVPGQNSRNRAGAMTDFPLKAQIPADQTCTGTVAGQSNVCLVRCQNAARAGPFGGIVPVQMAQAGNTAAAARRNLARAISETERQFKRMVKRAAEDTEMADEEEDEEMSLRTVAAATIIAAANLVAGHGAIIGAVGPAGGSGMALGVDPSTPRDGTRARPFQTDSTRFKGPNADTFGQTTGGGENDLEAGTKSIMAMTGDMLPQVTPGSTLEMTVHQVNADGGGPYDCMINSDATGASWTNVDVPVTVPGQNSRNRAGAMTDFPLKAQIPADQTCTGTVAGQSNVCLVRCQNAARAGPFGGIVPVQMAQAGNTAAAARRNLARAISETERQFKRMVKRAAEDTEMADEEEDEE